Protein AF-A0A936JLP7-F1 (afdb_monomer)

Sequence (702 aa):
MFDMHFRRLLAASLLLCSSCAGSDSRTAAPLSTSHKSLGEEIAKDEPLRFSITSGIIGNHFYREGPVAAHCVTKSGTSPRLVVAFPAGNAAVGVWFSTQEKPIEFQFVPDTRLEPVIQERGMRGVSARLRANVGRFRLDRALLTNVRIVRDFTVGEEAEAIPPALLDTLAHETVRGQPLVLRRKTLDGRHIELHLSPDNDTVLTFEEDDPVFISESGVVEFHATALTDYEPLTPLPTARVLRPGVGGSERLRNVLTFLSYEEKLLAGSWRFLTYFGRDTLISVLLLLPVLEPPAIEAGLGSVLERLAPDGNVAHEEDLGEFAAIKHLREGPPMPADLSQPIFDYKMIDDDLLLAPVAAAYLLDSPEGRARAEAFLSRTTSSGWTYRHALRQNLAFVVARATPYALKPVPEHLLSIWAHTTMGQWRDSLLGLDGARLPFDVNTALVPAALDAASRLFASDLMGPDPAAAKATDTLVPPWLETERHFRMTVPEDIAKERIRAYAMSERLDPAPALASIDGPVRYHALALYAPGAPLPVMHSDTSFSLLYTHPSPEVLELAAQTMIRPFPAGLLTNVGLVIANPALAEDPSITAAFTRFDYHGTVVWSFQQAMLAAGLSRQLARSDLPARTRALLEQSDRAVWQAIRMTEAHQEWELWTWEPRDGQAEFLLLGQKKGHEAESNAAQLWSTLFLGISSASRSSDMR

Solvent-accessible surface area (backbone atoms only — not comparable to full-atom values): 37212 Å² total; per-residue (Å²): 133,82,91,79,90,84,91,85,89,79,90,81,89,84,88,84,89,86,90,79,91,82,90,81,94,74,88,82,78,85,82,80,79,80,79,81,73,82,81,70,86,74,73,82,74,74,69,48,70,55,73,50,77,59,90,61,31,43,38,38,40,42,37,49,75,73,30,51,38,39,38,35,26,28,28,37,36,63,30,35,42,35,42,26,26,57,29,43,27,25,22,38,33,37,36,34,52,75,43,98,55,70,39,57,36,43,66,37,85,97,62,64,80,40,83,42,79,53,77,93,59,30,30,25,41,33,36,51,34,32,30,72,37,32,64,50,41,46,74,44,74,43,62,51,25,24,64,59,50,43,41,67,68,70,72,53,88,46,89,60,76,49,76,85,50,55,71,71,52,61,62,48,76,47,88,58,90,49,28,34,40,37,32,72,45,87,44,70,43,45,33,38,40,35,41,30,63,33,92,76,23,42,77,49,71,56,99,85,32,49,29,38,36,13,88,87,36,46,28,33,30,38,42,35,43,34,29,46,46,68,56,63,54,68,39,54,56,84,42,32,38,42,88,85,69,70,76,57,68,66,42,54,50,44,50,29,72,34,30,24,61,69,30,40,26,46,23,38,72,68,57,33,34,48,29,32,49,59,34,43,56,45,44,57,47,24,49,86,36,43,23,69,63,40,49,48,8,33,55,46,35,44,51,56,44,42,44,95,66,19,48,28,28,37,34,58,35,45,26,42,54,18,22,52,50,47,64,70,74,39,85,86,64,70,96,52,44,45,52,66,43,70,41,66,62,34,63,44,33,43,30,44,51,38,41,42,49,36,50,38,44,68,68,31,72,69,31,44,76,43,34,67,68,59,33,64,40,61,30,94,90,68,43,33,39,41,55,43,50,51,31,21,45,52,38,51,50,61,64,51,43,57,18,40,78,45,84,45,63,78,37,51,66,57,48,49,89,94,49,77,40,21,41,94,50,62,41,82,49,35,55,70,77,31,33,32,46,38,43,46,47,48,10,32,49,37,25,21,33,52,24,35,16,56,44,26,58,29,73,84,61,58,65,31,60,66,60,12,52,56,36,49,70,41,30,66,60,31,76,57,43,56,68,72,28,63,45,77,37,55,41,69,60,42,50,49,35,28,41,54,43,21,57,76,60,47,33,53,38,62,68,21,53,71,70,58,91,50,63,50,61,48,51,21,47,24,19,28,83,67,52,53,65,39,61,25,39,53,48,53,58,25,44,28,37,57,56,45,84,72,54,65,69,57,50,46,46,48,34,52,39,47,64,28,36,47,63,64,22,27,26,47,76,58,26,50,28,44,28,37,34,37,72,42,84,54,66,68,55,43,70,51,36,32,54,86,34,96,54,7,38,19,26,44,38,48,60,53,51,42,30,50,47,5,46,33,56,56,67,72,50,86,86,62,54,71,70,46,47,53,45,47,55,52,35,46,53,52,53,54,49,21,51,57,69,34,52,97,49,40,56,38,72,52,33,22,55,42,60,51,98,35,36,56,38,80,34,66,58,50,60,85,75,83,45,78,57,80,73,56,90,36,35,47,62,42,32,38,68,63,34,52,69,60,56,79,60,58,59,78,75,106

Nearest PDB structures (foldseek):
  7zo0-assembly1_A  TM=3.523E-01  e=1.330E-04  Akkermansia muciniphila ATCC BAA-835
  7znz-assembly1_A  TM=3.482E-01  e=4.413E-04  Akkermansia muciniphila ATCC BAA-835
  8tkf-assembly1_A  TM=1.240E-01  e=7.095E-01  Homo sapiens
  8eaq-assembly1_C  TM=1.133E-01  e=4.684E-01  Rattus norvegicus

Radius of gyration: 28.67 Å; Cα contacts (8 Å, |Δi|>4): 1452; chains: 1; bounding box: 95×92×77 Å

Foldseek 3Di:
DDDDDDDDDDDDDDDDDDDDDDDDDDDDDDDDDDDDDPDDPPDQFDWQWDWDDDPQKIWIWTDHFQETWIWIWGWFQWTKIKIAALFLQWIKIWTKHGHPTIKRKDFDPPWHWDWDADPPQKTYTKTKIKILAQKIWTPDMFTGHLQVNLCVVQPPPPVPCPPVCVVVRAWDWDDDQFTKTWDQFLLGKIKIKTKHWDDQWDWDADPNIIMIGHPVRMTIIMITIIINGGGFAFDALVQFWPPPQDDDPVLSSLQRSQAGLQERWQFPRNTSWDAQCSLLLLLQLQVQTTHPSRNLNSLNNQLLQADPQLATFGTKDFHNRQLSVQVVVDPPGDPRSRDMDTHRQAPLSLLSNLLSLCCQCPVDPVNVVCLQVSQQDAHPVGDGSLRSNVSSLVNLLVLLVQCLVPVALQSADWRDPVDQAHHPLRDNLLVPSFTRFPLCQQFRSLLSLQSSLVCCCDVSNVNDPVSSVSSVSSNPSSNCSQVLFKDKAFLVLLLVLLVVVLVVQLADSVQLNVLGDTIQIAGARHAHPPRHGNRKHFLSCLSCLQRHQHDLVSLLNNLSQFQRPPPNHQDALQAGFGIHCSSPPDVVSVVSADLQDPNHRWHFLLSLLSNLNSLLSNLPDPPHDPVSNVSSLVSNVRSVSNCVSCVVPSQFRIWGFHDDPNGTHTGRHPPPPPDPPDTRRRGSSSSSVSSGDGNVVVVVVD

pLDDT: mean 88.18, std 18.99, range [21.69, 98.81]

Secondary structure (DSSP, 8-state):
--------------------------PPPP--------------PPPEEEEEEETTEEEEEEEETTEEEEEEEE-BSS-EEEEE-SGGGEEEEEEEPPPSS-B-EEEPTT---EEEE-GGG-EEEEEEEEESSSEEEEEEEEEEEHHHHHHHHH-S--S---HHHHGGGPPEEE-SSSEEEEEE-TTS-EEEEEEEE-TTEEEEEETTEEEEEETTS-EEEEEEEEE-SPPP-BPPHHHHB-TT--S-HHHHHHHHHHBBSS-B-SBTTTT-S-BHHHHHHHHHHHTTTB-HHHHHHHHHHHHTTB-TTSPBPSEEE-HHHHHHHHHHH-SSPPS-TT--EEE---SSHHHHHHHHHHIIIII-HHHHHHHHHHHT-B-TTS-BHHHHHHHHHHHHHHHHHHHHHS-SGGGSPPPPTT-S--SS--STTTTTT--EEHHIIIIIHHHHHHHHHHHHHSGGG---HHHHHHHHHHHHHHTTGGGGGEEEE-HHHHHHHHHHHHHHTT--SHHHHHT--S-EEEE-SEEETTTEEE-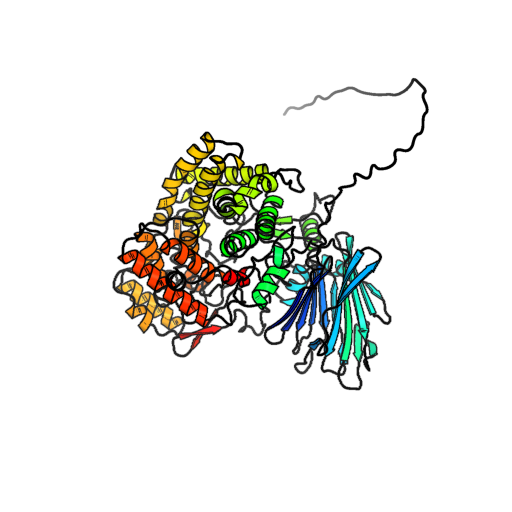-EESTHHHHHHHS---HHHHHHHHHHHHSBTTTSSEETTEE-SEE-TT-SSHHHHHHS-TTSTTSS-EEHHHHHHHHHHHHHHHT-SS--HHHHHHHHHHHHHHHHHHHHTGGGTTSSEEEEEEETTEEEEE-TTTTSSS-----S-BGGGGGGGT---HHHHSTT-

Structure (mmCIF, N/CA/C/O backbone):
data_AF-A0A936JLP7-F1
#
_entry.id   AF-A0A936JLP7-F1
#
loop_
_atom_site.group_PDB
_atom_site.id
_atom_site.type_symbol
_atom_site.label_atom_id
_atom_site.label_alt_id
_atom_site.label_comp_id
_atom_site.label_asym_id
_atom_site.label_entity_id
_atom_site.label_seq_id
_atom_site.pdbx_PDB_ins_code
_atom_site.Cartn_x
_atom_site.Cartn_y
_atom_site.Cartn_z
_atom_site.occupancy
_atom_site.B_iso_or_equiv
_atom_site.auth_seq_id
_atom_site.auth_comp_id
_atom_site.auth_asym_id
_atom_site.auth_atom_id
_atom_site.pdbx_PDB_model_num
ATOM 1 N N . MET A 1 1 ? 63.987 9.663 26.125 1.00 32.19 1 MET A N 1
ATOM 2 C CA . MET A 1 1 ? 64.521 10.205 24.862 1.00 32.19 1 MET A CA 1
ATOM 3 C C . MET A 1 1 ? 63.536 11.287 24.435 1.00 32.19 1 MET A C 1
ATOM 5 O O . MET A 1 1 ? 62.450 10.928 24.017 1.00 32.19 1 MET A O 1
ATOM 9 N N . PHE A 1 2 ? 63.891 12.537 24.774 1.00 29.50 2 PHE A N 1
ATOM 10 C CA . PHE A 1 2 ? 63.318 13.866 24.459 1.00 29.50 2 PHE A CA 1
ATOM 11 C C . PHE A 1 2 ? 61.789 13.986 24.200 1.00 29.50 2 PHE A C 1
ATOM 13 O O . PHE A 1 2 ? 61.308 13.442 23.217 1.00 29.50 2 PHE A O 1
ATOM 20 N N . ASP A 1 3 ? 60.939 14.582 25.059 1.00 27.53 3 ASP A N 1
ATOM 21 C CA . ASP A 1 3 ? 60.948 15.944 25.674 1.00 27.53 3 ASP A CA 1
ATOM 22 C C . ASP A 1 3 ? 60.760 17.045 24.597 1.00 27.53 3 ASP A C 1
ATOM 24 O O . ASP A 1 3 ? 61.378 16.949 23.546 1.00 27.53 3 ASP A O 1
ATOM 28 N N . MET A 1 4 ? 59.981 18.129 24.693 1.00 27.28 4 MET A N 1
ATOM 29 C CA . MET A 1 4 ? 59.079 18.729 25.680 1.00 27.28 4 MET A CA 1
ATOM 30 C C . MET A 1 4 ? 58.376 19.923 24.982 1.00 27.28 4 MET A C 1
ATOM 32 O O . MET A 1 4 ? 58.934 20.516 24.069 1.00 27.28 4 MET A O 1
ATOM 36 N N . HIS A 1 5 ? 57.193 20.292 25.482 1.00 29.28 5 HIS A N 1
ATOM 37 C CA . HIS A 1 5 ? 56.663 21.655 25.721 1.00 29.28 5 HIS A CA 1
ATOM 38 C C . HIS A 1 5 ? 56.893 22.846 24.757 1.00 29.28 5 HIS A C 1
ATOM 40 O O . HIS A 1 5 ? 58.018 23.217 24.465 1.00 29.28 5 HIS A O 1
ATOM 46 N N . PHE A 1 6 ? 55.809 23.606 24.514 1.00 24.69 6 PHE A N 1
ATOM 47 C CA . PHE A 1 6 ? 55.527 25.003 24.966 1.00 24.69 6 PHE A CA 1
ATOM 48 C C . PHE A 1 6 ? 54.324 25.510 24.128 1.00 24.69 6 PHE A C 1
ATOM 50 O O . PHE A 1 6 ? 54.395 25.480 22.911 1.00 24.69 6 PHE A O 1
ATOM 57 N N . ARG A 1 7 ? 53.109 25.826 24.607 1.00 26.45 7 ARG A N 1
ATOM 58 C CA . ARG A 1 7 ? 52.581 26.647 25.717 1.00 26.45 7 ARG A CA 1
ATOM 59 C C . ARG A 1 7 ? 52.853 28.151 25.550 1.00 26.45 7 ARG A C 1
ATOM 61 O O . ARG A 1 7 ? 54.008 28.540 25.643 1.00 26.45 7 ARG A O 1
ATOM 68 N N . ARG A 1 8 ? 51.763 28.948 25.505 1.00 26.73 8 ARG A N 1
ATOM 69 C CA . ARG A 1 8 ? 51.464 30.189 26.284 1.00 26.73 8 ARG A CA 1
ATOM 70 C C . ARG A 1 8 ? 50.902 31.352 25.442 1.00 26.73 8 ARG A C 1
ATOM 72 O O . ARG A 1 8 ? 51.519 31.743 24.467 1.00 26.73 8 ARG A O 1
ATOM 79 N N . LEU A 1 9 ? 49.681 31.816 25.758 1.00 24.08 9 LEU A N 1
ATOM 80 C CA . LEU A 1 9 ? 49.295 32.980 26.614 1.00 24.08 9 LEU A CA 1
ATOM 81 C C . LEU A 1 9 ? 48.791 34.113 25.682 1.00 24.08 9 LEU A C 1
ATOM 83 O O . LEU A 1 9 ? 49.222 34.149 24.542 1.00 24.08 9 LEU A O 1
ATOM 87 N N . LEU A 1 10 ? 47.878 35.038 25.995 1.00 23.19 10 LEU A N 1
ATOM 88 C CA . LEU A 1 10 ? 47.411 35.737 27.207 1.00 23.19 10 LEU A CA 1
ATOM 89 C C . LEU A 1 10 ? 45.952 36.206 26.903 1.00 23.19 10 LEU A C 1
ATOM 91 O O . LEU A 1 10 ? 45.660 36.489 25.749 1.00 23.19 10 LEU A O 1
ATOM 95 N N . ALA A 1 11 ? 44.983 36.105 27.827 1.00 22.89 11 ALA A N 1
ATOM 96 C CA . ALA A 1 11 ? 44.509 37.166 28.751 1.00 22.89 11 ALA A CA 1
ATOM 97 C C . ALA A 1 11 ? 43.772 38.342 28.064 1.00 22.89 11 ALA A C 1
ATOM 99 O O . ALA A 1 11 ? 44.163 38.754 26.987 1.00 22.89 11 ALA A O 1
ATOM 100 N N . ALA A 1 12 ? 42.793 39.047 28.627 1.00 22.69 12 ALA A N 1
ATOM 101 C CA . ALA A 1 12 ? 41.849 38.907 29.732 1.00 22.69 12 ALA A CA 1
ATOM 102 C C . ALA A 1 12 ? 41.003 40.210 29.711 1.00 22.69 12 ALA A C 1
ATOM 104 O O . ALA A 1 12 ? 41.520 41.255 29.326 1.00 22.69 12 ALA A O 1
ATOM 105 N N . SER A 1 13 ? 39.777 40.151 30.244 1.00 22.62 13 SER A N 1
ATOM 106 C CA . SER A 1 13 ? 39.182 41.198 31.100 1.00 22.62 13 SER A CA 1
ATOM 107 C C . SER A 1 13 ? 38.489 42.467 30.540 1.00 22.62 13 SER A C 1
ATOM 109 O O . SER A 1 13 ? 39.118 43.366 30.003 1.00 22.62 13 SER A O 1
ATOM 111 N N . LEU A 1 14 ? 37.212 42.575 30.963 1.00 21.69 14 LEU A N 1
ATOM 112 C CA . LEU A 1 14 ? 36.538 43.702 31.653 1.00 21.69 14 LEU A CA 1
ATOM 113 C C . LEU A 1 14 ? 35.893 44.895 30.884 1.00 21.69 14 LEU A C 1
ATOM 115 O O . LEU A 1 14 ? 36.566 45.814 30.445 1.00 21.69 14 LEU A O 1
ATOM 119 N N . LEU A 1 15 ? 34.544 44.898 30.933 1.00 21.97 15 LEU A N 1
ATOM 120 C CA . LEU A 1 15 ? 33.622 45.848 31.614 1.00 21.97 15 LEU A CA 1
ATOM 121 C C . LEU A 1 15 ? 33.456 47.338 31.179 1.00 21.97 15 LEU A C 1
ATOM 123 O O . LEU A 1 15 ? 34.394 48.123 31.191 1.00 21.97 15 LEU A O 1
ATOM 127 N N . LEU A 1 16 ? 32.155 47.696 31.084 1.00 22.59 16 LEU A N 1
ATOM 128 C CA . LEU A 1 16 ? 31.432 48.935 31.485 1.00 22.59 16 LEU A CA 1
ATOM 129 C C . LEU A 1 16 ? 31.277 50.147 30.531 1.00 22.59 16 LEU A C 1
ATOM 131 O O . LEU A 1 16 ? 32.234 50.860 30.266 1.00 22.59 16 LEU A O 1
ATOM 135 N N . CYS A 1 17 ? 29.982 50.445 30.268 1.00 22.06 17 CYS A N 1
ATOM 136 C CA . CYS A 1 17 ? 29.283 51.758 30.280 1.00 22.06 17 CYS A CA 1
ATOM 137 C C . CYS A 1 17 ? 29.689 52.838 29.252 1.00 22.06 17 CYS A C 1
ATOM 139 O O . CYS A 1 17 ? 30.855 53.009 28.952 1.00 22.06 17 CYS A O 1
ATOM 141 N N . SER A 1 18 ? 28.838 53.719 28.713 1.00 22.81 18 SER A N 1
ATOM 142 C CA . SER A 1 18 ? 27.411 54.062 28.840 1.00 22.81 18 SER A CA 1
ATOM 143 C C . SER A 1 18 ? 27.104 55.136 27.782 1.00 22.81 18 SER A C 1
ATOM 145 O O . SER A 1 18 ? 27.987 55.934 27.474 1.00 22.81 18 SER A O 1
ATOM 147 N N . SER A 1 19 ? 25.858 55.214 27.301 1.00 23.25 19 SER A N 1
ATOM 148 C CA . SER A 1 19 ? 25.063 56.447 27.049 1.00 23.25 19 SER A CA 1
ATOM 149 C C . SER A 1 19 ? 23.963 56.170 26.011 1.00 23.25 19 SER A C 1
ATOM 151 O O . SER A 1 19 ? 24.187 55.396 25.092 1.00 23.25 19 SER A O 1
ATOM 153 N N . CYS A 1 20 ? 22.767 56.759 26.014 1.00 23.44 20 CYS A N 1
ATOM 154 C CA . CYS A 1 20 ? 21.891 57.344 27.031 1.00 23.44 20 CYS A CA 1
ATOM 155 C C . CYS A 1 20 ? 20.513 57.529 26.352 1.00 23.44 20 CYS A C 1
ATOM 157 O O . CYS A 1 20 ? 20.470 57.966 25.209 1.00 23.44 20 CYS A O 1
ATOM 159 N N . ALA A 1 21 ? 19.442 57.278 27.115 1.00 24.25 21 ALA A N 1
ATOM 160 C CA . ALA A 1 21 ? 18.091 57.865 27.063 1.00 24.25 21 ALA A CA 1
ATOM 161 C C . ALA A 1 21 ? 17.198 57.758 25.801 1.00 24.25 21 ALA A C 1
ATOM 163 O O . ALA A 1 21 ? 17.551 58.190 24.711 1.00 24.25 21 ALA A O 1
ATOM 164 N N . GLY A 1 22 ? 15.944 57.340 26.029 1.00 23.25 22 GLY A N 1
ATOM 165 C CA . GLY A 1 22 ? 14.818 57.620 25.133 1.00 23.25 22 GLY A CA 1
ATOM 166 C C . GLY A 1 22 ? 13.679 56.609 25.229 1.00 23.25 22 GLY A C 1
ATOM 167 O O . GLY A 1 22 ? 13.599 55.694 24.424 1.00 23.25 22 GLY A O 1
ATOM 168 N N . SER A 1 23 ? 12.815 56.774 26.226 1.00 24.17 23 SER A N 1
ATOM 169 C CA . SER A 1 23 ? 11.523 56.099 26.383 1.00 24.17 23 SER A CA 1
ATOM 170 C C . SER A 1 23 ? 10.611 56.244 25.159 1.00 24.17 23 SER A C 1
ATOM 172 O O . SER A 1 23 ? 10.447 57.360 24.680 1.00 24.17 23 SER A O 1
ATOM 174 N N . ASP A 1 24 ? 9.939 55.166 24.746 1.00 25.78 24 ASP A N 1
ATOM 175 C CA . ASP A 1 24 ? 8.483 55.192 24.550 1.00 25.78 24 ASP A CA 1
ATOM 176 C C . ASP A 1 24 ? 7.908 53.780 24.377 1.00 25.78 24 ASP A C 1
ATOM 178 O O . ASP A 1 24 ? 8.207 53.035 23.446 1.00 25.78 24 ASP A O 1
ATOM 182 N N . SER A 1 25 ? 7.049 53.418 25.324 1.00 25.33 25 SER A N 1
ATOM 183 C CA . SER A 1 25 ? 6.212 52.228 25.319 1.00 25.33 25 SER A CA 1
ATOM 184 C C . SER A 1 25 ? 5.025 52.426 24.377 1.00 25.33 25 SER A C 1
ATOM 186 O O . SER A 1 25 ? 4.144 53.237 24.672 1.00 25.33 25 SER A O 1
ATOM 188 N N . ARG A 1 26 ? 4.933 51.639 23.299 1.00 26.66 26 ARG A N 1
ATOM 189 C CA . ARG A 1 26 ? 3.650 51.320 22.655 1.00 26.66 26 ARG A CA 1
ATOM 190 C C . ARG A 1 26 ? 3.603 49.850 22.259 1.00 26.66 26 ARG A C 1
ATOM 192 O O . ARG A 1 26 ? 4.392 49.360 21.462 1.00 26.66 26 ARG A O 1
ATOM 199 N N . THR A 1 27 ? 2.649 49.177 22.880 1.00 26.66 27 THR A N 1
ATOM 200 C CA . THR A 1 27 ? 2.146 47.834 22.619 1.00 26.66 27 THR A CA 1
ATOM 201 C C . THR A 1 27 ? 1.782 47.647 21.143 1.00 26.66 27 THR A C 1
ATOM 203 O O . THR A 1 27 ? 0.945 48.371 20.607 1.00 26.66 27 THR A O 1
ATOM 206 N N . ALA A 1 28 ? 2.392 46.655 20.493 1.00 25.55 28 ALA A N 1
ATOM 207 C CA . ALA A 1 28 ? 1.996 46.189 19.169 1.00 25.55 28 ALA A CA 1
ATOM 208 C C . ALA A 1 28 ? 0.945 45.079 19.317 1.00 25.55 28 ALA A C 1
ATOM 210 O O . ALA A 1 28 ? 1.206 44.033 19.909 1.00 25.55 28 ALA A O 1
ATOM 211 N N . ALA A 1 29 ? -0.255 45.342 18.804 1.00 24.45 29 ALA A N 1
ATOM 212 C CA . ALA A 1 29 ? -1.311 44.355 18.622 1.00 24.45 29 ALA A CA 1
ATOM 213 C C . ALA A 1 29 ? -0.939 43.373 17.489 1.00 24.45 29 ALA A C 1
ATOM 215 O O . ALA A 1 29 ? -0.300 43.794 16.519 1.00 24.45 29 ALA A O 1
ATOM 216 N N . PRO A 1 30 ? -1.346 42.094 17.560 1.00 25.84 30 PRO A N 1
ATOM 217 C CA . PRO A 1 30 ? -1.125 41.154 16.472 1.00 25.84 30 PRO A CA 1
ATOM 218 C C . PRO A 1 30 ? -2.047 41.474 15.288 1.00 25.84 30 PRO A C 1
ATOM 220 O O . PRO A 1 30 ? -3.266 41.591 15.424 1.00 25.84 30 PRO A O 1
ATOM 223 N N . LEU A 1 31 ? -1.434 41.630 14.115 1.00 26.52 31 LEU A N 1
ATOM 224 C CA . LEU A 1 31 ? -2.093 41.819 12.828 1.00 26.52 31 LEU A CA 1
ATOM 225 C C . LEU A 1 31 ? -2.790 40.519 12.406 1.00 26.52 31 LEU A C 1
ATOM 227 O O . LEU A 1 31 ? -2.157 39.564 11.971 1.00 26.52 31 LEU A O 1
ATOM 231 N N . SER A 1 32 ? -4.116 40.521 12.521 1.00 25.17 32 SER A N 1
ATOM 232 C CA . SER A 1 32 ? -5.022 39.596 11.842 1.00 25.17 32 SER A CA 1
ATOM 233 C C . SER A 1 32 ? -5.048 39.937 10.348 1.00 25.17 32 SER A C 1
ATOM 235 O O . SER A 1 32 ? -5.657 40.935 9.952 1.00 25.17 32 SER A O 1
ATOM 237 N N . THR A 1 33 ? -4.433 39.113 9.501 1.00 26.53 33 THR A N 1
ATOM 238 C CA . THR A 1 33 ? -4.659 39.153 8.050 1.00 26.53 33 THR A CA 1
ATOM 239 C C . THR A 1 33 ? -5.848 38.272 7.696 1.00 26.53 33 THR A C 1
ATOM 241 O O . THR A 1 33 ? -5.761 37.049 7.636 1.00 26.53 33 THR A O 1
ATOM 244 N N . SER A 1 34 ? -6.981 38.930 7.472 1.00 25.83 34 SER A N 1
ATOM 245 C CA . SER A 1 34 ? -8.219 38.351 6.968 1.00 25.83 34 SER A CA 1
ATOM 246 C C . SER A 1 34 ? -8.041 37.840 5.533 1.00 25.83 34 SER A C 1
ATOM 248 O O . SER A 1 34 ? -7.987 38.637 4.592 1.00 25.83 34 SER A O 1
ATOM 250 N N . HIS A 1 35 ? -8.018 36.522 5.347 1.00 29.52 35 HIS A N 1
ATOM 251 C CA . HIS A 1 35 ? -8.361 35.917 4.064 1.00 29.52 35 HIS A CA 1
ATOM 252 C C . HIS A 1 35 ? -9.871 36.080 3.854 1.00 29.52 35 HIS A C 1
ATOM 254 O O . HIS A 1 35 ? -10.677 35.436 4.520 1.00 29.52 35 HIS A O 1
ATOM 260 N N . LYS A 1 36 ? -10.273 36.975 2.946 1.00 27.39 36 LYS A N 1
ATOM 261 C CA . LYS A 1 36 ? -11.640 36.980 2.414 1.00 27.39 36 LYS A CA 1
ATOM 262 C C . LYS A 1 36 ? -11.778 35.768 1.494 1.00 27.39 36 LYS A C 1
ATOM 264 O O . LYS A 1 36 ? -11.289 35.813 0.368 1.00 27.39 36 LYS A O 1
ATOM 269 N N . SER A 1 37 ? -12.413 34.701 1.975 1.00 28.73 37 SER A N 1
ATOM 270 C CA . SER A 1 37 ? -12.918 33.653 1.094 1.00 28.73 37 SER A CA 1
ATOM 271 C C . SER A 1 37 ? -14.100 34.210 0.298 1.00 28.73 37 SER A C 1
ATOM 273 O O . SER A 1 37 ? -14.982 34.888 0.831 1.00 28.73 37 SER A O 1
ATOM 275 N N . LEU A 1 38 ? -14.089 33.969 -1.010 1.00 31.95 38 LEU A N 1
ATOM 276 C CA . LEU A 1 38 ? -15.309 33.988 -1.805 1.00 31.95 38 LEU A CA 1
ATOM 277 C C . LEU A 1 38 ? -16.133 32.794 -1.321 1.00 31.95 38 LEU A C 1
ATOM 279 O O . LEU A 1 38 ? -15.690 31.654 -1.427 1.00 31.95 38 LEU A O 1
ATOM 283 N N . GLY A 1 39 ? -17.270 33.084 -0.693 1.00 31.98 39 GLY A N 1
ATOM 284 C CA . GLY A 1 39 ? -18.187 32.076 -0.186 1.00 31.98 39 GLY A CA 1
ATOM 285 C C . GLY A 1 39 ? -18.854 31.334 -1.336 1.00 31.98 39 GLY A C 1
ATOM 286 O O . GLY A 1 39 ? -19.800 31.842 -1.930 1.00 31.98 39 GLY A O 1
ATOM 287 N N . GLU A 1 40 ? -18.375 30.129 -1.616 1.00 33.56 40 GLU A N 1
ATOM 288 C CA . GLU A 1 40 ? -19.265 29.039 -1.992 1.00 33.56 40 GLU A CA 1
ATOM 289 C C . GLU A 1 40 ? -19.902 28.530 -0.694 1.00 33.56 40 GLU A C 1
ATOM 291 O O . GLU A 1 40 ? -19.201 28.226 0.274 1.00 33.56 40 GLU A O 1
ATOM 296 N N . GLU A 1 41 ? -21.234 28.494 -0.640 1.00 31.11 41 GLU A N 1
ATOM 297 C CA . GLU A 1 41 ? -21.947 27.702 0.361 1.00 31.11 41 GLU A CA 1
ATOM 298 C C . GLU A 1 41 ? -21.495 26.248 0.192 1.00 31.11 41 GLU A C 1
ATOM 300 O O . GLU A 1 41 ? -21.971 25.533 -0.688 1.00 31.11 41 GLU A O 1
ATOM 305 N N . ILE A 1 42 ? -20.536 25.820 1.015 1.00 38.72 42 ILE A N 1
ATOM 306 C CA . ILE A 1 42 ? -20.190 24.411 1.161 1.00 38.72 42 ILE A CA 1
ATOM 307 C C . ILE A 1 42 ? -21.450 23.758 1.725 1.00 38.72 42 ILE A C 1
ATOM 309 O O . ILE A 1 42 ? -21.771 23.926 2.906 1.00 38.72 42 ILE A O 1
ATOM 313 N N . ALA A 1 43 ? -22.205 23.072 0.865 1.00 39.47 43 ALA A N 1
ATOM 314 C CA . ALA A 1 43 ? -23.231 22.144 1.305 1.00 39.47 43 ALA A CA 1
ATOM 315 C C . ALA A 1 43 ? -22.602 21.276 2.401 1.00 39.47 43 ALA A C 1
ATOM 317 O O . ALA A 1 43 ? -21.527 20.722 2.190 1.00 39.47 43 ALA A O 1
ATOM 318 N N . LYS A 1 44 ? -23.208 21.231 3.596 1.00 48.88 44 LYS A N 1
ATOM 319 C CA . LYS A 1 44 ? -22.727 20.353 4.668 1.00 48.88 44 LYS A CA 1
ATOM 320 C C . LYS A 1 44 ? -22.694 18.934 4.111 1.00 48.88 44 LYS A C 1
ATOM 322 O O . LYS A 1 44 ? -23.757 18.351 3.909 1.00 48.88 44 LYS A O 1
ATOM 327 N N . ASP A 1 45 ? -21.498 18.422 3.840 1.00 62.72 45 ASP A N 1
ATOM 328 C CA . ASP A 1 45 ? -21.325 17.044 3.408 1.00 62.72 45 ASP A CA 1
ATOM 329 C C . ASP A 1 45 ? -21.936 16.121 4.463 1.00 62.72 45 ASP A C 1
ATOM 331 O O . ASP A 1 45 ? -21.730 16.307 5.667 1.00 62.72 45 ASP A O 1
ATOM 335 N N . GLU A 1 46 ? -22.726 15.146 4.016 1.00 77.12 46 GLU A N 1
ATOM 336 C CA . GLU A 1 46 ? -23.285 14.150 4.920 1.00 77.12 46 GLU A CA 1
ATOM 337 C C . GLU A 1 46 ? -22.153 13.362 5.611 1.00 77.12 46 GLU A C 1
ATOM 339 O O . GLU A 1 46 ? -21.130 13.061 4.984 1.00 77.12 46 GLU A O 1
ATOM 344 N N . PRO A 1 47 ? -22.319 12.984 6.893 1.00 90.94 47 PRO A N 1
ATOM 345 C CA . PRO A 1 47 ? -21.327 12.188 7.607 1.00 90.94 47 PRO A CA 1
ATOM 346 C C . PRO A 1 47 ? -21.060 10.859 6.888 1.00 90.94 47 PRO A C 1
ATOM 348 O O . PRO A 1 47 ? -21.987 10.076 6.659 1.00 90.94 47 PRO A O 1
ATOM 351 N N . LEU A 1 48 ? -19.792 10.540 6.612 1.00 95.50 48 LEU A N 1
ATOM 352 C CA . LEU A 1 48 ? -19.425 9.236 6.062 1.00 95.50 48 LEU A CA 1
ATOM 353 C C . LEU A 1 48 ? -19.510 8.182 7.169 1.00 95.50 48 LEU A C 1
ATOM 355 O O . LEU A 1 48 ? -18.734 8.208 8.128 1.00 95.50 48 LEU A O 1
ATOM 359 N N . ARG A 1 49 ? -20.444 7.236 7.023 1.00 95.00 49 ARG A N 1
ATOM 360 C CA . ARG A 1 49 ? -20.655 6.128 7.963 1.00 95.00 49 ARG A CA 1
ATOM 361 C C . ARG A 1 49 ? -20.910 4.834 7.212 1.00 95.00 49 ARG A C 1
ATOM 363 O O . ARG A 1 49 ? -21.828 4.759 6.404 1.00 95.00 49 ARG A O 1
ATOM 370 N N . PHE A 1 50 ? -20.132 3.805 7.514 1.00 95.00 50 PHE A N 1
ATOM 371 C CA . PHE A 1 50 ? -20.337 2.467 6.964 1.00 95.00 50 PHE A CA 1
ATOM 372 C C . PHE A 1 50 ? -19.737 1.413 7.892 1.00 95.00 50 PHE A C 1
ATOM 374 O O . PHE A 1 50 ? -19.048 1.728 8.867 1.00 95.00 50 PHE A O 1
ATOM 381 N N . SER A 1 51 ? -20.039 0.144 7.634 1.00 94.00 51 SER A N 1
ATOM 382 C CA . SER A 1 51 ? -19.517 -0.965 8.428 1.00 94.00 51 SER A CA 1
ATOM 383 C C . SER A 1 51 ? -19.177 -2.163 7.552 1.00 94.00 51 SER A C 1
ATOM 385 O O . SER A 1 51 ? -19.726 -2.329 6.464 1.00 94.00 51 SER A O 1
ATOM 387 N N . ILE A 1 52 ? -18.229 -2.965 8.022 1.00 90.19 52 ILE A N 1
ATOM 388 C CA . ILE A 1 52 ? -17.708 -4.153 7.354 1.00 90.19 52 ILE A CA 1
ATOM 389 C C . ILE A 1 52 ? -17.627 -5.272 8.393 1.00 90.19 52 ILE A C 1
ATOM 391 O O . ILE A 1 52 ? -16.990 -5.112 9.431 1.00 90.19 52 ILE A O 1
ATOM 395 N N . THR A 1 53 ? -18.218 -6.424 8.097 1.00 87.31 53 THR A N 1
ATOM 396 C CA . THR A 1 53 ? -18.096 -7.615 8.946 1.00 87.31 53 THR A CA 1
ATOM 397 C C . THR A 1 53 ? -17.155 -8.614 8.288 1.00 87.31 53 THR A C 1
ATOM 399 O O . THR A 1 53 ? -17.376 -9.004 7.142 1.00 87.31 53 THR A O 1
ATOM 402 N N . SER A 1 54 ? -16.125 -9.036 9.021 1.00 80.56 54 SER A N 1
ATOM 403 C CA . SER A 1 54 ? -15.133 -10.021 8.579 1.00 80.56 54 SER A CA 1
ATOM 404 C C . SER A 1 54 ? -15.056 -11.149 9.604 1.00 80.56 54 SER A C 1
ATOM 406 O O . SER A 1 54 ? -14.379 -11.028 10.624 1.00 80.56 54 SER A O 1
ATOM 408 N N . GLY A 1 55 ? -15.781 -12.244 9.362 1.00 84.00 55 GLY A N 1
ATOM 409 C CA . GLY A 1 55 ? -15.897 -13.336 10.332 1.00 84.00 55 GLY A CA 1
ATOM 410 C C . GLY A 1 55 ? -16.502 -12.845 11.651 1.00 84.00 55 GLY A C 1
ATOM 411 O O . GLY A 1 55 ? -17.610 -12.318 11.664 1.00 84.00 55 GLY A O 1
ATOM 412 N N . ILE A 1 56 ? -15.759 -12.991 12.750 1.00 87.12 56 ILE A N 1
ATOM 413 C CA . ILE A 1 56 ? -16.167 -12.572 14.104 1.00 87.12 56 ILE A CA 1
ATOM 414 C C . ILE A 1 56 ? -15.832 -11.104 14.429 1.00 87.12 56 ILE A C 1
ATOM 416 O O . ILE A 1 56 ? -15.955 -10.687 15.584 1.00 87.12 56 ILE A O 1
ATOM 420 N N . ILE A 1 57 ? -15.362 -10.334 13.442 1.00 89.38 57 ILE A N 1
ATOM 421 C CA . ILE A 1 57 ? -14.891 -8.956 13.612 1.00 89.38 57 ILE A CA 1
ATOM 422 C C . ILE A 1 57 ? -15.872 -7.977 12.957 1.00 89.38 57 ILE A C 1
ATOM 424 O O . ILE A 1 57 ? -16.131 -8.054 11.752 1.00 89.38 57 ILE A O 1
ATOM 428 N N . GLY A 1 58 ? -16.381 -7.029 13.742 1.00 92.38 58 GLY A N 1
ATOM 429 C CA . GLY A 1 58 ? -17.157 -5.879 13.278 1.00 92.38 58 GLY A CA 1
ATOM 430 C C . GLY A 1 58 ? -16.264 -4.651 13.121 1.00 92.38 58 GLY A C 1
ATOM 431 O O . GLY A 1 58 ? -15.576 -4.268 14.060 1.00 92.38 58 GLY A O 1
ATOM 432 N N . ASN A 1 59 ? -16.264 -4.036 11.940 1.00 94.50 59 ASN A N 1
ATOM 433 C CA . ASN A 1 59 ? -15.481 -2.845 11.605 1.00 94.50 59 ASN A CA 1
ATOM 434 C C . ASN A 1 59 ? -16.443 -1.693 11.306 1.00 94.50 59 ASN A C 1
ATOM 436 O O . ASN A 1 59 ? -17.232 -1.781 10.366 1.00 94.50 59 ASN A O 1
ATOM 440 N N . HIS A 1 60 ? -16.384 -0.613 12.076 1.00 97.06 60 HIS A N 1
ATOM 441 C CA . HIS A 1 60 ? -17.308 0.516 11.999 1.00 97.06 60 HIS A CA 1
ATOM 442 C C . HIS A 1 60 ? -16.541 1.814 11.757 1.00 97.06 60 HIS A C 1
ATOM 444 O O . HIS A 1 60 ? -15.649 2.175 12.523 1.00 97.06 60 HIS A O 1
ATOM 450 N N . PHE A 1 61 ? -16.903 2.533 10.698 1.00 97.56 61 PHE A N 1
ATOM 451 C CA . PHE A 1 61 ? -16.184 3.714 10.233 1.00 97.56 61 PHE A CA 1
ATOM 452 C C . PHE A 1 61 ? -17.034 4.965 10.403 1.00 97.56 61 PHE A C 1
ATOM 454 O O . PHE A 1 61 ? -18.231 4.962 10.100 1.00 97.56 61 PHE A O 1
ATOM 461 N N . TYR A 1 62 ? -16.393 6.040 10.847 1.00 97.88 62 TYR A N 1
ATOM 462 C CA . TYR A 1 62 ? -16.991 7.361 10.970 1.00 97.88 62 TYR A CA 1
ATOM 463 C C . TYR A 1 62 ? -16.044 8.420 10.432 1.00 97.88 62 TYR A C 1
ATOM 465 O O . TYR A 1 62 ? -14.866 8.424 10.796 1.00 97.88 62 TYR A O 1
ATOM 473 N N . ARG A 1 63 ? -16.560 9.368 9.646 1.00 96.62 63 ARG A N 1
ATOM 474 C CA . ARG A 1 63 ? -15.827 10.587 9.310 1.00 96.62 63 ARG A CA 1
ATOM 475 C C . ARG A 1 63 ? -16.747 11.768 9.006 1.00 96.62 63 ARG A C 1
ATOM 477 O O . ARG A 1 63 ? -17.572 11.688 8.102 1.00 96.62 63 ARG A O 1
ATOM 484 N N . GLU A 1 64 ? -16.553 12.872 9.717 1.00 93.50 64 GLU A N 1
ATOM 485 C CA . GLU A 1 64 ? -17.225 14.153 9.484 1.00 93.50 64 GLU A CA 1
ATOM 486 C C . GLU A 1 64 ? -16.418 15.288 10.124 1.00 93.50 64 GLU A C 1
ATOM 488 O O . GLU A 1 64 ? -16.122 15.247 11.322 1.00 93.50 64 GLU A O 1
ATOM 493 N N . GLY A 1 65 ? -16.078 16.315 9.339 1.00 91.31 65 GLY A N 1
ATOM 494 C CA . GLY A 1 65 ? -15.306 17.460 9.824 1.00 91.31 65 GLY A CA 1
ATOM 495 C C . GLY A 1 65 ? -14.042 17.021 10.586 1.00 91.31 65 GLY A C 1
ATOM 496 O O . GLY A 1 65 ? -13.258 16.244 10.044 1.00 91.31 65 GLY A O 1
ATOM 497 N N . PRO A 1 66 ? -13.835 17.468 11.841 1.00 94.00 66 PRO A N 1
ATOM 498 C CA . PRO A 1 66 ? -12.636 17.150 12.615 1.00 94.00 66 PRO A CA 1
ATOM 499 C C . PRO A 1 66 ? -12.680 15.774 13.311 1.00 94.00 66 PRO A C 1
ATOM 501 O O . PRO A 1 66 ? -11.798 15.477 14.115 1.00 94.00 66 PRO A O 1
ATOM 504 N N . VAL A 1 67 ? -13.710 14.952 13.075 1.00 97.25 67 VAL A N 1
ATOM 505 C CA . VAL A 1 67 ? -13.871 13.635 13.709 1.00 97.25 67 VAL A CA 1
ATOM 506 C C . VAL A 1 67 ? -13.736 12.539 12.661 1.00 97.25 67 VAL A C 1
ATOM 508 O O . VAL A 1 67 ? -14.534 12.454 11.729 1.00 97.25 67 VAL A O 1
ATOM 511 N N . ALA A 1 68 ? -12.757 11.655 12.844 1.00 97.88 68 ALA A N 1
ATOM 512 C CA . ALA A 1 68 ? -12.582 10.452 12.041 1.00 97.88 68 ALA A CA 1
ATOM 513 C C . ALA A 1 68 ? -12.147 9.289 12.934 1.00 97.88 68 ALA A C 1
ATOM 515 O O . ALA A 1 68 ? -11.194 9.436 13.696 1.00 97.88 68 ALA A O 1
ATOM 516 N N . ALA A 1 69 ? -12.817 8.143 12.838 1.00 98.31 69 ALA A N 1
ATOM 517 C CA . ALA A 1 69 ? -12.467 6.967 13.626 1.00 98.31 69 ALA A CA 1
ATOM 518 C C . ALA A 1 69 ? -12.833 5.664 12.913 1.00 98.31 69 ALA A C 1
ATOM 520 O O . ALA A 1 69 ? -13.809 5.590 12.163 1.00 98.31 69 ALA A O 1
ATOM 521 N N . HIS A 1 70 ? -12.062 4.624 13.213 1.00 97.94 70 HIS A N 1
ATOM 522 C CA . HIS A 1 70 ? -12.407 3.238 12.951 1.00 97.94 70 HIS A CA 1
ATOM 523 C C . HIS A 1 70 ? -12.535 2.500 14.291 1.00 97.94 70 HIS A C 1
ATOM 525 O O . HIS A 1 70 ? -11.558 2.358 15.021 1.00 97.94 70 HIS A O 1
ATOM 531 N N . CYS A 1 71 ? -13.743 2.038 14.611 1.00 97.88 71 CYS A N 1
ATOM 532 C CA . CYS A 1 71 ? -14.036 1.186 15.756 1.00 97.88 71 CYS A CA 1
ATOM 533 C C . CYS A 1 71 ? -14.127 -0.293 15.341 1.00 97.88 71 CYS A C 1
ATOM 535 O O . CYS A 1 71 ? -14.833 -0.623 14.391 1.00 97.88 71 CYS A O 1
ATOM 537 N N . VAL A 1 72 ? -13.438 -1.172 16.063 1.00 96.19 72 VAL A N 1
ATOM 538 C CA . VAL A 1 72 ? -13.355 -2.611 15.803 1.00 96.19 72 VAL A CA 1
ATOM 539 C C . VAL A 1 72 ? -13.842 -3.374 17.024 1.00 96.19 72 VAL A C 1
ATOM 541 O O . VAL A 1 72 ? -13.289 -3.210 18.112 1.00 96.19 72 VAL A O 1
ATOM 544 N N . THR A 1 73 ? -14.831 -4.243 16.848 1.00 95.88 73 THR A N 1
ATOM 545 C CA . THR A 1 73 ? -15.260 -5.208 17.866 1.00 95.88 73 THR A CA 1
ATOM 546 C C . THR A 1 73 ? -14.881 -6.612 17.427 1.00 95.88 73 THR A C 1
ATOM 548 O O . THR A 1 73 ? -15.102 -6.993 16.280 1.00 95.88 73 THR A O 1
ATOM 551 N N . LYS A 1 74 ? -14.331 -7.409 18.340 1.00 94.00 74 LYS A N 1
ATOM 552 C CA . LYS A 1 74 ? -14.055 -8.828 18.102 1.00 94.00 74 LYS A CA 1
ATOM 553 C C . LYS A 1 74 ? -14.905 -9.672 19.043 1.00 94.00 74 LYS A C 1
ATOM 555 O O . LYS A 1 74 ? -14.796 -9.525 20.258 1.00 94.00 74 LYS A O 1
ATOM 560 N N . SER A 1 75 ? -15.720 -10.550 18.470 1.00 94.88 75 SER A N 1
ATOM 561 C CA . SER A 1 75 ? -16.457 -11.599 19.186 1.00 94.88 75 SER A CA 1
ATOM 562 C C . SER A 1 75 ? -15.556 -12.815 19.472 1.00 94.88 75 SER A C 1
ATOM 564 O O . SER A 1 75 ? -14.383 -12.834 19.104 1.00 94.88 75 SER A O 1
ATOM 566 N N . GLY A 1 76 ? -16.081 -13.850 20.129 1.00 93.25 76 GLY A N 1
ATOM 567 C CA . GLY A 1 76 ? -15.362 -15.097 20.409 1.00 93.25 76 GLY A CA 1
ATOM 568 C C . GLY A 1 76 ? -14.973 -15.263 21.878 1.00 93.25 76 GLY A C 1
ATOM 569 O O . GLY A 1 76 ? -15.605 -14.700 22.766 1.00 93.25 76 GLY A O 1
ATOM 570 N N . THR A 1 77 ? -13.960 -16.088 22.154 1.00 93.19 77 THR A N 1
ATOM 571 C CA . THR A 1 77 ? -13.493 -16.368 23.528 1.00 93.19 77 THR A CA 1
ATOM 572 C C . THR A 1 77 ? -12.560 -15.296 24.079 1.00 93.19 77 THR A C 1
ATOM 574 O O . THR A 1 77 ? -12.329 -15.254 25.280 1.00 93.19 77 THR A O 1
ATOM 577 N N . SER A 1 78 ? -12.021 -14.430 23.222 1.00 91.25 78 SER A N 1
ATOM 578 C CA . SER A 1 78 ? -11.114 -13.339 23.603 1.00 91.25 78 SER A CA 1
ATOM 579 C C . SER A 1 78 ? -11.623 -12.017 23.023 1.00 91.25 78 SER A C 1
ATOM 581 O O . SER A 1 78 ? -11.047 -11.501 22.057 1.00 91.25 78 SER A O 1
ATOM 583 N N . PRO A 1 79 ? -12.753 -11.510 23.546 1.00 95.38 79 PRO A N 1
ATOM 584 C CA . PRO A 1 79 ? -13.389 -10.316 23.021 1.00 95.38 79 PRO A CA 1
ATOM 585 C C . PRO A 1 79 ? -12.546 -9.064 23.282 1.00 95.38 79 PRO A C 1
ATOM 587 O O . PRO A 1 79 ? -11.897 -8.922 24.321 1.00 95.38 79 PRO A O 1
ATOM 590 N N . ARG A 1 80 ? -12.557 -8.141 22.317 1.00 95.12 80 ARG A N 1
ATOM 591 C CA . ARG A 1 80 ? -11.808 -6.878 22.390 1.00 95.12 80 ARG A CA 1
ATOM 592 C C . ARG A 1 80 ? -12.501 -5.755 21.631 1.00 95.12 80 ARG A C 1
ATOM 594 O O . ARG A 1 80 ? -13.239 -6.007 20.676 1.00 95.12 80 ARG A O 1
ATOM 601 N N . LEU A 1 81 ? -12.196 -4.530 22.041 1.00 97.38 81 LEU A N 1
ATOM 602 C CA . LEU A 1 81 ? -12.575 -3.286 21.380 1.00 97.38 81 LEU A CA 1
ATOM 603 C C . LEU A 1 81 ? -11.306 -2.530 20.975 1.00 97.38 81 LEU A C 1
ATOM 605 O O . LEU A 1 81 ? -10.406 -2.363 21.795 1.00 97.38 81 LEU A O 1
ATOM 609 N N . VAL A 1 82 ? -11.248 -2.028 19.745 1.00 97.44 82 VAL A N 1
ATOM 610 C CA . VAL A 1 82 ? -10.256 -1.028 19.329 1.00 97.44 82 VAL A CA 1
ATOM 611 C C . VAL A 1 82 ? -10.974 0.191 18.778 1.00 97.44 82 VAL A C 1
ATOM 613 O O . VAL A 1 82 ? -11.889 0.047 17.980 1.00 97.44 82 VAL A O 1
ATOM 616 N N . VAL A 1 83 ? -10.546 1.390 19.160 1.00 98.44 83 VAL A N 1
ATOM 617 C CA . VAL A 1 83 ? -10.949 2.638 18.503 1.00 98.44 83 VAL A CA 1
ATOM 618 C C . VAL A 1 83 ? -9.694 3.338 18.013 1.00 98.44 83 VAL A C 1
ATOM 620 O O . VAL A 1 83 ? -8.857 3.739 18.814 1.00 98.44 83 VAL A O 1
ATOM 623 N N . ALA A 1 84 ? -9.548 3.449 16.699 1.00 98.06 84 ALA A N 1
ATOM 624 C CA . ALA A 1 84 ? -8.369 3.986 16.038 1.00 98.06 84 ALA A CA 1
ATOM 625 C C . ALA A 1 84 ? -8.696 5.298 15.313 1.00 98.06 84 ALA A C 1
ATOM 627 O O . ALA A 1 84 ? -9.723 5.404 14.637 1.00 98.06 84 ALA A O 1
ATOM 628 N N . PHE A 1 85 ? -7.805 6.279 15.423 1.00 98.31 85 PHE A N 1
ATOM 629 C CA . PHE A 1 85 ? -7.955 7.625 14.880 1.00 98.31 85 PHE A CA 1
ATOM 630 C C . PHE A 1 85 ? -6.847 7.907 13.854 1.00 98.31 85 PHE A C 1
ATOM 632 O O . PHE A 1 85 ? -5.671 7.679 14.139 1.00 98.31 85 PHE A O 1
ATOM 639 N N . PRO A 1 86 ? -7.178 8.446 12.665 1.00 97.56 86 PRO A N 1
ATOM 640 C CA . PRO A 1 86 ? -6.170 8.986 11.753 1.00 97.56 86 PRO A CA 1
ATOM 641 C C . PRO A 1 86 ? -5.336 10.107 12.389 1.00 97.56 86 PRO A C 1
ATOM 643 O O . PRO A 1 86 ? -4.137 10.214 12.136 1.00 97.56 86 PRO A O 1
ATOM 646 N N . ALA A 1 87 ? -5.972 10.927 13.235 1.00 97.06 87 ALA A N 1
ATOM 647 C CA . ALA A 1 87 ? -5.328 11.999 13.984 1.00 97.06 87 ALA A CA 1
ATOM 648 C C . ALA A 1 87 ? -4.237 11.426 14.901 1.00 97.06 87 ALA A C 1
ATOM 650 O O . ALA A 1 87 ? -4.513 10.579 15.751 1.00 97.06 87 ALA A O 1
ATOM 651 N N . GLY A 1 88 ? -2.988 11.849 14.684 1.00 95.25 88 GLY A N 1
ATOM 652 C CA . GLY A 1 88 ? -1.829 11.379 15.454 1.00 95.25 88 GLY A CA 1
ATOM 653 C C . GLY A 1 88 ? -1.515 9.891 15.338 1.00 95.25 88 GLY A C 1
ATOM 654 O O . GLY A 1 88 ? -0.663 9.398 16.076 1.00 95.25 88 GLY A O 1
ATOM 655 N N . ASN A 1 89 ? -2.212 9.169 14.453 1.00 96.56 89 ASN A N 1
ATOM 656 C CA . ASN A 1 89 ? -2.195 7.712 14.427 1.00 96.56 89 ASN A CA 1
ATOM 657 C C . ASN A 1 89 ? -2.547 7.099 15.807 1.00 96.56 89 ASN A C 1
ATOM 659 O O . ASN A 1 89 ? -2.008 6.069 16.207 1.00 96.56 89 ASN A O 1
ATOM 663 N N . ALA A 1 90 ? -3.431 7.761 16.561 1.00 97.56 90 ALA A N 1
ATOM 664 C CA . ALA A 1 90 ? -3.797 7.386 17.923 1.00 97.56 90 ALA A CA 1
ATOM 665 C C . ALA A 1 90 ? -4.769 6.199 17.967 1.00 97.56 90 ALA A C 1
ATOM 667 O O . ALA A 1 90 ? -5.547 5.967 17.040 1.00 97.56 90 ALA A O 1
ATOM 668 N N . ALA A 1 91 ? -4.764 5.455 19.069 1.00 97.12 91 ALA A N 1
ATOM 669 C CA . ALA A 1 91 ? -5.675 4.346 19.291 1.00 97.12 91 ALA A CA 1
ATOM 670 C C . ALA A 1 91 ? -5.944 4.071 20.773 1.00 97.12 91 ALA A C 1
ATOM 672 O O . ALA A 1 91 ? -5.099 4.267 21.647 1.00 97.12 91 ALA A O 1
ATOM 673 N N . VAL A 1 92 ? -7.126 3.521 21.021 1.00 97.81 92 VAL A N 1
ATOM 674 C CA . VAL A 1 92 ? -7.511 2.864 22.266 1.00 97.81 92 VAL A CA 1
ATOM 675 C C . VAL A 1 92 ? -7.718 1.384 21.971 1.00 97.81 92 VAL A C 1
ATOM 677 O O . VAL A 1 92 ? -8.460 1.049 21.052 1.00 97.81 92 VAL A O 1
ATOM 680 N N . GLY A 1 93 ? -7.090 0.500 22.740 1.00 95.88 93 GLY A N 1
ATOM 681 C CA . GLY A 1 93 ? -7.358 -0.937 22.738 1.00 95.88 93 GLY A CA 1
ATOM 682 C C . GLY A 1 93 ? -7.856 -1.392 24.106 1.00 95.88 93 GLY A C 1
ATOM 683 O O . GLY A 1 93 ? -7.295 -0.991 25.122 1.00 95.88 93 GLY A O 1
ATOM 684 N N . VAL A 1 94 ? -8.898 -2.219 24.136 1.00 95.81 94 VAL A N 1
ATOM 685 C CA . VAL A 1 94 ? -9.493 -2.787 25.351 1.00 95.81 94 VAL A CA 1
ATOM 686 C C . VAL A 1 94 ? -9.642 -4.291 25.171 1.00 95.81 94 VAL A C 1
ATOM 688 O O . VAL A 1 94 ? -10.279 -4.742 24.217 1.00 95.81 94 VAL A O 1
ATOM 691 N N . TRP A 1 95 ? -9.079 -5.058 26.098 1.00 94.50 95 TRP A N 1
ATOM 692 C CA . TRP A 1 95 ? -9.165 -6.514 26.133 1.00 94.50 95 TRP A CA 1
ATOM 693 C C . TRP A 1 95 ? -9.962 -6.937 27.355 1.00 94.50 95 TRP A C 1
ATOM 695 O O . TRP A 1 95 ? -9.683 -6.514 28.479 1.00 94.50 95 TRP A O 1
ATOM 705 N N . PHE A 1 96 ? -10.956 -7.779 27.116 1.00 95.44 96 PHE A N 1
ATOM 706 C CA . PHE A 1 96 ? -11.797 -8.332 28.162 1.00 95.44 96 PHE A CA 1
ATOM 707 C C . PHE A 1 96 ? -11.329 -9.742 28.516 1.00 95.44 96 PHE A C 1
ATOM 709 O O . PHE A 1 96 ? -10.665 -10.410 27.720 1.00 95.44 96 PHE A O 1
ATOM 716 N N . SER A 1 97 ? -11.696 -10.187 29.715 1.00 93.31 97 SER A N 1
ATOM 717 C CA . SER A 1 97 ? -11.420 -11.539 30.204 1.00 93.31 97 SER A CA 1
ATOM 718 C C . SER A 1 97 ? -11.749 -12.628 29.183 1.00 93.31 97 SER A C 1
ATOM 720 O O . SER A 1 97 ? -12.751 -12.558 28.462 1.00 93.31 97 SER A O 1
ATOM 722 N N . THR A 1 98 ? -10.915 -13.670 29.152 1.00 93.38 98 THR A N 1
ATOM 723 C CA . THR A 1 98 ? -11.187 -14.869 28.355 1.00 93.38 98 THR A CA 1
ATOM 724 C C . THR A 1 98 ? -12.492 -15.513 28.809 1.00 93.38 98 THR A C 1
ATOM 726 O O . THR A 1 98 ? -12.711 -15.736 29.998 1.00 93.38 98 THR A O 1
ATOM 729 N N . GLN A 1 99 ? -13.347 -15.831 27.845 1.00 93.31 99 GLN A N 1
ATOM 730 C CA . GLN A 1 99 ? -14.646 -16.451 28.063 1.00 93.31 99 GLN A CA 1
ATOM 731 C C . GLN A 1 99 ? -14.543 -17.970 27.902 1.00 93.31 99 GLN A C 1
ATOM 733 O O . GLN A 1 99 ? -13.872 -18.461 26.993 1.00 93.31 99 GLN A O 1
ATOM 738 N N . GLU A 1 100 ? -15.250 -18.724 28.749 1.00 92.25 100 GLU A N 1
ATOM 739 C CA . GLU A 1 100 ? -15.291 -20.195 28.666 1.00 92.25 100 GLU A CA 1
ATOM 740 C C . GLU A 1 100 ? -15.903 -20.696 27.350 1.00 92.25 100 GLU A C 1
ATOM 742 O O . GLU A 1 100 ? -15.575 -21.780 26.866 1.00 92.25 100 GLU A O 1
ATOM 747 N N . LYS A 1 101 ? -16.815 -19.908 26.774 1.00 93.44 101 LYS A N 1
ATOM 748 C CA . LYS A 1 101 ? -17.475 -20.167 25.493 1.00 93.44 101 LYS A CA 1
ATOM 749 C C . LYS A 1 101 ? -17.403 -18.911 24.625 1.00 93.44 101 LYS A C 1
ATOM 751 O O . LYS A 1 101 ? -17.372 -17.814 25.177 1.00 93.44 101 LYS A O 1
ATOM 756 N N . PRO A 1 102 ? -17.400 -19.046 23.287 1.00 94.56 102 PRO A N 1
ATOM 757 C CA . PRO A 1 102 ? -17.487 -17.896 22.396 1.00 94.56 102 PRO A CA 1
ATOM 758 C C . PRO A 1 102 ? -18.708 -17.025 22.715 1.00 94.56 102 PRO A C 1
ATOM 760 O O . PRO A 1 102 ? -19.820 -17.549 22.799 1.00 94.56 102 PRO A O 1
ATOM 763 N N . ILE A 1 103 ? -18.495 -15.716 22.863 1.00 97.00 103 ILE A N 1
ATOM 764 C CA . ILE A 1 103 ? -19.564 -14.726 23.043 1.00 97.00 103 ILE A CA 1
ATOM 765 C C . ILE A 1 103 ? -19.714 -13.853 21.795 1.00 97.00 103 ILE A C 1
ATOM 767 O O . ILE A 1 103 ? -18.786 -13.720 20.996 1.00 97.00 103 ILE A O 1
ATOM 771 N N . GLU A 1 104 ? -20.873 -13.229 21.650 1.00 97.06 104 GLU A N 1
ATOM 772 C CA . GLU A 1 104 ? -21.126 -12.161 20.690 1.00 97.06 104 GLU A CA 1
ATOM 773 C C . GLU A 1 104 ? -20.842 -10.818 21.370 1.00 97.06 104 GLU A C 1
ATOM 775 O O . GLU A 1 104 ? -21.439 -10.497 22.400 1.00 97.06 104 GLU A O 1
ATOM 780 N N . PHE A 1 105 ? -19.917 -10.050 20.794 1.00 97.44 105 PHE A N 1
ATOM 781 C CA . PHE A 1 105 ? -19.548 -8.707 21.225 1.00 97.44 105 PHE A CA 1
ATOM 782 C C . PHE A 1 105 ? -19.550 -7.760 20.023 1.00 97.44 105 PHE A C 1
ATOM 784 O O . PHE A 1 105 ? -18.737 -7.894 19.101 1.00 97.44 105 PHE A O 1
ATOM 791 N N . GLN A 1 106 ? -20.493 -6.821 20.026 1.00 96.69 106 GLN A N 1
ATOM 792 C CA . GLN A 1 106 ? -20.794 -5.963 18.883 1.00 96.69 106 GLN A CA 1
ATOM 793 C C . GLN A 1 106 ? -21.501 -4.675 19.312 1.00 96.69 106 GLN A C 1
ATOM 795 O O . GLN A 1 106 ? -21.721 -4.425 20.497 1.00 96.69 106 GLN A O 1
ATOM 800 N N . PHE A 1 107 ? -21.877 -3.856 18.337 1.00 96.50 107 PHE A N 1
ATOM 801 C CA . PHE A 1 107 ? -22.715 -2.687 18.565 1.00 96.50 107 PHE A CA 1
ATOM 802 C C . PHE A 1 107 ? -24.140 -3.124 18.917 1.00 96.50 107 PHE A C 1
ATOM 804 O O . PHE A 1 107 ? -24.641 -4.121 18.394 1.00 96.50 107 PHE A O 1
ATOM 811 N N . VAL A 1 108 ? -24.816 -2.364 19.778 1.00 95.75 108 VAL A N 1
ATOM 812 C CA . VAL A 1 108 ? -26.256 -2.550 19.998 1.00 95.75 108 VAL A CA 1
ATOM 813 C C . VAL A 1 108 ? -26.967 -2.412 18.639 1.00 95.75 108 VAL A C 1
ATOM 815 O O . VAL A 1 108 ? -26.653 -1.472 17.897 1.00 95.75 108 VAL A O 1
ATOM 818 N N . PRO A 1 109 ? -27.900 -3.316 18.278 1.00 91.94 109 PRO A N 1
ATOM 819 C CA . PRO A 1 109 ? -28.623 -3.234 17.012 1.00 91.94 109 PRO A CA 1
ATOM 820 C C . PRO A 1 109 ? -29.233 -1.850 16.776 1.00 91.94 109 PRO A C 1
ATOM 822 O O . PRO A 1 109 ? -29.663 -1.182 17.715 1.00 91.94 109 PRO A O 1
ATOM 825 N N . ASP A 1 110 ? -29.235 -1.414 15.517 1.00 88.31 110 ASP A N 1
ATOM 826 C CA . ASP A 1 110 ? -29.748 -0.111 15.068 1.00 88.31 110 ASP A CA 1
ATOM 827 C C . ASP A 1 110 ? -29.024 1.129 15.629 1.00 88.31 110 ASP A C 1
ATOM 829 O O . ASP A 1 110 ? -29.398 2.261 15.314 1.00 88.31 110 ASP A O 1
ATOM 833 N N . THR A 1 111 ? -27.942 0.948 16.393 1.00 91.75 111 THR A N 1
ATOM 834 C CA . THR A 1 111 ? -27.067 2.045 16.828 1.00 91.75 111 THR A CA 1
ATOM 835 C C . THR A 1 111 ? -25.908 2.259 15.856 1.00 91.75 111 THR A C 1
ATOM 837 O O . THR A 1 111 ? -25.605 1.422 15.002 1.00 91.75 111 THR A O 1
ATOM 840 N N . ARG A 1 112 ? -25.277 3.434 15.931 1.00 91.00 112 ARG A N 1
ATOM 841 C CA . ARG A 1 112 ? -24.191 3.849 15.034 1.00 91.00 112 ARG A CA 1
ATOM 842 C C . ARG A 1 112 ? -23.104 4.560 15.833 1.00 91.00 112 ARG A C 1
ATOM 844 O O . ARG A 1 112 ? -23.323 4.937 16.978 1.00 91.00 112 ARG A O 1
ATOM 851 N N . LEU A 1 113 ? -21.945 4.761 15.207 1.00 95.25 113 LEU A N 1
ATOM 852 C CA . LEU A 1 113 ? -20.932 5.668 15.740 1.00 95.25 113 LEU A CA 1
ATOM 853 C C . LEU A 1 113 ? -21.452 7.109 15.724 1.00 95.25 113 LEU A C 1
ATOM 855 O O . LEU A 1 113 ? -21.901 7.598 14.682 1.00 95.25 113 LEU A O 1
ATOM 859 N N . GLU A 1 114 ? -21.336 7.781 16.862 1.00 96.00 114 GLU A N 1
ATOM 860 C CA . GLU A 1 114 ? -21.716 9.181 17.045 1.00 96.00 114 GLU A CA 1
ATOM 861 C C . GLU A 1 114 ? -20.471 10.043 17.278 1.00 96.00 114 GLU A C 1
ATOM 863 O O . GLU A 1 114 ? -19.571 9.614 18.004 1.00 96.00 114 GLU A O 1
ATOM 868 N N . PRO A 1 115 ? -20.380 11.244 16.681 1.00 96.94 115 PRO A N 1
ATOM 869 C CA . PRO A 1 115 ? -19.246 12.126 16.905 1.00 96.94 115 PRO A CA 1
ATOM 870 C C . PRO A 1 115 ? -19.319 12.732 18.305 1.00 96.94 115 PRO A C 1
ATOM 872 O O . PRO A 1 115 ? -20.388 13.108 18.785 1.00 96.94 115 PRO A O 1
ATOM 875 N N . VAL A 1 116 ? -18.163 12.914 18.930 1.00 97.19 116 VAL A N 1
ATOM 876 C CA . VAL A 1 116 ? -18.043 13.623 20.202 1.00 97.19 116 VAL A CA 1
ATOM 877 C C . VAL A 1 116 ? -16.964 14.686 20.071 1.00 97.19 116 VAL A C 1
ATOM 879 O O . VAL A 1 116 ? -15.839 14.401 19.666 1.00 97.19 116 VAL A O 1
ATOM 882 N N . ILE A 1 117 ? -17.318 15.924 20.411 1.00 96.19 117 ILE A N 1
ATOM 883 C CA . ILE A 1 117 ? -16.401 17.062 20.484 1.00 96.19 117 ILE A CA 1
ATOM 884 C C . ILE A 1 117 ? -16.592 17.693 21.858 1.00 96.19 117 ILE A C 1
ATOM 886 O O . ILE A 1 117 ? -17.707 18.058 22.228 1.00 96.19 117 ILE A O 1
ATOM 890 N N . GLN A 1 118 ? -15.507 17.799 22.614 1.00 93.94 118 GLN A N 1
ATOM 891 C CA . GLN A 1 118 ? -15.487 18.359 23.960 1.00 93.94 118 GLN A CA 1
ATOM 892 C C . GLN A 1 118 ? -14.552 19.574 24.034 1.00 93.94 118 GLN A C 1
ATOM 894 O O . GLN A 1 118 ? -13.929 19.988 23.051 1.00 93.94 118 GLN A O 1
ATOM 899 N N . GLU A 1 119 ? -14.473 20.175 25.220 1.00 84.06 119 GLU A N 1
ATOM 900 C CA . GLU A 1 119 ? -13.536 21.258 25.508 1.00 84.06 119 GLU A CA 1
ATOM 901 C C . GLU A 1 119 ? -12.076 20.837 25.265 1.00 84.06 119 GLU A C 1
ATOM 903 O O . GLU A 1 119 ? -11.741 19.656 25.173 1.00 84.06 119 GLU A O 1
ATOM 908 N N . ARG A 1 120 ? -11.177 21.827 25.175 1.00 83.94 120 ARG A N 1
ATOM 909 C CA . ARG A 1 120 ? -9.722 21.622 25.016 1.00 83.94 120 ARG A CA 1
ATOM 910 C C . ARG A 1 120 ? -9.311 20.823 23.770 1.00 83.94 120 ARG A C 1
ATOM 912 O O . ARG A 1 120 ? -8.181 20.364 23.696 1.00 83.94 120 ARG A O 1
ATOM 919 N N . GLY A 1 121 ? -10.194 20.707 22.778 1.00 91.31 121 GLY A N 1
ATOM 920 C CA . GLY A 1 121 ? -9.889 20.058 21.501 1.00 91.31 121 GLY A CA 1
ATOM 921 C C . GLY A 1 121 ? -10.030 18.537 21.509 1.00 91.31 121 GLY A C 1
ATOM 922 O O . GLY A 1 121 ? -9.667 17.916 20.513 1.00 91.31 121 GLY A O 1
ATOM 923 N N . MET A 1 122 ? -10.583 17.949 22.576 1.00 97.25 122 MET A N 1
ATOM 924 C CA . MET A 1 122 ? -10.862 16.514 22.650 1.00 97.25 122 MET A CA 1
ATOM 925 C C . MET A 1 122 ? -11.961 16.134 21.654 1.00 97.25 122 MET A C 1
ATOM 927 O O . MET A 1 122 ? -13.075 16.661 21.698 1.00 97.25 122 MET A O 1
ATOM 931 N N . ARG A 1 123 ? -11.640 15.224 20.737 1.00 97.56 123 ARG A N 1
ATOM 932 C CA . ARG A 1 123 ? -12.504 14.791 19.634 1.00 97.56 123 ARG A CA 1
ATOM 933 C C . ARG A 1 123 ? -12.482 13.276 19.531 1.00 97.56 123 ARG A C 1
ATOM 935 O O . ARG A 1 123 ? -11.451 12.651 19.766 1.00 97.56 123 ARG A O 1
ATOM 942 N N . GLY A 1 124 ? -13.594 12.679 19.134 1.00 97.88 124 GLY A N 1
ATOM 943 C CA . GLY A 1 124 ? -13.639 11.252 18.869 1.00 97.88 124 GLY A CA 1
ATOM 944 C C . GLY A 1 124 ? -15.050 10.744 18.659 1.00 97.88 124 GLY A C 1
ATOM 945 O O . GLY A 1 124 ? -15.880 11.449 18.087 1.00 97.88 124 GLY A O 1
ATOM 946 N N . VAL A 1 125 ? -15.313 9.511 19.082 1.00 98.50 125 VAL A N 1
ATOM 947 C CA . VAL A 1 125 ? -16.584 8.835 18.808 1.00 98.50 125 VAL A CA 1
ATOM 948 C C . VAL A 1 125 ? -17.139 8.124 20.032 1.00 98.50 125 VAL A C 1
ATOM 950 O O . VAL A 1 125 ? -16.383 7.658 20.886 1.00 98.50 125 VAL A O 1
ATOM 953 N N . SER A 1 126 ? -18.465 8.018 20.082 1.00 98.00 126 SER A N 1
ATOM 954 C CA . SER A 1 126 ? -19.204 7.190 21.030 1.00 98.00 126 SER A CA 1
ATOM 955 C C . SER A 1 126 ? -19.898 6.033 20.314 1.00 98.00 126 SER A C 1
ATOM 957 O O . SER A 1 126 ? -20.371 6.184 19.184 1.00 98.00 126 SER A O 1
ATOM 959 N N . ALA A 1 127 ? -19.952 4.877 20.971 1.00 97.50 127 ALA A N 1
ATOM 960 C CA . ALA A 1 127 ? -20.658 3.686 20.515 1.00 97.50 127 ALA A CA 1
ATOM 961 C C . ALA A 1 127 ? -21.443 3.055 21.666 1.00 97.50 127 ALA A C 1
ATOM 963 O O . ALA A 1 127 ? -20.945 2.984 22.791 1.00 97.50 127 ALA A O 1
ATOM 964 N N . ARG A 1 128 ? -22.634 2.529 21.363 1.00 97.94 128 ARG A N 1
ATOM 965 C CA . ARG A 1 128 ? -23.367 1.623 22.256 1.00 97.94 128 ARG A CA 1
ATOM 966 C C . ARG A 1 128 ? -22.965 0.193 21.939 1.00 97.94 128 ARG A C 1
ATOM 968 O O . ARG A 1 128 ? -23.138 -0.260 20.810 1.00 97.94 128 ARG A O 1
ATOM 975 N N . LEU A 1 129 ? -22.413 -0.503 22.922 1.00 98.19 129 LEU A N 1
ATOM 976 C CA . LEU A 1 129 ? -21.855 -1.844 22.785 1.00 98.19 129 LEU A CA 1
ATOM 977 C C . LEU A 1 129 ? -22.660 -2.843 23.608 1.00 98.19 129 LEU A C 1
ATOM 979 O O . LEU A 1 129 ? -23.187 -2.503 24.665 1.00 98.19 129 LEU A O 1
ATOM 983 N N . ARG A 1 130 ? -22.725 -4.079 23.116 1.00 97.94 130 ARG A N 1
ATOM 984 C CA . ARG A 1 130 ? -23.451 -5.193 23.719 1.00 97.94 130 ARG A CA 1
ATOM 985 C C . ARG A 1 130 ? -22.593 -6.451 23.726 1.00 97.94 130 ARG A C 1
ATOM 987 O O . ARG A 1 130 ? -22.018 -6.812 22.698 1.00 97.94 130 ARG A O 1
ATOM 994 N N . ALA A 1 131 ? -22.579 -7.144 24.859 1.00 98.06 131 ALA A N 1
ATOM 995 C CA . ALA A 1 131 ? -22.025 -8.483 25.012 1.00 98.06 131 ALA A CA 1
ATOM 996 C C . ALA A 1 131 ? -23.112 -9.437 25.527 1.00 98.06 131 ALA A C 1
ATOM 998 O O . ALA A 1 131 ? -23.788 -9.133 26.511 1.00 98.06 131 ALA A O 1
ATOM 999 N N . ASN A 1 132 ? -23.292 -10.603 24.900 1.00 97.31 132 ASN A N 1
ATOM 1000 C CA . ASN A 1 132 ? -24.295 -11.598 25.320 1.00 97.31 132 ASN A CA 1
ATOM 1001 C C . ASN A 1 132 ? -23.832 -12.460 26.518 1.00 97.31 132 ASN A C 1
ATOM 1003 O O . ASN A 1 132 ? -23.957 -13.686 26.520 1.00 97.31 132 ASN A O 1
ATOM 1007 N N . VAL A 1 133 ? -23.290 -11.797 27.539 1.00 97.44 133 VAL A N 1
ATOM 1008 C CA . VAL A 1 133 ? -22.833 -12.383 28.799 1.00 97.44 133 VAL A CA 1
ATOM 1009 C C . VAL A 1 133 ? -23.277 -11.494 29.961 1.00 97.44 133 VAL A C 1
ATOM 1011 O O . VAL A 1 133 ? -23.263 -10.271 29.848 1.00 97.44 133 VAL A O 1
ATOM 1014 N N . GLY A 1 134 ? -23.655 -12.092 31.094 1.00 96.62 134 GLY A N 1
ATOM 1015 C CA . GLY A 1 134 ? -24.081 -11.345 32.291 1.00 96.62 134 GLY A CA 1
ATOM 1016 C C . GLY A 1 134 ? -22.931 -10.763 33.113 1.00 96.62 134 GLY A C 1
ATOM 1017 O O . GLY A 1 134 ? -23.159 -10.062 34.093 1.00 96.62 134 GLY A O 1
ATOM 1018 N N . ARG A 1 135 ? -21.687 -11.076 32.751 1.00 96.56 135 ARG A N 1
ATOM 1019 C CA . ARG A 1 135 ? -20.489 -10.653 33.468 1.00 96.56 135 ARG A CA 1
ATOM 1020 C C . ARG A 1 135 ? -19.345 -10.445 32.490 1.00 96.56 135 ARG A C 1
ATOM 1022 O O . ARG A 1 135 ? -18.926 -11.386 31.824 1.00 96.56 135 ARG A O 1
ATOM 1029 N N . PHE A 1 136 ? -18.824 -9.227 32.434 1.00 97.06 136 PHE A N 1
ATOM 1030 C CA . PHE A 1 136 ? -17.839 -8.823 31.441 1.00 97.06 136 PHE A CA 1
ATOM 1031 C C . PHE A 1 136 ? -16.743 -7.979 32.097 1.00 97.06 136 PHE A C 1
ATOM 1033 O O . PHE A 1 136 ? -16.925 -6.791 32.361 1.00 97.06 136 PHE A O 1
ATOM 1040 N N . ARG A 1 137 ? -15.616 -8.622 32.431 1.00 97.31 137 ARG A N 1
ATOM 1041 C CA . ARG A 1 137 ? -14.459 -7.980 33.077 1.00 97.31 137 ARG A CA 1
ATOM 1042 C C . ARG A 1 137 ? -13.497 -7.420 32.034 1.00 97.31 137 ARG A C 1
ATOM 1044 O O . ARG A 1 137 ? -13.175 -8.120 31.072 1.00 97.31 137 ARG A O 1
ATOM 1051 N N . LEU A 1 138 ? -13.063 -6.179 32.238 1.00 95.88 138 LEU A N 1
ATOM 1052 C CA . LEU A 1 138 ? -12.000 -5.521 31.483 1.00 95.88 138 LEU A CA 1
ATOM 1053 C C . LEU A 1 138 ? -10.658 -5.883 32.129 1.00 95.88 138 LEU A C 1
ATOM 1055 O O . LEU A 1 138 ? -10.400 -5.473 33.253 1.00 95.88 138 LEU A O 1
ATOM 1059 N N . ASP A 1 139 ? -9.811 -6.618 31.408 1.00 91.31 139 ASP A N 1
ATOM 1060 C CA . ASP A 1 139 ? -8.519 -7.107 31.917 1.00 91.31 139 ASP A CA 1
ATOM 1061 C C . ASP A 1 139 ? -7.373 -6.148 31.575 1.00 91.31 139 ASP A C 1
ATOM 1063 O O . ASP A 1 139 ? -6.339 -6.114 32.244 1.00 91.31 139 ASP A O 1
ATOM 1067 N N . ARG A 1 140 ? -7.505 -5.404 30.470 1.00 90.62 140 ARG A N 1
ATOM 1068 C CA . ARG A 1 140 ? -6.471 -4.471 30.019 1.00 90.62 140 ARG A CA 1
ATOM 1069 C C . ARG A 1 140 ? -7.031 -3.370 29.133 1.00 90.62 140 ARG A C 1
ATOM 1071 O O . ARG A 1 140 ? -7.884 -3.624 28.286 1.00 90.62 140 ARG A O 1
ATOM 1078 N N . ALA A 1 141 ? -6.454 -2.178 29.254 1.00 93.62 141 ALA A N 1
ATOM 1079 C CA . ALA A 1 141 ? -6.642 -1.084 28.310 1.00 93.62 141 ALA A CA 1
ATOM 1080 C C . ALA A 1 141 ? -5.305 -0.411 27.965 1.00 93.62 141 ALA A C 1
ATOM 1082 O O . ALA A 1 141 ? -4.471 -0.187 28.844 1.00 93.62 141 ALA A O 1
ATOM 1083 N N . LEU A 1 142 ? -5.118 -0.076 26.687 1.00 93.69 142 LEU A N 1
ATOM 1084 C CA . LEU A 1 142 ? -3.986 0.693 26.165 1.00 93.69 142 LEU A CA 1
ATOM 1085 C C . LEU A 1 142 ? -4.511 1.932 25.437 1.00 93.69 142 LEU A C 1
ATOM 1087 O O . LEU A 1 142 ? -5.331 1.812 24.532 1.00 93.69 142 LEU A O 1
ATOM 1091 N N . LEU A 1 143 ? -4.042 3.113 25.840 1.00 96.81 143 LEU A N 1
ATOM 1092 C CA . LEU A 1 143 ? -4.406 4.415 25.268 1.00 96.81 143 LEU A CA 1
ATOM 1093 C C . LEU A 1 143 ? -3.128 5.044 24.693 1.00 96.81 143 LEU A C 1
ATOM 1095 O O . LEU A 1 143 ? -2.311 5.592 25.439 1.00 96.81 143 LEU A O 1
ATOM 1099 N N . THR A 1 144 ? -2.899 4.859 23.392 1.00 94.81 144 THR A N 1
ATOM 1100 C CA . THR A 1 144 ? -1.584 5.061 22.757 1.00 94.81 144 THR A CA 1
ATOM 1101 C C . THR A 1 144 ? -1.706 5.222 21.228 1.00 94.81 144 THR A C 1
ATOM 1103 O O . THR A 1 144 ? -2.621 5.886 20.752 1.00 94.81 144 THR A O 1
ATOM 1106 N N . ASN A 1 145 ? -0.789 4.651 20.447 1.00 94.31 145 ASN A N 1
ATOM 1107 C CA . ASN A 1 145 ? -0.732 4.657 18.989 1.00 94.31 145 ASN A CA 1
ATOM 1108 C C . ASN A 1 145 ? -1.224 3.326 18.369 1.00 94.31 145 ASN A C 1
ATOM 1110 O O . ASN A 1 145 ? -1.114 2.255 18.972 1.00 94.31 145 ASN A O 1
ATOM 1114 N N . VAL A 1 146 ? -1.731 3.387 17.134 1.00 93.81 146 VAL A N 1
ATOM 1115 C CA . VAL A 1 146 ? -2.219 2.241 16.348 1.00 93.81 146 VAL A CA 1
ATOM 1116 C C . VAL A 1 146 ? -1.198 1.105 16.238 1.00 93.81 146 VAL A C 1
ATOM 1118 O O . VAL A 1 146 ? -1.572 -0.046 16.463 1.00 93.81 146 VAL A O 1
ATOM 1121 N N . ARG A 1 147 ? 0.075 1.393 15.923 1.00 89.19 147 ARG A N 1
ATOM 1122 C CA . ARG A 1 147 ? 1.129 0.368 15.779 1.00 89.19 147 ARG A CA 1
ATOM 1123 C C . ARG A 1 147 ? 1.323 -0.404 17.087 1.00 89.19 147 ARG A C 1
ATOM 1125 O O . ARG A 1 147 ? 1.351 -1.626 17.078 1.00 89.19 147 ARG A O 1
ATOM 1132 N N . ILE A 1 148 ? 1.310 0.296 18.219 1.00 88.75 148 ILE A N 1
ATOM 1133 C CA . ILE A 1 148 ? 1.473 -0.295 19.557 1.00 88.75 148 ILE A CA 1
ATOM 1134 C C . ILE A 1 148 ? 0.284 -1.198 19.912 1.00 88.75 148 ILE A C 1
ATOM 1136 O O . ILE A 1 148 ? 0.473 -2.329 20.357 1.00 88.75 148 ILE A O 1
ATOM 1140 N N . VAL A 1 149 ? -0.951 -0.735 19.679 1.00 90.25 149 VAL A N 1
ATOM 1141 C CA . VAL A 1 149 ? -2.166 -1.543 19.910 1.00 90.25 149 VAL A CA 1
ATOM 1142 C C . VAL A 1 149 ? -2.207 -2.773 18.996 1.00 90.25 149 VAL A C 1
ATOM 1144 O O . VAL A 1 149 ? -2.605 -3.861 19.428 1.00 90.25 149 VAL A O 1
ATOM 1147 N N . ARG A 1 150 ? -1.793 -2.619 17.734 1.00 86.56 150 ARG A N 1
ATOM 1148 C CA . ARG A 1 150 ? -1.700 -3.710 16.759 1.00 86.56 150 ARG A CA 1
ATOM 1149 C C . ARG A 1 150 ? -0.689 -4.760 17.207 1.00 86.56 150 ARG A C 1
ATOM 1151 O O . ARG A 1 150 ? -1.059 -5.927 17.299 1.00 86.56 150 ARG A O 1
ATOM 1158 N N . ASP A 1 151 ? 0.536 -4.355 17.517 1.00 79.69 151 ASP A N 1
ATOM 1159 C CA . ASP A 1 151 ? 1.619 -5.274 17.880 1.00 79.69 151 ASP A CA 1
ATOM 1160 C C . ASP A 1 151 ? 1.277 -6.026 19.178 1.00 79.69 151 ASP A C 1
ATOM 1162 O O . ASP A 1 151 ? 1.462 -7.239 19.270 1.00 79.69 151 ASP A O 1
ATOM 1166 N N . PHE A 1 152 ? 0.629 -5.351 20.135 1.00 79.94 152 PHE A N 1
ATOM 1167 C CA . PHE A 1 152 ? 0.091 -5.994 21.335 1.00 79.94 152 PHE A CA 1
ATOM 1168 C C . PHE A 1 152 ? -1.001 -7.043 21.030 1.00 79.94 152 PHE A C 1
ATOM 1170 O O . PHE A 1 152 ? -1.125 -8.038 21.741 1.00 79.94 152 PHE A O 1
ATOM 1177 N N . THR A 1 153 ? -1.803 -6.849 19.976 1.00 75.88 153 THR A N 1
ATOM 1178 C CA . THR A 1 153 ? -2.907 -7.758 19.608 1.00 75.88 153 THR A CA 1
ATOM 1179 C C . THR A 1 153 ? -2.416 -9.064 18.978 1.00 75.88 153 THR A C 1
ATOM 1181 O O . THR A 1 153 ? -3.017 -10.111 19.213 1.00 75.88 153 THR A O 1
ATOM 1184 N N . VAL A 1 154 ? -1.372 -9.018 18.146 1.00 62.44 154 VAL A N 1
ATOM 1185 C CA . VAL A 1 154 ? -0.949 -10.178 17.337 1.00 62.44 154 VAL A CA 1
ATOM 1186 C C . VAL A 1 154 ? -0.171 -11.207 18.172 1.00 62.44 154 VAL A C 1
ATOM 1188 O O . VAL A 1 154 ? -0.107 -12.376 17.799 1.00 62.44 154 VAL A O 1
ATOM 1191 N N . GLY A 1 155 ? 0.377 -10.814 19.327 1.00 53.38 155 GLY A N 1
ATOM 1192 C CA . GLY A 1 155 ? 1.225 -11.689 20.147 1.00 53.38 155 GLY A CA 1
ATOM 1193 C C . GLY A 1 155 ? 2.547 -12.066 19.467 1.00 53.38 155 GLY A C 1
ATOM 1194 O O . GLY A 1 155 ? 3.299 -12.874 20.008 1.00 53.38 155 GLY A O 1
ATOM 1195 N N . GLU A 1 156 ? 2.825 -11.494 18.293 1.00 40.09 156 GLU A N 1
ATOM 1196 C CA . GLU A 1 156 ? 4.121 -11.564 17.637 1.00 40.09 156 GLU A CA 1
ATOM 1197 C C . GLU A 1 156 ? 5.139 -10.783 18.462 1.00 40.09 156 GLU A C 1
ATOM 1199 O O . GLU A 1 156 ? 4.818 -9.771 19.090 1.00 40.09 156 GLU A O 1
ATOM 1204 N N . GLU A 1 157 ? 6.362 -11.305 18.484 1.00 37.16 157 GLU A N 1
ATOM 1205 C CA . GLU A 1 157 ? 7.542 -10.639 19.009 1.00 37.16 157 GLU A CA 1
ATOM 1206 C C . GLU A 1 157 ? 7.630 -9.262 18.357 1.00 37.16 157 GLU A C 1
ATOM 1208 O O . GLU A 1 157 ? 8.077 -9.105 17.224 1.00 37.16 157 GLU A O 1
ATOM 1213 N N . ALA A 1 158 ? 7.105 -8.273 19.072 1.00 43.88 158 ALA A N 1
ATOM 1214 C CA . ALA A 1 158 ? 7.161 -6.885 18.698 1.00 43.88 158 ALA A CA 1
ATOM 1215 C C . ALA A 1 158 ? 8.602 -6.514 18.306 1.00 43.88 158 ALA A C 1
ATOM 1217 O O . ALA A 1 158 ? 9.581 -7.133 18.745 1.00 43.88 158 ALA A O 1
ATOM 1218 N N . GLU A 1 159 ? 8.762 -5.383 17.628 1.00 46.41 159 GLU A N 1
ATOM 1219 C CA . GLU A 1 159 ? 9.843 -4.500 18.050 1.00 46.41 159 GLU A CA 1
ATOM 1220 C C . GLU A 1 159 ? 9.601 -4.215 19.538 1.00 46.41 159 GLU A C 1
ATOM 1222 O O . GLU A 1 159 ? 8.927 -3.244 19.866 1.00 46.41 159 GLU A O 1
ATOM 1227 N N . ALA A 1 160 ? 10.029 -5.137 20.413 1.00 52.59 160 ALA A N 1
ATOM 1228 C CA . ALA A 1 160 ? 9.561 -5.279 21.782 1.00 52.59 160 ALA A CA 1
ATOM 1229 C C . ALA A 1 160 ? 9.445 -3.898 22.392 1.00 52.59 160 ALA A C 1
ATOM 1231 O O . ALA A 1 160 ? 10.477 -3.232 22.507 1.00 52.59 160 ALA A O 1
ATOM 1232 N N . ILE A 1 161 ? 8.213 -3.460 22.718 1.00 57.44 161 ILE A N 1
ATOM 1233 C CA . ILE A 1 161 ? 8.029 -2.280 23.563 1.00 57.44 161 ILE A CA 1
ATOM 1234 C C . ILE A 1 161 ? 8.954 -2.567 24.735 1.00 57.44 161 ILE A C 1
ATOM 1236 O O . ILE A 1 161 ? 8.729 -3.569 25.427 1.00 57.44 161 ILE A O 1
ATOM 1240 N N . PRO A 1 162 ? 10.053 -1.807 24.891 1.00 59.72 162 PRO A N 1
ATOM 1241 C CA . PRO A 1 162 ? 11.043 -2.128 25.895 1.00 59.72 162 PRO A CA 1
ATOM 1242 C C . PRO A 1 162 ? 10.306 -2.315 27.218 1.00 59.72 162 PRO A C 1
ATOM 1244 O O . PRO A 1 162 ? 9.440 -1.493 27.511 1.00 59.72 162 PRO A O 1
ATOM 1247 N N . PRO A 1 163 ? 10.587 -3.355 28.019 1.00 65.75 163 PRO A N 1
ATOM 1248 C CA . PRO A 1 163 ? 9.873 -3.549 29.279 1.00 65.75 163 PRO A CA 1
ATOM 1249 C C . PRO A 1 163 ? 9.871 -2.285 30.155 1.00 65.75 163 PRO A C 1
ATOM 1251 O O . PRO A 1 163 ? 8.876 -1.980 30.798 1.00 65.75 163 PRO A O 1
ATOM 1254 N N . ALA A 1 164 ? 10.939 -1.482 30.070 1.00 65.38 164 ALA A N 1
ATOM 1255 C CA . ALA A 1 164 ? 11.059 -0.170 30.710 1.00 65.38 164 ALA A CA 1
ATOM 1256 C C . ALA A 1 164 ? 10.044 0.895 30.231 1.00 65.38 164 ALA A C 1
ATOM 1258 O O . ALA A 1 164 ? 9.795 1.861 30.943 1.00 65.38 164 ALA A O 1
ATOM 1259 N N . LEU A 1 165 ? 9.482 0.749 29.030 1.00 67.38 165 LEU A N 1
ATOM 1260 C CA . LEU A 1 165 ? 8.437 1.606 28.472 1.00 67.38 165 LEU A CA 1
ATOM 1261 C C . LEU A 1 165 ? 7.024 1.056 28.712 1.00 67.38 165 LEU A C 1
ATOM 1263 O O . LEU A 1 165 ? 6.068 1.793 28.531 1.00 67.38 165 LEU A O 1
ATOM 1267 N N . LEU A 1 166 ? 6.846 -0.190 29.163 1.00 69.00 166 LEU A N 1
ATOM 1268 C CA . LEU A 1 166 ? 5.502 -0.693 29.483 1.00 69.00 166 LEU A CA 1
ATOM 1269 C C . LEU A 1 166 ? 4.874 0.076 30.653 1.00 69.00 166 LEU A C 1
ATOM 1271 O O . LEU A 1 166 ? 3.707 0.455 30.575 1.00 69.00 166 LEU A O 1
ATOM 1275 N N . ASP A 1 167 ? 5.663 0.391 31.683 1.00 71.31 167 ASP A N 1
ATOM 1276 C CA . ASP A 1 167 ? 5.203 1.192 32.824 1.00 71.31 167 ASP A CA 1
ATOM 1277 C C . ASP A 1 167 ? 4.821 2.623 32.408 1.00 71.31 167 ASP A C 1
ATOM 1279 O O . ASP A 1 167 ? 3.921 3.228 32.990 1.00 71.31 167 ASP A O 1
ATOM 1283 N N . THR A 1 168 ? 5.455 3.171 31.363 1.00 73.44 168 THR A N 1
ATOM 1284 C CA . THR A 1 168 ? 5.146 4.521 30.859 1.00 73.44 168 THR A CA 1
ATOM 1285 C C . THR A 1 168 ? 3.870 4.564 30.012 1.00 73.44 168 THR A C 1
ATOM 1287 O O . THR A 1 168 ? 3.340 5.648 29.746 1.00 73.44 168 THR A O 1
ATOM 1290 N N . LEU A 1 169 ? 3.331 3.402 29.627 1.00 81.56 169 LEU A N 1
ATOM 1291 C CA . LEU A 1 169 ? 2.042 3.263 28.943 1.00 81.56 169 LEU A CA 1
ATOM 1292 C C . LEU A 1 169 ? 0.854 3.127 29.914 1.00 81.56 169 LEU A C 1
ATOM 1294 O O . LEU A 1 169 ? -0.290 3.024 29.463 1.00 81.56 169 LEU A O 1
ATOM 1298 N N . ALA A 1 170 ? 1.090 3.159 31.232 1.00 86.06 170 ALA A N 1
ATOM 1299 C CA . ALA A 1 170 ? 0.024 3.130 32.228 1.00 86.06 170 ALA A CA 1
ATOM 1300 C C . ALA A 1 170 ? -0.913 4.345 32.090 1.00 86.06 170 ALA A C 1
ATOM 1302 O O . ALA A 1 170 ? -0.476 5.481 31.889 1.00 86.06 170 ALA A O 1
ATOM 1303 N N . HIS A 1 171 ? -2.216 4.097 32.200 1.00 92.12 171 HIS A N 1
ATOM 1304 C CA . HIS A 1 171 ? -3.254 5.124 32.211 1.00 92.12 171 HIS A CA 1
ATOM 1305 C C . HIS A 1 171 ? -3.723 5.399 33.644 1.00 92.12 171 HIS A C 1
ATOM 1307 O O . HIS A 1 171 ? -3.612 4.551 34.528 1.00 92.12 171 HIS A O 1
ATOM 1313 N N . GLU A 1 172 ? -4.267 6.591 33.874 1.00 95.00 172 GLU A N 1
ATOM 1314 C CA . GLU A 1 172 ? -4.989 6.914 35.100 1.00 95.00 172 GLU A CA 1
ATOM 1315 C C . GLU A 1 172 ? -6.428 6.396 34.998 1.00 95.00 172 GLU A C 1
ATOM 1317 O O . GLU A 1 172 ? -7.099 6.610 33.985 1.00 95.00 172 GLU A O 1
ATOM 1322 N N . THR A 1 173 ? -6.911 5.773 36.074 1.00 95.50 173 THR A N 1
ATOM 1323 C CA . THR A 1 173 ? -8.287 5.281 36.193 1.00 95.50 173 THR A CA 1
ATOM 1324 C C . THR A 1 173 ? -9.069 6.129 37.189 1.00 95.50 173 THR A C 1
ATOM 1326 O O . THR A 1 173 ? -8.858 6.047 38.400 1.00 95.50 173 THR A O 1
ATOM 1329 N N . VAL A 1 174 ? -10.020 6.915 36.689 1.00 95.62 174 VAL A N 1
ATOM 1330 C CA . VAL A 1 174 ? -10.953 7.693 37.508 1.00 95.62 174 VAL A CA 1
ATOM 1331 C C . VAL A 1 174 ? -12.243 6.896 37.667 1.00 95.62 174 VAL A C 1
ATOM 1333 O O . VAL A 1 174 ? -13.023 6.734 36.725 1.00 95.62 174 VAL A O 1
ATOM 1336 N N . ARG A 1 175 ? -12.467 6.379 38.879 1.00 92.81 175 ARG A N 1
ATOM 1337 C CA . ARG A 1 175 ? -13.674 5.615 39.209 1.00 92.81 175 ARG A CA 1
ATOM 1338 C C . ARG A 1 175 ? -14.881 6.546 39.301 1.00 92.81 175 ARG A C 1
ATOM 1340 O O . ARG A 1 175 ? -14.860 7.525 40.042 1.00 92.81 175 ARG A O 1
ATOM 1347 N N . GLY A 1 176 ? -15.937 6.208 38.574 1.00 88.94 176 GLY A N 1
ATOM 1348 C CA . GLY A 1 176 ? -17.174 6.973 38.505 1.00 88.94 176 GLY A CA 1
ATOM 1349 C C . GLY A 1 176 ? -18.151 6.342 37.519 1.00 88.94 176 GLY A C 1
ATOM 1350 O O . GLY A 1 176 ? -17.940 5.223 37.051 1.00 88.94 176 GLY A O 1
ATOM 1351 N N . GLN A 1 177 ? -19.216 7.073 37.203 1.00 86.94 177 GLN A N 1
ATOM 1352 C CA . GLN A 1 177 ? -20.108 6.780 36.084 1.00 86.94 177 GLN A CA 1
ATOM 1353 C C . GLN A 1 177 ? -20.223 8.068 35.253 1.00 86.94 177 GLN A C 1
ATOM 1355 O O . GLN A 1 177 ? -20.944 8.980 35.666 1.00 86.94 177 GLN A O 1
ATOM 1360 N N . PRO A 1 178 ? -19.460 8.204 34.152 1.00 93.00 178 PRO A N 1
ATOM 1361 C CA . PRO A 1 178 ? -18.601 7.188 33.523 1.00 93.00 178 PRO A CA 1
ATOM 1362 C C . PRO A 1 178 ? -17.367 6.789 34.347 1.00 93.00 178 PRO A C 1
ATOM 1364 O O . PRO A 1 178 ? -16.818 7.595 35.099 1.00 93.00 178 PRO A O 1
ATOM 1367 N N . LEU A 1 179 ? -16.884 5.563 34.129 1.00 97.31 179 LEU A N 1
ATOM 1368 C CA . LEU A 1 179 ? -15.486 5.208 34.373 1.00 97.31 179 LEU A CA 1
ATOM 1369 C C . LEU A 1 179 ? -14.636 5.887 33.305 1.00 97.31 179 LEU A C 1
ATOM 1371 O O . LEU A 1 179 ? -14.907 5.721 32.118 1.00 97.31 179 LEU A O 1
ATOM 1375 N N . VAL A 1 180 ? -13.606 6.620 33.716 1.00 97.81 180 VAL A N 1
ATOM 1376 C CA . VAL A 1 180 ? -12.719 7.323 32.784 1.00 97.81 180 VAL A CA 1
ATOM 1377 C C . VAL A 1 180 ? -11.313 6.761 32.897 1.00 97.81 180 VAL A C 1
ATOM 1379 O O . VAL A 1 180 ? -10.685 6.847 33.951 1.00 97.81 180 VAL A O 1
ATOM 1382 N N . LEU A 1 181 ? -10.818 6.206 31.795 1.00 97.88 181 LEU A N 1
ATOM 1383 C CA . LEU A 1 181 ? -9.406 5.906 31.600 1.00 97.88 181 LEU A CA 1
ATOM 1384 C C . LEU A 1 181 ? -8.805 7.070 30.822 1.00 97.88 181 LEU A C 1
ATOM 1386 O O . LEU A 1 181 ? -9.325 7.429 29.766 1.00 97.88 181 LEU A O 1
ATOM 1390 N N . ARG A 1 182 ? -7.730 7.674 31.320 1.00 96.75 182 ARG A N 1
ATOM 1391 C CA . ARG A 1 182 ? -7.084 8.800 30.637 1.00 96.75 182 ARG A CA 1
ATOM 1392 C C . ARG A 1 182 ? -5.581 8.713 30.709 1.00 96.75 182 ARG A C 1
ATOM 1394 O O . ARG A 1 182 ? -5.017 8.229 31.689 1.00 96.75 182 ARG A O 1
ATOM 1401 N N . ARG A 1 183 ? -4.918 9.208 29.673 1.00 96.25 183 ARG A N 1
ATOM 1402 C CA . ARG A 1 183 ? -3.464 9.208 29.611 1.00 96.25 183 ARG A CA 1
ATOM 1403 C C . ARG A 1 183 ? -2.946 10.424 28.864 1.00 96.25 183 ARG A C 1
ATOM 1405 O O . ARG A 1 183 ? -3.521 10.830 27.857 1.00 96.25 183 ARG A O 1
ATOM 1412 N N . LYS A 1 184 ? -1.830 10.959 29.361 1.00 95.50 184 LYS A N 1
ATOM 1413 C CA . LYS A 1 184 ? -0.966 11.860 28.605 1.00 95.50 184 LYS A CA 1
ATOM 1414 C C . LYS A 1 184 ? 0.147 11.039 27.952 1.00 95.50 184 LYS A C 1
ATOM 1416 O O . LYS A 1 184 ? 0.883 10.355 28.659 1.00 95.50 184 LYS A O 1
ATOM 1421 N N . THR A 1 185 ? 0.232 11.077 26.630 1.00 94.50 185 THR A N 1
ATOM 1422 C CA . THR A 1 185 ? 1.218 10.348 25.828 1.00 94.50 185 THR A CA 1
ATOM 1423 C C . THR A 1 185 ? 2.611 10.976 25.944 1.00 94.50 185 THR A C 1
ATOM 1425 O O . THR A 1 185 ? 2.767 12.110 26.412 1.00 94.50 185 THR A O 1
ATOM 1428 N N . LEU A 1 186 ? 3.646 10.247 25.518 1.00 92.44 186 LEU A N 1
ATOM 1429 C CA . LEU A 1 186 ? 5.048 10.688 25.596 1.00 92.44 186 LEU A CA 1
ATOM 1430 C C . LEU A 1 186 ? 5.351 11.932 24.744 1.00 92.44 186 LEU A C 1
ATOM 1432 O O . LEU A 1 186 ? 6.220 12.725 25.098 1.00 92.44 186 LEU A O 1
ATOM 1436 N N . ASP A 1 187 ? 4.604 12.136 23.663 1.00 93.12 187 ASP A N 1
ATOM 1437 C CA . ASP A 1 187 ? 4.617 13.332 22.815 1.00 93.12 187 ASP A CA 1
ATOM 1438 C C . ASP A 1 187 ? 3.682 14.451 23.324 1.00 93.12 187 ASP A C 1
ATOM 1440 O O . ASP A 1 187 ? 3.508 15.481 22.676 1.00 93.12 187 ASP A O 1
ATOM 1444 N N . GLY A 1 188 ? 3.097 14.283 24.513 1.00 94.06 188 GLY A N 1
ATOM 1445 C CA . GLY A 1 188 ? 2.401 15.336 25.250 1.00 94.06 188 GLY A CA 1
ATOM 1446 C C . GLY A 1 188 ? 0.914 15.512 24.938 1.00 94.06 188 GLY A C 1
ATOM 1447 O O . GLY A 1 188 ? 0.331 16.487 25.422 1.00 94.06 188 GLY A O 1
ATOM 1448 N N . ARG A 1 189 ? 0.311 14.590 24.183 1.00 95.94 189 ARG A N 1
ATOM 1449 C CA . ARG A 1 189 ? -1.110 14.574 23.801 1.00 95.94 189 ARG A CA 1
ATOM 1450 C C . ARG A 1 189 ? -1.952 13.796 24.802 1.00 95.94 189 ARG A C 1
ATOM 1452 O O . ARG A 1 189 ? -1.418 13.102 25.661 1.00 95.94 189 ARG A O 1
ATOM 1459 N N . HIS A 1 190 ? -3.267 13.937 24.729 1.00 96.88 190 HIS A N 1
ATOM 1460 C CA . HIS A 1 190 ? -4.218 13.293 25.625 1.00 96.88 190 HIS A CA 1
ATOM 1461 C C . HIS A 1 190 ? -5.100 12.314 24.858 1.00 96.88 190 HIS A C 1
ATOM 1463 O O . HIS A 1 190 ? -5.587 12.592 23.757 1.00 96.88 190 HIS A O 1
ATOM 1469 N N . ILE A 1 191 ? -5.314 11.154 25.470 1.00 98.06 191 ILE A N 1
ATOM 1470 C CA . ILE A 1 191 ? -6.247 10.131 25.008 1.00 98.06 191 ILE A CA 1
ATOM 1471 C C . ILE A 1 191 ? -7.116 9.736 26.200 1.00 98.06 191 ILE A C 1
ATOM 1473 O O . ILE A 1 191 ? -6.606 9.542 27.307 1.00 98.06 191 ILE A O 1
ATOM 1477 N N . GLU A 1 192 ? -8.422 9.611 25.974 1.00 98.00 192 GLU A N 1
ATOM 1478 C CA . GLU A 1 192 ? -9.390 9.201 26.988 1.00 98.00 192 GLU A CA 1
ATOM 1479 C C . GLU A 1 192 ? -10.340 8.122 26.464 1.00 98.00 192 GLU A C 1
ATOM 1481 O O . GLU A 1 192 ? -10.713 8.114 25.290 1.00 98.00 192 GLU A O 1
ATOM 1486 N N . LEU A 1 193 ? -10.760 7.231 27.360 1.00 98.50 193 LEU A N 1
ATOM 1487 C CA . LEU A 1 193 ? -11.842 6.276 27.162 1.00 98.50 193 LEU A CA 1
ATOM 1488 C C . LEU A 1 193 ? -12.830 6.404 28.320 1.00 98.50 193 LEU A C 1
ATOM 1490 O O . LEU A 1 193 ? -12.473 6.190 29.477 1.00 98.50 193 LEU A O 1
ATOM 1494 N N . HIS A 1 194 ? -14.075 6.743 28.007 1.00 98.31 194 HIS A N 1
ATOM 1495 C CA . HIS A 1 194 ? -15.166 6.832 28.970 1.00 98.31 194 HIS A CA 1
ATOM 1496 C C . HIS A 1 194 ? -16.086 5.633 28.769 1.00 98.31 194 HIS A C 1
ATOM 1498 O O . HIS A 1 194 ? -16.556 5.395 27.655 1.00 98.31 194 HIS A O 1
ATOM 1504 N N . LEU A 1 195 ? -16.349 4.894 29.841 1.00 98.31 195 LEU A N 1
ATOM 1505 C CA . LEU A 1 195 ? -17.222 3.730 29.845 1.00 98.31 195 LEU A CA 1
ATOM 1506 C C . LEU A 1 195 ? -18.387 3.969 30.807 1.00 98.31 195 LEU A C 1
ATOM 1508 O O . LEU A 1 195 ? -18.187 4.086 32.019 1.00 98.31 195 LEU A O 1
ATOM 1512 N N . SER A 1 196 ? -19.603 4.029 30.271 1.00 97.5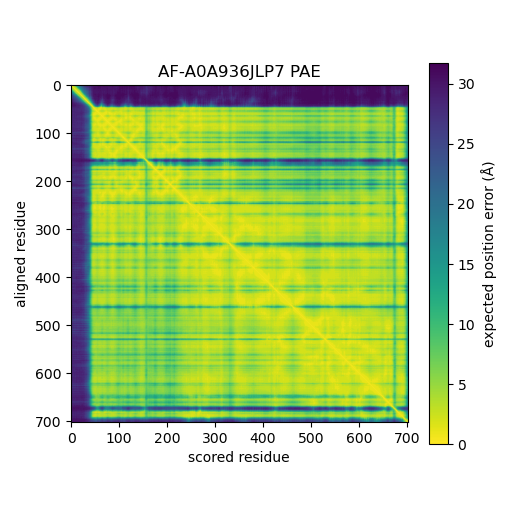6 196 SER A N 1
ATOM 1513 C CA . SER A 1 196 ? -20.830 4.195 31.057 1.00 97.56 196 SER A CA 1
ATOM 1514 C C . SER A 1 196 ? -21.706 2.959 30.909 1.00 97.56 196 SER A C 1
ATOM 1516 O O . SER A 1 196 ? -22.053 2.636 29.773 1.00 97.56 196 SER A O 1
ATOM 1518 N N . PRO A 1 197 ? -22.089 2.274 32.000 1.00 96.81 197 PRO A N 1
ATOM 1519 C CA . PRO A 1 197 ? -23.076 1.206 31.904 1.00 96.81 197 PRO A CA 1
ATOM 1520 C C . PRO A 1 197 ? -24.414 1.750 31.376 1.00 96.81 197 PRO A C 1
ATOM 1522 O O . PRO A 1 197 ? -24.738 2.918 31.595 1.00 96.81 197 PRO A O 1
ATOM 1525 N N . ASP A 1 198 ? -25.170 0.906 30.680 1.00 95.00 198 ASP A N 1
ATOM 1526 C CA . ASP A 1 198 ? -26.489 1.223 30.127 1.00 95.00 198 ASP A CA 1
ATOM 1527 C C . ASP A 1 198 ? -27.522 0.165 30.562 1.00 95.00 198 ASP A C 1
ATOM 1529 O O . ASP A 1 198 ? -27.164 -0.942 30.974 1.00 95.00 198 ASP A O 1
ATOM 1533 N N . ASN A 1 199 ? -28.812 0.491 30.463 1.00 92.38 199 ASN A N 1
ATOM 1534 C CA . ASN A 1 199 ? -29.922 -0.392 30.841 1.00 92.38 199 ASN A CA 1
ATOM 1535 C C . ASN A 1 199 ? -29.775 -0.991 32.260 1.00 92.38 199 ASN A C 1
ATOM 1537 O O . ASN A 1 199 ? -29.675 -0.247 33.234 1.00 92.38 199 ASN A O 1
ATOM 1541 N N . ASP A 1 200 ? -29.820 -2.320 32.399 1.00 94.25 200 ASP A N 1
ATOM 1542 C CA . ASP A 1 200 ? -29.677 -3.049 33.666 1.00 94.25 200 ASP A CA 1
ATOM 1543 C C . ASP A 1 200 ? -28.218 -3.397 34.003 1.00 94.25 200 ASP A C 1
ATOM 1545 O O . ASP A 1 200 ? -27.954 -4.107 34.975 1.00 94.25 200 ASP A O 1
ATOM 1549 N N . THR A 1 201 ? -27.258 -2.898 33.219 1.00 97.50 201 THR A N 1
ATOM 1550 C CA . THR A 1 201 ? -25.838 -3.121 33.482 1.00 97.50 201 THR A CA 1
ATOM 1551 C C . THR A 1 201 ? -25.373 -2.256 34.649 1.00 97.50 201 THR A C 1
ATOM 1553 O O . THR A 1 201 ? -25.663 -1.066 34.736 1.00 97.50 201 THR A O 1
ATOM 1556 N N . VAL A 1 202 ? -24.584 -2.841 35.544 1.00 96.31 202 VAL A N 1
ATOM 1557 C CA . VAL A 1 202 ? -23.917 -2.155 36.651 1.00 96.31 202 VAL A CA 1
ATOM 1558 C C . VAL A 1 202 ? -22.412 -2.304 36.489 1.00 96.31 202 VAL A C 1
ATOM 1560 O O . VAL A 1 202 ? -21.911 -3.386 36.196 1.00 96.31 202 VAL A O 1
ATOM 1563 N N . LEU A 1 203 ? -21.684 -1.208 36.698 1.00 96.50 203 LEU A N 1
ATOM 1564 C CA . LEU A 1 203 ? -20.226 -1.209 36.734 1.00 96.50 203 LEU A CA 1
ATOM 1565 C C . LEU A 1 203 ? -19.727 -1.332 38.179 1.00 96.50 203 LEU A C 1
ATOM 1567 O O . LEU A 1 203 ? -20.008 -0.465 39.009 1.00 96.50 203 LEU A O 1
ATOM 1571 N N . THR A 1 204 ? -18.960 -2.381 38.461 1.00 95.19 204 THR A N 1
ATOM 1572 C CA . THR A 1 204 ? -18.297 -2.640 39.749 1.00 95.19 204 THR A CA 1
ATOM 1573 C C . THR A 1 204 ? -16.787 -2.814 39.564 1.00 95.19 204 THR A C 1
ATOM 1575 O O . THR A 1 204 ? -16.280 -2.730 38.447 1.00 95.19 204 THR A O 1
ATOM 1578 N N . PHE A 1 205 ? -16.056 -3.050 40.659 1.00 94.00 205 PHE A N 1
ATOM 1579 C CA . PHE A 1 205 ? -14.612 -3.294 40.634 1.00 94.00 205 PHE A CA 1
ATOM 1580 C C . PHE A 1 205 ? -14.259 -4.552 41.423 1.00 94.00 205 PHE A C 1
ATOM 1582 O O . PHE A 1 205 ? -14.757 -4.735 42.535 1.00 94.00 205 PHE A O 1
ATOM 1589 N N . GLU A 1 206 ? -13.375 -5.376 40.872 1.00 92.06 206 GLU A N 1
ATOM 1590 C CA . GLU A 1 206 ? -12.830 -6.571 41.518 1.00 92.06 206 GLU A CA 1
ATOM 1591 C C . GLU A 1 206 ? -11.321 -6.605 41.333 1.00 92.06 206 GLU A C 1
ATOM 1593 O O . GLU A 1 206 ? -10.857 -6.521 40.206 1.00 92.06 206 GLU A O 1
ATOM 1598 N N . GLU A 1 207 ? -10.559 -6.687 42.426 1.00 86.56 207 GLU A N 1
ATOM 1599 C CA . GLU A 1 207 ? -9.084 -6.609 42.374 1.00 86.56 207 GLU A CA 1
ATOM 1600 C C . GLU A 1 207 ? -8.578 -5.393 41.567 1.00 86.56 207 GLU A C 1
ATOM 1602 O O . GLU A 1 207 ? -7.567 -5.453 40.884 1.00 86.56 207 GLU A O 1
ATOM 1607 N N . ASP A 1 208 ? -9.311 -4.278 41.670 1.00 85.62 208 ASP A N 1
ATOM 1608 C CA . ASP A 1 208 ? -9.133 -3.022 40.930 1.00 85.62 208 ASP A CA 1
ATOM 1609 C C . ASP A 1 208 ? -9.528 -3.025 39.440 1.00 85.62 208 ASP A C 1
ATOM 1611 O O . ASP A 1 208 ? -9.620 -1.940 38.853 1.00 85.62 208 ASP A O 1
ATOM 1615 N N . ASP A 1 209 ? -9.900 -4.177 38.877 1.00 89.94 209 ASP A N 1
ATOM 1616 C CA . ASP A 1 209 ? -10.381 -4.310 37.501 1.00 89.94 209 ASP A CA 1
ATOM 1617 C C . ASP A 1 209 ? -11.864 -3.919 37.361 1.00 89.94 209 ASP A C 1
ATOM 1619 O O . ASP A 1 209 ? -12.697 -4.323 38.183 1.00 89.94 209 ASP A O 1
ATOM 1623 N N . PRO A 1 210 ? -12.248 -3.178 36.305 1.00 95.50 210 PRO A N 1
ATOM 1624 C CA . PRO A 1 210 ? -13.646 -2.888 36.005 1.00 95.50 210 PRO A CA 1
ATOM 1625 C C . PRO A 1 210 ? -14.422 -4.140 35.578 1.00 95.50 210 PRO A C 1
ATOM 1627 O O . PRO A 1 210 ? -14.009 -4.869 34.671 1.00 95.50 210 PRO A O 1
ATOM 1630 N N . VAL A 1 211 ? -15.601 -4.349 36.165 1.00 97.06 211 VAL A N 1
ATOM 1631 C CA . VAL A 1 211 ? -16.504 -5.453 35.815 1.00 97.06 211 VAL A CA 1
ATOM 1632 C C . VAL A 1 211 ? -17.900 -4.920 35.524 1.00 97.06 211 VAL A C 1
ATOM 1634 O O . VAL A 1 211 ? -18.524 -4.303 36.384 1.00 97.06 211 VAL A O 1
ATOM 1637 N N . PHE A 1 212 ? -18.407 -5.192 34.324 1.00 97.62 212 PHE A N 1
ATOM 1638 C CA . PHE A 1 212 ? -19.808 -4.962 33.979 1.00 97.62 212 PHE A CA 1
ATOM 1639 C C . PHE A 1 212 ? -20.628 -6.199 34.338 1.00 97.62 212 PHE A C 1
ATOM 1641 O O . PHE A 1 212 ? -20.274 -7.314 33.947 1.00 97.62 212 PHE A O 1
ATOM 1648 N N . ILE A 1 213 ? -21.712 -6.009 35.083 1.00 97.38 213 ILE A N 1
ATOM 1649 C CA . ILE A 1 213 ? -22.604 -7.076 35.541 1.00 97.38 213 ILE A CA 1
ATOM 1650 C C . ILE A 1 213 ? -24.025 -6.744 35.099 1.00 97.38 213 ILE A C 1
ATOM 1652 O O . ILE A 1 213 ? -24.473 -5.618 35.283 1.00 97.38 213 ILE A O 1
ATOM 1656 N N . SER A 1 214 ? -24.729 -7.721 34.538 1.00 97.38 214 SER A N 1
ATOM 1657 C CA . SER A 1 214 ? -26.125 -7.610 34.119 1.00 97.38 214 SER A CA 1
ATOM 1658 C C . SER A 1 214 ? -26.901 -8.852 34.556 1.00 97.38 214 SER A C 1
ATOM 1660 O O . SER A 1 214 ? -26.485 -9.985 34.290 1.00 97.38 214 SER A O 1
ATOM 1662 N N . GLU A 1 215 ? -28.039 -8.645 35.224 1.00 94.94 215 GLU A N 1
ATOM 1663 C CA . GLU A 1 215 ? -28.916 -9.732 35.676 1.00 94.94 215 GLU A CA 1
ATOM 1664 C C . GLU A 1 215 ? -29.685 -10.375 34.514 1.00 94.94 215 GLU A C 1
ATOM 1666 O O . GLU A 1 215 ? -30.011 -11.562 34.574 1.00 94.94 215 GLU A O 1
ATOM 1671 N N . SER A 1 216 ? -29.927 -9.633 33.426 1.00 94.06 216 SER A N 1
ATOM 1672 C CA . SER A 1 216 ? -30.560 -10.162 32.211 1.00 94.06 216 SER A CA 1
ATOM 1673 C C . SER A 1 216 ? -29.649 -11.076 31.383 1.00 94.06 216 SER A C 1
ATOM 1675 O O . SER A 1 216 ? -30.106 -11.704 30.425 1.00 94.06 216 SER A O 1
ATOM 1677 N N . GLY A 1 217 ? -28.365 -11.184 31.744 1.00 95.38 217 GLY A N 1
ATOM 1678 C CA . GLY A 1 217 ? -27.381 -11.968 31.001 1.00 95.38 217 GLY A CA 1
ATOM 1679 C C . GLY A 1 217 ? -26.822 -11.249 29.771 1.00 95.38 217 GLY A C 1
ATOM 1680 O O . GLY A 1 217 ? -26.145 -11.882 28.961 1.00 95.38 217 GLY A O 1
ATOM 1681 N N . VAL A 1 218 ? -27.099 -9.950 29.620 1.00 97.38 218 VAL A N 1
ATOM 1682 C CA . VAL A 1 218 ? -26.622 -9.117 28.514 1.00 97.38 218 VAL A CA 1
ATOM 1683 C C . VAL A 1 218 ? -26.041 -7.826 29.072 1.00 97.38 218 VAL A C 1
ATOM 1685 O O . VAL A 1 218 ? -26.763 -6.989 29.603 1.00 97.38 218 VAL A O 1
ATOM 1688 N N . VAL A 1 219 ? -24.734 -7.648 28.924 1.00 98.19 219 VAL A N 1
ATOM 1689 C CA . VAL A 1 219 ? -24.056 -6.399 29.271 1.00 98.19 219 VAL A CA 1
ATOM 1690 C C . VAL A 1 219 ? -24.205 -5.404 28.123 1.00 98.19 219 VAL A C 1
ATOM 1692 O O . VAL A 1 219 ? -23.859 -5.715 26.982 1.00 98.19 219 VAL A O 1
ATOM 1695 N N . GLU A 1 220 ? -24.662 -4.195 28.439 1.00 98.00 220 GLU A N 1
ATOM 1696 C CA . GLU A 1 220 ? -24.718 -3.052 27.529 1.00 98.00 220 GLU A CA 1
ATOM 1697 C C . GLU A 1 220 ? -24.055 -1.825 28.161 1.00 98.00 220 GLU A C 1
ATOM 1699 O O . GLU A 1 220 ? -24.200 -1.545 29.353 1.00 98.00 220 GLU A O 1
ATOM 1704 N N . PHE A 1 221 ? -23.276 -1.096 27.367 1.00 97.88 221 PHE A N 1
ATOM 1705 C CA . PHE A 1 221 ? -22.573 0.098 27.828 1.00 97.88 221 PHE A CA 1
ATOM 1706 C C . PHE A 1 221 ? -22.261 1.045 26.670 1.00 97.88 221 PHE A C 1
ATOM 1708 O O . PHE A 1 221 ? -22.120 0.637 25.516 1.00 97.88 221 PHE A O 1
ATOM 1715 N N . HIS A 1 222 ? -22.112 2.326 26.989 1.00 97.88 222 HIS A N 1
ATOM 1716 C CA . HIS A 1 222 ? -21.537 3.317 26.091 1.00 97.88 222 HIS A CA 1
ATOM 1717 C C . HIS A 1 222 ? -20.018 3.351 26.252 1.00 97.88 222 HIS A C 1
ATOM 1719 O O . HIS A 1 222 ? -19.512 3.468 27.369 1.00 97.88 222 HIS A O 1
ATOM 1725 N N . ALA A 1 223 ? -19.299 3.322 25.133 1.00 98.38 223 ALA A N 1
ATOM 1726 C CA . ALA A 1 223 ? -17.866 3.576 25.074 1.00 98.38 223 ALA A CA 1
ATOM 1727 C C . ALA A 1 223 ? -17.598 4.837 24.255 1.00 98.38 223 ALA A C 1
ATOM 1729 O O . ALA A 1 223 ? -17.945 4.895 23.077 1.00 98.38 223 ALA A O 1
ATOM 1730 N N . THR A 1 224 ? -16.970 5.837 24.872 1.00 98.56 224 THR A N 1
ATOM 1731 C CA . THR A 1 224 ? -16.567 7.082 24.209 1.00 98.56 224 THR A CA 1
ATOM 1732 C C . THR A 1 224 ? -15.054 7.202 24.237 1.00 98.56 224 THR A C 1
ATOM 1734 O O . THR A 1 224 ? -14.474 7.333 25.310 1.00 98.56 224 THR A O 1
ATOM 1737 N N . ALA A 1 225 ? -14.415 7.148 23.073 1.00 98.56 225 ALA A N 1
ATOM 1738 C CA . ALA A 1 225 ? -12.971 7.308 22.941 1.00 98.56 225 ALA A CA 1
ATOM 1739 C C . ALA A 1 225 ? -12.659 8.679 22.339 1.00 98.56 225 ALA A C 1
ATOM 1741 O O . ALA A 1 225 ? -13.288 9.078 21.356 1.00 98.56 225 ALA A O 1
ATOM 1742 N N . LEU A 1 226 ? -11.701 9.391 22.928 1.00 98.50 226 LEU A N 1
ATOM 1743 C CA . LEU A 1 226 ? -11.387 10.780 22.606 1.00 98.50 226 LEU A CA 1
ATOM 1744 C C . LEU A 1 226 ? -9.882 11.006 22.541 1.00 98.50 226 LEU A C 1
ATOM 1746 O O . LEU A 1 226 ? -9.118 10.378 23.274 1.00 98.50 226 LEU A O 1
ATOM 1750 N N . THR A 1 227 ? -9.468 11.966 21.723 1.00 98.19 227 THR A N 1
ATOM 1751 C CA . THR A 1 227 ? -8.092 12.449 21.682 1.00 98.19 227 THR A CA 1
ATOM 1752 C C . THR A 1 227 ? -7.993 13.929 21.305 1.00 98.19 227 THR A C 1
ATOM 1754 O O . THR A 1 227 ? -8.878 14.453 20.628 1.00 98.19 227 THR A O 1
ATOM 1757 N N . ASP A 1 228 ? -6.926 14.605 21.744 1.00 97.69 228 ASP A N 1
ATOM 1758 C CA . ASP A 1 228 ? -6.590 15.988 21.371 1.00 97.69 228 ASP A CA 1
ATOM 1759 C C . ASP A 1 228 ? -5.535 16.100 20.250 1.00 97.69 228 ASP A C 1
ATOM 1761 O O . ASP A 1 228 ? -5.041 17.201 19.981 1.00 97.69 228 ASP A O 1
ATOM 1765 N N . TYR A 1 229 ? -5.176 14.993 19.583 1.00 97.25 229 TYR A N 1
ATOM 1766 C CA . TYR A 1 229 ? -4.353 15.062 18.374 1.00 97.25 229 TYR A CA 1
ATOM 1767 C C . TYR A 1 229 ? -5.019 15.942 17.309 1.00 97.25 229 TYR A C 1
ATOM 1769 O O . TYR A 1 229 ? -6.246 15.971 17.169 1.00 97.25 229 TYR A O 1
ATOM 1777 N N . GLU A 1 230 ? -4.193 16.647 16.533 1.00 95.81 230 GLU A N 1
ATOM 1778 C CA . GLU A 1 230 ? -4.690 17.486 15.446 1.00 95.81 230 GLU A CA 1
ATOM 1779 C C . GLU A 1 230 ? -5.364 16.608 14.371 1.00 95.81 230 GLU A C 1
ATOM 1781 O O . GLU A 1 230 ? -4.755 15.635 13.908 1.00 95.81 230 GLU A O 1
ATOM 1786 N N . PRO A 1 231 ? -6.624 16.895 13.994 1.00 96.75 231 PRO A N 1
ATOM 1787 C CA . PRO A 1 231 ? -7.325 16.151 12.958 1.00 96.75 231 PRO A CA 1
ATOM 1788 C C . PRO A 1 231 ? -6.692 16.339 11.582 1.00 96.75 231 PRO A C 1
ATOM 1790 O O . PRO A 1 231 ? -6.196 17.413 11.259 1.00 96.75 231 PRO A O 1
ATOM 1793 N N . LEU A 1 232 ? -6.797 15.307 10.746 1.00 97.00 232 LEU A N 1
ATOM 1794 C CA . LEU A 1 232 ? -6.581 15.444 9.305 1.00 97.00 232 LEU A CA 1
ATOM 1795 C C . LEU A 1 232 ? -7.804 16.097 8.648 1.00 97.00 232 LEU A C 1
ATOM 1797 O O . LEU A 1 232 ? -8.927 15.940 9.138 1.00 97.00 232 LEU A O 1
ATOM 1801 N N . THR A 1 233 ? -7.607 16.751 7.507 1.00 97.44 233 THR A N 1
ATOM 1802 C CA . THR A 1 233 ? -8.658 17.445 6.756 1.00 97.44 233 THR A CA 1
ATOM 1803 C C . THR A 1 233 ? -9.303 16.487 5.749 1.00 97.44 233 THR A C 1
ATOM 1805 O O . THR A 1 233 ? -8.683 16.147 4.739 1.00 97.44 233 THR A O 1
ATOM 1808 N N . PRO A 1 234 ? -10.529 15.982 5.990 1.00 96.88 234 PRO A N 1
ATOM 1809 C CA . PRO A 1 234 ? -11.123 14.963 5.130 1.00 96.88 234 PRO A CA 1
ATOM 1810 C C . PRO A 1 234 ? -11.488 15.524 3.752 1.00 96.88 234 PRO A C 1
ATOM 1812 O O . PRO A 1 234 ? -12.140 16.561 3.648 1.00 96.88 234 PRO A O 1
ATOM 1815 N N . LEU A 1 235 ? -11.154 14.787 2.689 1.00 96.38 235 LEU A N 1
ATOM 1816 C CA . LEU A 1 235 ? -11.665 15.079 1.350 1.00 96.38 235 LEU A CA 1
ATOM 1817 C C . LEU A 1 235 ? -13.063 14.465 1.188 1.00 96.38 235 LEU A C 1
ATOM 1819 O O . LEU A 1 235 ? -13.187 13.240 1.296 1.00 96.38 235 LEU A O 1
ATOM 1823 N N . PRO A 1 236 ? -14.120 15.250 0.917 1.00 94.44 236 PRO A N 1
ATOM 1824 C CA . PRO A 1 236 ? -15.448 14.691 0.683 1.00 94.44 236 PRO A CA 1
ATOM 1825 C C . PRO A 1 236 ? -15.488 13.872 -0.606 1.00 94.44 236 PRO A C 1
ATOM 1827 O O . PRO A 1 236 ? -14.678 14.094 -1.505 1.00 94.44 236 PRO A O 1
ATOM 1830 N N . THR A 1 237 ? -16.450 12.950 -0.731 1.00 93.38 237 THR A N 1
ATOM 1831 C CA . THR A 1 237 ? -16.541 12.015 -1.870 1.00 93.38 237 THR A CA 1
ATOM 1832 C C . THR A 1 237 ? -16.449 12.726 -3.220 1.00 93.38 237 THR A C 1
ATOM 1834 O O . THR A 1 237 ? -15.716 12.273 -4.093 1.00 93.38 237 THR A O 1
ATOM 1837 N N . ALA A 1 238 ? -17.113 13.878 -3.370 1.00 94.31 238 ALA A N 1
ATOM 1838 C CA . ALA A 1 238 ? -17.113 14.678 -4.598 1.00 94.31 238 ALA A CA 1
ATOM 1839 C C . ALA A 1 238 ? -15.756 15.328 -4.942 1.00 94.31 238 ALA A C 1
ATOM 1841 O O . ALA A 1 238 ? -15.570 15.798 -6.058 1.00 94.31 238 ALA A O 1
ATOM 1842 N N . ARG A 1 239 ? -14.807 15.374 -3.997 1.00 96.25 239 ARG A N 1
ATOM 1843 C CA . ARG A 1 239 ? -13.408 15.785 -4.222 1.00 96.25 239 ARG A CA 1
ATOM 1844 C C . ARG A 1 239 ? -12.442 14.598 -4.290 1.00 96.25 239 ARG A C 1
ATOM 1846 O O . ARG A 1 239 ? -11.258 14.814 -4.540 1.00 96.25 239 ARG A O 1
ATOM 1853 N N . VAL A 1 240 ? -12.931 13.374 -4.068 1.00 97.25 240 VAL A N 1
ATOM 1854 C CA . VAL A 1 240 ? -12.150 12.134 -4.185 1.00 97.25 240 VAL A CA 1
ATOM 1855 C C . VAL A 1 240 ? -12.426 11.437 -5.509 1.00 97.25 240 VAL A C 1
ATOM 1857 O O . VAL A 1 240 ? -11.489 11.119 -6.233 1.00 97.25 240 VAL A O 1
ATOM 1860 N N . LEU A 1 241 ? -13.697 11.209 -5.833 1.00 96.56 241 LEU A N 1
ATOM 1861 C CA . LEU A 1 241 ? -14.135 10.410 -6.972 1.00 96.56 241 LEU A CA 1
ATOM 1862 C C . LEU A 1 241 ? -14.927 11.248 -7.968 1.00 96.56 241 LEU A C 1
ATOM 1864 O O . LEU A 1 241 ? -15.799 12.029 -7.583 1.00 96.56 241 LEU A O 1
ATOM 1868 N N . ARG A 1 242 ? -14.678 11.000 -9.256 1.00 95.25 242 ARG A N 1
ATOM 1869 C CA . ARG A 1 242 ? -15.470 11.573 -10.345 1.00 95.25 242 ARG A CA 1
ATOM 1870 C C . ARG A 1 242 ? -16.936 11.116 -10.243 1.00 95.25 242 ARG A C 1
ATOM 1872 O O . ARG A 1 242 ? -17.208 9.998 -9.786 1.00 95.25 242 ARG A O 1
ATOM 1879 N N . PRO A 1 243 ? -17.911 11.922 -10.697 1.00 90.56 243 PRO A N 1
ATOM 1880 C CA . PRO A 1 243 ? -19.307 11.496 -10.742 1.00 90.56 243 PRO A CA 1
ATOM 1881 C C . PRO A 1 243 ? -19.496 10.237 -11.601 1.00 90.56 243 PRO A C 1
ATOM 1883 O O . PRO A 1 243 ? -18.919 10.114 -12.678 1.00 90.56 243 PRO A O 1
ATOM 1886 N N . GLY A 1 244 ? -20.341 9.308 -11.147 1.00 86.31 244 GLY A N 1
ATOM 1887 C CA . GLY A 1 244 ? -20.697 8.109 -11.917 1.00 86.31 244 GLY A CA 1
ATOM 1888 C C . GLY A 1 244 ? -19.669 6.972 -11.886 1.00 86.31 244 GLY A C 1
ATOM 1889 O O . GLY A 1 244 ? -19.837 6.001 -12.624 1.00 86.31 244 GLY A O 1
ATOM 1890 N N . VAL A 1 245 ? -18.638 7.047 -11.034 1.00 88.38 245 VAL A N 1
ATOM 1891 C CA . VAL A 1 245 ? -17.713 5.924 -10.808 1.00 88.38 245 VAL A CA 1
ATOM 1892 C C . VAL A 1 245 ? -18.494 4.694 -10.334 1.00 88.38 245 VAL A C 1
ATOM 1894 O O . VAL A 1 245 ? -19.179 4.722 -9.308 1.00 88.38 245 VAL A O 1
ATOM 1897 N N . GLY A 1 246 ? -18.392 3.614 -11.112 1.00 83.62 246 GLY A N 1
ATOM 1898 C CA . GLY A 1 246 ? -19.034 2.331 -10.836 1.00 83.62 246 GLY A CA 1
ATOM 1899 C C . GLY A 1 246 ? -18.404 1.575 -9.659 1.00 83.62 246 GLY A C 1
ATOM 1900 O O . GLY A 1 246 ? -17.808 2.156 -8.753 1.00 83.62 246 GLY A O 1
ATOM 1901 N N . GLY A 1 247 ? -18.561 0.251 -9.652 1.00 80.75 247 GLY A N 1
ATOM 1902 C CA . GLY A 1 247 ? -18.016 -0.617 -8.605 1.00 80.75 247 GLY A CA 1
ATOM 1903 C C . GLY A 1 247 ? -18.826 -0.618 -7.303 1.00 80.75 247 GLY A C 1
ATOM 1904 O O . GLY A 1 247 ? -19.943 -0.096 -7.229 1.00 80.75 247 GLY A O 1
ATOM 1905 N N . SER A 1 248 ? -18.266 -1.243 -6.268 1.00 84.62 248 SER A N 1
ATOM 1906 C CA . SER A 1 248 ? -18.922 -1.407 -4.968 1.00 84.62 248 SER A CA 1
ATOM 1907 C C . SER A 1 248 ? -18.984 -0.091 -4.186 1.00 84.62 248 SER A C 1
ATOM 1909 O O . SER A 1 248 ? -17.982 0.612 -4.053 1.00 84.62 248 SER A O 1
ATOM 1911 N N . GLU A 1 249 ? -20.149 0.213 -3.606 1.00 89.81 249 GLU A N 1
ATOM 1912 C CA . GLU A 1 249 ? -20.319 1.342 -2.679 1.00 89.81 249 GLU A CA 1
ATOM 1913 C C . GLU A 1 249 ? -19.338 1.265 -1.509 1.00 89.81 249 GLU A C 1
ATOM 1915 O O . GLU A 1 249 ? -18.745 2.269 -1.123 1.00 89.81 249 GLU A O 1
ATOM 1920 N N . ARG A 1 250 ? -19.076 0.052 -1.014 1.00 89.38 250 ARG A N 1
ATOM 1921 C CA . ARG A 1 250 ? -18.088 -0.191 0.037 1.00 89.38 250 ARG A CA 1
ATOM 1922 C C . ARG A 1 250 ? -16.695 0.291 -0.370 1.00 89.38 250 ARG A C 1
ATOM 1924 O O . ARG A 1 250 ? -16.058 0.971 0.424 1.00 89.38 250 ARG A O 1
ATOM 1931 N N . LEU A 1 251 ? -16.225 -0.020 -1.582 1.00 91.06 251 LEU A N 1
ATOM 1932 C CA . LEU A 1 251 ? -14.895 0.409 -2.040 1.00 91.06 251 LEU A CA 1
ATOM 1933 C C . LEU A 1 251 ? -14.816 1.930 -2.203 1.00 91.06 251 LEU A C 1
ATOM 1935 O O . LEU A 1 251 ? -13.812 2.530 -1.824 1.00 91.06 251 LEU A O 1
ATOM 1939 N N . ARG A 1 252 ? -15.890 2.564 -2.695 1.00 94.19 252 ARG A N 1
ATOM 1940 C CA . ARG A 1 252 ? -15.977 4.031 -2.758 1.00 94.19 252 ARG A CA 1
ATOM 1941 C C . ARG A 1 252 ? -15.921 4.657 -1.365 1.00 94.19 252 ARG A C 1
ATOM 1943 O O . ARG A 1 252 ? -15.187 5.622 -1.165 1.00 94.19 252 ARG A O 1
ATOM 1950 N N . ASN A 1 253 ? -16.633 4.083 -0.396 1.00 95.25 253 ASN A N 1
ATOM 1951 C CA . ASN A 1 253 ? -16.622 4.537 0.994 1.00 95.25 253 ASN A CA 1
ATOM 1952 C C . ASN A 1 253 ? -15.250 4.337 1.654 1.00 95.25 253 ASN A C 1
ATOM 1954 O O . ASN A 1 253 ? -14.788 5.229 2.361 1.00 95.25 253 ASN A O 1
ATOM 1958 N N . VAL A 1 254 ? -14.569 3.217 1.382 1.00 95.12 254 VAL A N 1
ATOM 1959 C CA . VAL A 1 254 ? -13.199 2.957 1.855 1.00 95.12 254 VAL A CA 1
ATOM 1960 C C . VAL A 1 254 ? -12.221 3.983 1.291 1.00 95.12 254 VAL A C 1
ATOM 1962 O O . VAL A 1 254 ? -11.529 4.636 2.068 1.00 95.12 254 VAL A O 1
ATOM 1965 N N . LEU A 1 255 ? -12.189 4.175 -0.031 1.00 96.50 255 LEU A N 1
ATOM 1966 C CA . LEU A 1 255 ? -11.297 5.157 -0.653 1.00 96.50 255 LEU A CA 1
ATOM 1967 C C . LEU A 1 255 ? -11.567 6.563 -0.116 1.00 96.50 255 LEU A C 1
ATOM 1969 O O . LEU A 1 255 ? -10.639 7.288 0.236 1.00 96.50 255 LEU A O 1
ATOM 1973 N N . THR A 1 256 ? -12.846 6.918 0.006 1.00 96.88 256 THR A N 1
ATOM 1974 C CA . THR A 1 256 ? -13.262 8.199 0.570 1.00 96.88 256 THR A CA 1
ATOM 1975 C C . THR A 1 256 ? -12.741 8.343 1.995 1.00 96.88 256 THR A C 1
ATOM 1977 O O . THR A 1 256 ? -12.058 9.322 2.259 1.00 96.88 256 THR A O 1
ATOM 1980 N N . PHE A 1 257 ? -12.970 7.368 2.885 1.00 97.62 257 PHE A N 1
ATOM 1981 C CA . PHE A 1 257 ? -12.492 7.390 4.273 1.00 97.62 257 PHE A CA 1
ATOM 1982 C C . PHE A 1 257 ? -10.978 7.589 4.373 1.00 97.62 257 PHE A C 1
ATOM 1984 O O . PHE A 1 257 ? -10.534 8.370 5.208 1.00 97.62 257 PHE A O 1
ATOM 1991 N N . LEU A 1 258 ? -10.202 6.928 3.510 1.00 97.75 258 LEU A N 1
ATOM 1992 C CA . LEU A 1 258 ? -8.737 6.972 3.511 1.00 97.75 258 LEU A CA 1
ATOM 1993 C C . LEU A 1 258 ? -8.144 8.248 2.879 1.00 97.75 258 LEU A C 1
ATOM 1995 O O . LEU A 1 258 ? -6.928 8.415 2.919 1.00 97.75 258 LEU A O 1
ATOM 1999 N N . SER A 1 259 ? -8.961 9.142 2.313 1.00 98.12 259 SER A N 1
ATOM 2000 C CA . SER A 1 259 ? -8.488 10.317 1.564 1.00 98.12 259 SER A CA 1
ATOM 2001 C C . SER A 1 259 ? -8.607 11.621 2.357 1.00 98.12 259 SER A C 1
ATOM 2003 O O . SER A 1 259 ? -9.717 12.059 2.675 1.00 98.12 259 SER A O 1
ATOM 2005 N N . TYR A 1 260 ? -7.473 12.270 2.622 1.00 98.25 260 TYR A N 1
ATOM 2006 C CA . TYR A 1 260 ? -7.361 13.551 3.331 1.00 98.25 260 TYR A CA 1
ATOM 2007 C C . TYR A 1 260 ? -6.498 14.526 2.530 1.00 98.25 260 TYR A C 1
ATOM 2009 O O . TYR A 1 260 ? -5.732 14.092 1.674 1.00 98.25 260 TYR A O 1
ATOM 2017 N N . GLU A 1 261 ? -6.605 15.831 2.785 1.00 97.50 261 GLU A N 1
ATOM 2018 C CA . GLU A 1 261 ? -5.800 16.834 2.068 1.00 97.50 261 GLU A CA 1
ATOM 2019 C C . GLU A 1 261 ? -4.295 16.655 2.320 1.00 97.50 261 GLU A C 1
ATOM 2021 O O . GLU A 1 261 ? -3.486 16.913 1.431 1.00 97.50 261 GLU A O 1
ATOM 2026 N N . GLU A 1 262 ? -3.919 16.168 3.505 1.00 97.19 262 GLU A N 1
ATOM 2027 C CA . GLU A 1 262 ? -2.526 15.969 3.911 1.00 97.19 262 GLU A CA 1
ATOM 2028 C C . GLU A 1 262 ? -1.902 14.687 3.337 1.00 97.19 262 GLU A C 1
ATOM 2030 O O . GLU A 1 262 ? -0.679 14.621 3.172 1.00 97.19 262 GLU A O 1
ATOM 2035 N N . LYS A 1 263 ? -2.717 13.642 3.117 1.00 97.31 263 LYS A N 1
ATOM 2036 C CA . LYS A 1 263 ? -2.277 12.311 2.661 1.00 97.31 263 LYS A CA 1
ATOM 2037 C C . LYS A 1 263 ? -3.423 11.358 2.343 1.00 97.31 263 LYS A C 1
ATOM 2039 O O . LYS A 1 263 ? -4.526 11.464 2.880 1.00 97.31 263 LYS A O 1
ATOM 2044 N N . LEU A 1 264 ? -3.098 10.345 1.543 1.00 97.75 264 LEU A N 1
ATOM 2045 C CA . LEU A 1 264 ? -3.871 9.110 1.473 1.00 97.75 264 LEU A CA 1
ATOM 2046 C C . LEU A 1 264 ? -3.338 8.131 2.527 1.00 97.75 264 LEU A C 1
ATOM 2048 O O . LEU A 1 264 ? -2.131 7.936 2.657 1.00 97.75 264 LEU A O 1
ATOM 2052 N N . LEU A 1 265 ? -4.235 7.531 3.303 1.00 97.56 265 LEU A N 1
ATOM 2053 C CA . LEU A 1 265 ? -3.875 6.518 4.292 1.00 97.56 265 LEU A CA 1
ATOM 2054 C C . LEU A 1 265 ? -3.765 5.152 3.607 1.00 97.56 265 LEU A C 1
ATOM 2056 O O . LEU A 1 265 ? -4.696 4.732 2.920 1.00 97.56 265 LEU A O 1
ATOM 2060 N N . ALA A 1 266 ? -2.677 4.420 3.852 1.00 94.00 266 ALA A N 1
ATOM 2061 C CA . ALA A 1 266 ? -2.440 3.097 3.259 1.00 94.00 266 ALA A CA 1
ATOM 2062 C C . ALA A 1 266 ? -3.500 2.061 3.669 1.00 94.00 266 ALA A C 1
ATOM 2064 O O . ALA A 1 266 ? -3.832 1.134 2.930 1.00 94.00 266 ALA A O 1
ATOM 2065 N N . GLY A 1 267 ? -4.113 2.258 4.834 1.00 93.25 267 GLY A N 1
ATOM 2066 C CA . GLY A 1 267 ? -5.281 1.507 5.248 1.00 93.25 267 GLY A CA 1
ATOM 2067 C C . GLY A 1 267 ? -5.828 1.967 6.588 1.00 93.25 267 GLY A C 1
ATOM 2068 O O . GLY A 1 267 ? -5.336 2.916 7.196 1.00 93.25 267 GLY A O 1
ATOM 2069 N N . SER A 1 268 ? -6.861 1.269 7.052 1.00 92.88 268 SER A N 1
ATOM 2070 C CA . SER A 1 268 ? -7.515 1.521 8.329 1.00 92.88 268 SER A CA 1
ATOM 2071 C C . SER A 1 268 ? -6.715 0.972 9.521 1.00 92.88 268 SER A C 1
ATOM 2073 O O . SER A 1 268 ? -5.492 1.055 9.514 1.00 92.88 268 SER A O 1
ATOM 2075 N N . TRP A 1 269 ? -7.368 0.449 10.560 1.00 89.00 269 TRP A N 1
ATOM 2076 C CA . TRP A 1 269 ? -6.867 0.343 11.938 1.00 89.00 269 TRP A CA 1
ATOM 2077 C C . TRP A 1 269 ? -5.595 -0.485 12.199 1.00 89.00 269 TRP A C 1
ATOM 2079 O O . TRP A 1 269 ? -5.192 -0.595 13.344 1.00 89.00 269 TRP A O 1
ATOM 2089 N N . ARG A 1 270 ? -4.893 -1.024 11.209 1.00 87.19 270 ARG A N 1
ATOM 2090 C CA . ARG A 1 270 ? -3.537 -1.582 11.399 1.00 87.19 270 ARG A CA 1
ATOM 2091 C C . ARG A 1 270 ? -2.421 -0.661 10.893 1.00 87.19 270 ARG A C 1
ATOM 2093 O O . ARG A 1 270 ? -1.246 -0.989 11.057 1.00 87.19 270 ARG A O 1
ATOM 2100 N N . PHE A 1 271 ? -2.803 0.460 10.278 1.00 90.88 271 PHE A N 1
ATOM 2101 C CA . PHE A 1 271 ? -1.913 1.397 9.602 1.00 90.88 271 PHE A CA 1
ATOM 2102 C C . PHE A 1 271 ? -2.290 2.842 9.921 1.00 90.88 271 PHE A C 1
ATOM 2104 O O . PHE A 1 271 ? -1.515 3.492 10.605 1.00 90.88 271 PHE A O 1
ATOM 2111 N N . LEU A 1 272 ? -3.449 3.345 9.450 1.00 94.69 272 LEU A N 1
ATOM 2112 C CA . LEU A 1 272 ? -3.901 4.752 9.551 1.00 94.69 272 LEU A CA 1
ATOM 2113 C C . LEU A 1 272 ? -2.780 5.788 9.341 1.00 94.69 272 LEU A C 1
ATOM 2115 O O . LEU A 1 272 ? -2.735 6.834 9.992 1.00 94.69 272 LEU A O 1
ATOM 2119 N N . THR A 1 273 ? -1.855 5.478 8.439 1.00 94.19 273 THR A N 1
ATOM 2120 C CA . THR A 1 273 ? -0.666 6.276 8.150 1.00 94.19 273 THR A CA 1
ATOM 2121 C C . THR A 1 273 ? -0.337 6.213 6.659 1.00 94.19 273 THR A C 1
ATOM 2123 O O . THR A 1 273 ? -0.973 5.463 5.913 1.00 94.19 273 THR A O 1
ATOM 2126 N N . TYR A 1 274 ? 0.603 7.044 6.226 1.00 94.56 274 TYR A N 1
ATOM 2127 C CA . TYR A 1 274 ? 1.084 7.112 4.850 1.00 94.56 274 TYR A CA 1
ATOM 2128 C C . TYR A 1 274 ? 2.084 5.988 4.545 1.00 94.56 274 TYR A C 1
ATOM 2130 O O . TYR A 1 274 ? 2.932 5.673 5.381 1.00 94.56 274 TYR A O 1
ATOM 2138 N N . PHE A 1 275 ? 1.997 5.456 3.322 1.00 95.75 275 PHE A N 1
ATOM 2139 C CA . PHE A 1 275 ? 3.042 4.664 2.674 1.00 95.75 275 PHE A CA 1
ATOM 2140 C C . PHE A 1 275 ? 3.275 5.210 1.256 1.00 95.75 275 PHE A C 1
ATOM 2142 O O . PHE A 1 275 ? 2.308 5.457 0.524 1.00 95.75 275 PHE A O 1
ATOM 2149 N N . GLY A 1 276 ? 4.532 5.431 0.868 1.00 96.44 276 GLY A N 1
ATOM 2150 C CA . GLY A 1 276 ? 4.906 6.101 -0.382 1.00 96.44 276 GLY A CA 1
ATOM 2151 C C . GLY A 1 276 ? 4.524 5.315 -1.622 1.00 96.44 276 GLY A C 1
ATOM 2152 O O . GLY A 1 276 ? 3.716 5.788 -2.427 1.00 96.44 276 GLY A O 1
ATOM 2153 N N . ARG A 1 277 ? 5.026 4.086 -1.736 1.00 95.81 277 ARG A N 1
ATOM 2154 C CA . ARG A 1 277 ? 4.714 3.137 -2.808 1.00 95.81 277 ARG A CA 1
ATOM 2155 C C . ARG A 1 277 ? 3.220 2.972 -2.981 1.00 95.81 277 ARG A C 1
ATOM 2157 O O . ARG A 1 277 ? 2.697 3.122 -4.082 1.00 95.81 277 ARG A O 1
ATOM 2164 N N . ASP A 1 278 ? 2.541 2.707 -1.876 1.00 94.88 278 ASP A N 1
ATOM 2165 C CA . ASP A 1 278 ? 1.100 2.537 -1.779 1.00 94.88 278 ASP A CA 1
ATOM 2166 C C . ASP A 1 278 ? 0.348 3.716 -2.357 1.00 94.88 278 ASP A C 1
ATOM 2168 O O . ASP A 1 278 ? -0.538 3.542 -3.196 1.00 94.88 278 ASP A O 1
ATOM 2172 N N . THR A 1 279 ? 0.741 4.919 -1.958 1.00 97.25 279 THR A N 1
ATOM 2173 C CA . THR A 1 279 ? 0.151 6.152 -2.458 1.00 97.25 279 THR A CA 1
ATOM 2174 C C . THR A 1 279 ? 0.403 6.304 -3.956 1.00 97.25 279 THR A C 1
ATOM 2176 O O . THR A 1 279 ? -0.537 6.535 -4.713 1.00 97.25 279 THR A O 1
ATOM 2179 N N . LEU A 1 280 ? 1.646 6.136 -4.409 1.00 98.25 280 LEU A N 1
ATOM 2180 C CA . LEU A 1 280 ? 2.051 6.372 -5.797 1.00 98.25 280 LEU A CA 1
ATOM 2181 C C . LEU A 1 280 ? 1.422 5.371 -6.777 1.00 98.25 280 LEU A C 1
ATOM 2183 O O . LEU A 1 280 ? 0.871 5.777 -7.804 1.00 98.25 280 LEU A O 1
ATOM 2187 N N . ILE A 1 281 ? 1.440 4.079 -6.445 1.00 97.19 281 ILE A N 1
ATOM 2188 C CA . ILE A 1 281 ? 0.789 3.030 -7.242 1.00 97.19 281 ILE A CA 1
ATOM 2189 C C . ILE A 1 281 ? -0.725 3.258 -7.270 1.00 97.19 281 ILE A C 1
ATOM 2191 O O . ILE A 1 281 ? -1.338 3.200 -8.339 1.00 97.19 281 ILE A O 1
ATOM 2195 N N . SER A 1 282 ? -1.333 3.571 -6.121 1.00 97.00 282 SER A N 1
ATOM 2196 C CA . SER A 1 282 ? -2.781 3.773 -6.045 1.00 97.00 282 SER A CA 1
ATOM 2197 C C . SER A 1 282 ? -3.239 4.993 -6.828 1.00 97.00 282 SER A C 1
ATOM 2199 O O . SER A 1 282 ? -4.210 4.900 -7.574 1.00 97.00 282 SER A O 1
ATOM 2201 N N . VAL A 1 283 ? -2.525 6.117 -6.727 1.00 97.75 283 VAL A N 1
ATOM 2202 C CA . VAL A 1 283 ? -2.826 7.326 -7.506 1.00 97.75 283 VAL A CA 1
ATOM 2203 C C . VAL A 1 283 ? -2.758 7.038 -9.003 1.00 97.75 283 VAL A C 1
ATOM 2205 O O . VAL A 1 283 ? -3.654 7.456 -9.733 1.00 97.75 283 VAL A O 1
ATOM 2208 N N . LEU A 1 284 ? -1.747 6.299 -9.470 1.00 97.25 284 LEU A N 1
ATOM 2209 C CA . LEU A 1 284 ? -1.629 5.964 -10.889 1.00 97.25 284 LEU A CA 1
ATOM 2210 C C . LEU A 1 284 ? -2.782 5.084 -11.379 1.00 97.25 284 LEU A C 1
ATOM 2212 O O . LEU A 1 284 ? -3.383 5.371 -12.413 1.00 97.25 284 LEU A O 1
ATOM 2216 N N . LEU A 1 285 ? -3.095 4.016 -10.644 1.00 96.88 285 LEU A N 1
ATOM 2217 C CA . LEU A 1 285 ? -4.136 3.061 -11.028 1.00 96.88 285 LEU A CA 1
ATOM 2218 C C . LEU A 1 285 ? -5.551 3.642 -10.899 1.00 96.88 285 LEU A C 1
ATOM 2220 O O . LEU A 1 285 ? -6.444 3.252 -11.649 1.00 96.88 285 LEU A O 1
ATOM 2224 N N . LEU A 1 286 ? -5.759 4.589 -9.982 1.00 97.00 286 LEU A N 1
ATOM 2225 C CA . LEU A 1 286 ? -7.037 5.272 -9.778 1.00 97.00 286 LEU A CA 1
ATOM 2226 C C . LEU A 1 286 ? -7.157 6.583 -10.565 1.00 97.00 286 LEU A C 1
ATOM 2228 O O . LEU A 1 286 ? -8.236 7.174 -10.579 1.00 97.00 286 LEU A O 1
ATOM 2232 N N . LEU A 1 287 ? -6.108 7.030 -11.264 1.00 95.62 287 LEU A N 1
ATOM 2233 C CA . LEU A 1 287 ? -6.097 8.278 -12.038 1.00 95.62 287 LEU A CA 1
ATOM 2234 C C . LEU A 1 287 ? -7.353 8.482 -12.919 1.00 95.62 287 LEU A C 1
ATOM 2236 O O . LEU A 1 287 ? -7.864 9.604 -12.945 1.00 95.62 287 LEU A O 1
ATOM 2240 N N . PRO A 1 288 ? -7.912 7.448 -13.595 1.00 93.94 288 PRO A N 1
ATOM 2241 C CA . PRO A 1 288 ? -9.120 7.609 -14.411 1.00 93.94 288 PRO A CA 1
ATOM 2242 C C . PRO A 1 288 ? -10.391 7.961 -13.626 1.00 93.94 288 PRO A C 1
ATOM 2244 O O . PRO A 1 288 ? -11.341 8.481 -14.210 1.00 93.94 288 PRO A O 1
ATOM 2247 N N . VAL A 1 289 ? -10.436 7.655 -12.327 1.00 96.19 289 VAL A N 1
ATOM 2248 C CA . VAL A 1 289 ? -11.627 7.803 -11.475 1.00 96.19 289 VAL A CA 1
ATOM 2249 C C . VAL A 1 289 ? -11.464 8.830 -10.361 1.00 96.19 289 VAL A C 1
ATOM 2251 O O . VAL A 1 289 ? -12.468 9.240 -9.782 1.00 96.19 289 VAL A O 1
ATOM 2254 N N . LEU A 1 290 ? -10.237 9.268 -10.074 1.00 97.94 290 LEU A N 1
ATOM 2255 C CA . LEU A 1 290 ? -9.980 10.310 -9.086 1.00 97.94 290 LEU A CA 1
ATOM 2256 C C . LEU A 1 290 ? -10.291 11.709 -9.622 1.00 97.94 290 LEU A C 1
ATOM 2258 O O . LEU A 1 290 ? -10.091 12.022 -10.802 1.00 97.94 290 LEU A O 1
ATOM 2262 N N . GLU A 1 291 ? -10.731 12.563 -8.706 1.00 98.06 291 GLU A N 1
ATOM 2263 C CA . GLU A 1 291 ? -10.770 14.011 -8.885 1.00 98.06 291 GLU A CA 1
ATOM 2264 C C . GLU A 1 291 ? -9.385 14.632 -8.597 1.00 98.06 291 GLU A C 1
ATOM 2266 O O . GLU A 1 291 ? -8.640 14.119 -7.750 1.00 98.06 291 GLU A O 1
ATOM 2271 N N . PRO A 1 292 ? -9.018 15.760 -9.244 1.00 98.19 292 PRO A N 1
ATOM 2272 C CA . PRO A 1 292 ? -7.720 16.410 -9.059 1.00 98.19 292 PRO A CA 1
ATOM 2273 C C . PRO A 1 292 ? -7.296 16.649 -7.599 1.00 98.19 292 PRO A C 1
ATOM 2275 O O . PRO A 1 292 ? -6.125 16.421 -7.299 1.00 98.19 292 PRO A O 1
ATOM 2278 N N . PRO A 1 293 ? -8.179 17.052 -6.659 1.00 98.44 293 PRO A N 1
ATOM 2279 C CA . PRO A 1 293 ? -7.791 17.215 -5.260 1.00 98.44 293 PRO A CA 1
ATOM 2280 C C . PRO A 1 293 ? -7.230 15.950 -4.604 1.00 98.44 293 PRO A C 1
ATOM 2282 O O . PRO A 1 293 ? -6.263 16.057 -3.857 1.00 98.44 293 PRO A O 1
ATOM 2285 N N . ALA A 1 294 ? -7.784 14.767 -4.886 1.00 98.38 294 ALA A N 1
ATOM 2286 C CA . ALA A 1 294 ? -7.264 13.515 -4.335 1.00 98.38 294 ALA A CA 1
ATOM 2287 C C . ALA A 1 294 ? -5.934 13.100 -4.976 1.00 98.38 294 ALA A C 1
ATOM 2289 O O . ALA A 1 294 ? -5.044 12.617 -4.277 1.00 98.38 294 ALA A O 1
ATOM 2290 N N . ILE A 1 295 ? -5.762 13.348 -6.279 1.00 98.62 295 ILE A N 1
ATOM 2291 C CA . ILE A 1 295 ? -4.480 13.129 -6.969 1.00 98.62 295 ILE A CA 1
ATOM 2292 C C . ILE A 1 295 ? -3.396 14.038 -6.366 1.00 98.62 295 ILE A C 1
ATOM 2294 O O . ILE A 1 295 ? -2.299 13.582 -6.044 1.00 98.62 295 ILE A O 1
ATOM 2298 N N . GLU A 1 296 ? -3.715 15.319 -6.163 1.00 98.75 296 GLU A N 1
ATOM 2299 C CA . GLU A 1 296 ? -2.814 16.307 -5.561 1.00 98.75 296 GLU A CA 1
ATOM 2300 C C . GLU A 1 296 ? -2.516 16.021 -4.090 1.00 98.75 296 GLU A C 1
ATOM 2302 O O . GLU A 1 296 ? -1.396 16.271 -3.658 1.00 98.75 296 GLU A O 1
ATOM 2307 N N . ALA A 1 297 ? -3.473 15.493 -3.324 1.00 98.69 297 ALA A N 1
ATOM 2308 C CA . ALA A 1 297 ? -3.227 15.047 -1.956 1.00 98.69 297 ALA A CA 1
ATOM 2309 C C . ALA A 1 297 ? -2.261 13.854 -1.919 1.00 98.69 297 ALA A C 1
ATOM 2311 O O . ALA A 1 297 ? -1.314 13.848 -1.136 1.00 98.69 297 ALA A O 1
ATOM 2312 N N . GLY A 1 298 ? -2.438 12.878 -2.817 1.00 98.44 298 GLY A N 1
ATOM 2313 C CA . GLY A 1 298 ? -1.515 11.753 -2.964 1.00 98.44 298 GLY A CA 1
ATOM 2314 C C . GLY A 1 298 ? -0.096 12.205 -3.315 1.00 98.44 298 GLY A C 1
ATOM 2315 O O . GLY A 1 298 ? 0.835 11.946 -2.556 1.00 98.44 298 GLY A O 1
ATOM 2316 N N . LEU A 1 299 ? 0.078 12.950 -4.411 1.00 98.69 299 LEU A N 1
ATOM 2317 C CA . LEU A 1 299 ? 1.393 13.464 -4.823 1.00 98.69 299 LEU A CA 1
ATOM 2318 C C . LEU A 1 299 ? 2.000 14.427 -3.793 1.00 98.69 299 LEU A C 1
ATOM 2320 O O . LEU A 1 299 ? 3.193 14.355 -3.504 1.00 98.69 299 LEU A O 1
ATOM 2324 N N . GLY A 1 300 ? 1.187 15.322 -3.229 1.00 98.50 300 GLY A N 1
ATOM 2325 C CA . GLY A 1 300 ? 1.611 16.282 -2.214 1.00 98.50 300 GLY A CA 1
ATOM 2326 C C . GLY A 1 300 ? 2.133 15.592 -0.958 1.00 98.50 300 GLY A C 1
ATOM 2327 O O . GLY A 1 300 ? 3.166 15.993 -0.435 1.00 98.50 300 GLY A O 1
ATOM 2328 N N . SER A 1 301 ? 1.492 14.500 -0.532 1.00 97.62 301 SER A N 1
ATOM 2329 C CA . SER A 1 301 ? 1.920 13.733 0.642 1.00 97.62 301 SER A CA 1
ATOM 2330 C C . SER A 1 301 ? 3.305 13.106 0.497 1.00 97.62 301 SER A C 1
ATOM 2332 O O . SER A 1 301 ? 4.048 13.057 1.477 1.00 97.62 301 SER A O 1
ATOM 2334 N N . VAL A 1 302 ? 3.667 12.695 -0.721 1.00 98.50 302 VAL A N 1
ATOM 2335 C CA . VAL A 1 302 ? 4.997 12.168 -1.050 1.00 98.50 302 VAL A CA 1
ATOM 2336 C C . VAL A 1 302 ? 6.019 13.304 -1.063 1.00 98.50 302 VAL A C 1
ATOM 2338 O O . VAL A 1 302 ? 7.061 13.206 -0.423 1.00 98.50 302 VAL A O 1
ATOM 2341 N N . LEU A 1 303 ? 5.704 14.412 -1.745 1.00 98.56 303 LEU A N 1
ATOM 2342 C CA . LEU A 1 303 ? 6.590 15.579 -1.854 1.00 98.56 303 LEU A CA 1
ATOM 2343 C C . LEU A 1 303 ? 6.883 16.225 -0.492 1.00 98.56 303 LEU A C 1
ATOM 2345 O O . LEU A 1 303 ? 7.999 16.683 -0.260 1.00 98.56 303 LEU A O 1
ATOM 2349 N N . GLU A 1 304 ? 5.902 16.224 0.411 1.00 97.69 304 GLU A N 1
ATOM 2350 C CA . GLU A 1 304 ? 6.023 16.682 1.800 1.00 97.69 304 GLU A CA 1
ATOM 2351 C C . GLU A 1 304 ? 7.072 15.899 2.604 1.00 97.69 304 GLU A C 1
ATOM 2353 O O . GLU A 1 304 ? 7.654 16.432 3.546 1.00 97.69 304 GLU A O 1
ATOM 2358 N N . ARG A 1 305 ? 7.315 14.638 2.227 1.00 97.50 305 ARG A N 1
ATOM 2359 C CA . ARG A 1 305 ? 8.125 13.659 2.969 1.00 97.50 305 ARG A CA 1
ATOM 2360 C C . ARG A 1 305 ? 9.386 13.239 2.220 1.00 97.50 305 ARG A C 1
ATOM 2362 O O . ARG A 1 305 ? 9.987 12.223 2.555 1.00 97.50 305 ARG A O 1
ATOM 2369 N N . LEU A 1 306 ? 9.785 13.985 1.191 1.00 97.50 306 LEU A N 1
ATOM 2370 C CA . LEU A 1 306 ? 11.062 13.742 0.531 1.00 97.50 306 LEU A CA 1
ATOM 2371 C C . LEU A 1 306 ? 12.215 14.058 1.485 1.00 97.50 306 LEU A C 1
ATOM 2373 O O . LEU A 1 306 ? 12.238 15.106 2.140 1.00 97.50 306 LEU A O 1
ATOM 2377 N N . ALA A 1 307 ? 13.215 13.183 1.500 1.00 96.44 307 ALA A N 1
ATOM 2378 C CA . ALA A 1 307 ? 14.497 13.502 2.098 1.00 96.44 307 ALA A CA 1
ATOM 2379 C C . ALA A 1 307 ? 15.150 14.679 1.349 1.00 96.44 307 ALA A C 1
ATOM 2381 O O . ALA A 1 307 ? 14.855 14.919 0.171 1.00 96.44 307 ALA A O 1
ATOM 2382 N N . PRO A 1 308 ? 16.088 15.408 1.984 1.00 94.44 308 PRO A N 1
ATOM 2383 C CA . PRO A 1 308 ? 16.749 16.534 1.332 1.00 94.44 308 PRO A CA 1
ATOM 2384 C C . PRO A 1 308 ? 17.483 16.188 0.027 1.00 94.44 308 PRO A C 1
ATOM 2386 O O . PRO A 1 308 ? 17.673 17.056 -0.823 1.00 94.44 308 PRO A O 1
ATOM 2389 N N . ASP A 1 309 ? 17.913 14.939 -0.130 1.00 94.44 309 ASP A N 1
ATOM 2390 C CA . ASP A 1 309 ? 18.577 14.435 -1.330 1.00 94.44 309 ASP A CA 1
ATOM 2391 C C . ASP A 1 309 ? 17.605 13.939 -2.410 1.00 94.44 309 ASP A C 1
ATOM 2393 O O . ASP A 1 309 ? 18.062 13.627 -3.503 1.00 94.44 309 ASP A O 1
ATOM 2397 N N . GLY A 1 310 ? 16.292 13.913 -2.150 1.00 96.38 310 GLY A N 1
ATOM 2398 C CA . GLY A 1 310 ? 15.263 13.482 -3.098 1.00 96.38 310 GLY A CA 1
ATOM 2399 C C . GLY A 1 310 ? 14.779 12.039 -2.929 1.00 96.38 310 GLY A C 1
ATOM 2400 O O . GLY A 1 310 ? 13.976 11.592 -3.752 1.00 96.38 310 GLY A O 1
ATOM 2401 N N . ASN A 1 311 ? 15.234 11.324 -1.896 1.00 96.06 311 ASN A N 1
ATOM 2402 C CA . ASN A 1 311 ? 14.734 9.989 -1.558 1.00 96.06 311 ASN A CA 1
ATOM 2403 C C . ASN A 1 311 ? 13.278 10.055 -1.051 1.00 96.06 311 ASN A C 1
ATOM 2405 O O . ASN A 1 311 ? 12.905 10.981 -0.322 1.00 96.06 311 ASN A O 1
ATOM 2409 N N . VAL A 1 312 ? 12.444 9.104 -1.466 1.00 97.88 312 VAL A N 1
ATOM 2410 C CA . VAL A 1 312 ? 11.029 9.026 -1.092 1.00 97.88 312 VAL A CA 1
ATOM 2411 C C . VAL A 1 312 ? 10.864 8.246 0.206 1.00 97.88 312 VAL A C 1
ATOM 2413 O O . VAL A 1 312 ? 11.273 7.096 0.312 1.00 97.88 312 VAL A O 1
ATOM 2416 N N . ALA A 1 313 ? 10.198 8.856 1.190 1.00 97.50 313 ALA A N 1
ATOM 2417 C CA . ALA A 1 313 ? 9.826 8.145 2.405 1.00 97.50 313 ALA A CA 1
ATOM 2418 C C . ALA A 1 313 ? 8.878 6.980 2.079 1.00 97.50 313 ALA A C 1
ATOM 2420 O O . ALA A 1 313 ? 7.791 7.190 1.526 1.00 97.50 313 ALA A O 1
ATOM 2421 N N . HIS A 1 314 ? 9.284 5.779 2.477 1.00 96.50 314 HIS A N 1
ATOM 2422 C CA . HIS A 1 314 ? 8.510 4.552 2.388 1.00 96.50 314 HIS A CA 1
ATOM 2423 C C . HIS A 1 314 ? 7.290 4.593 3.299 1.00 96.50 314 HIS A C 1
ATOM 2425 O O . HIS A 1 314 ? 6.177 4.324 2.864 1.00 96.50 314 HIS A O 1
ATOM 2431 N N . GLU A 1 315 ? 7.492 4.971 4.558 1.00 93.81 315 GLU A N 1
ATOM 2432 C CA . GLU A 1 315 ? 6.439 5.121 5.552 1.00 93.81 315 GLU A CA 1
ATOM 2433 C C . GLU A 1 315 ? 6.780 6.233 6.545 1.00 93.81 315 GLU A C 1
ATOM 2435 O O . GLU A 1 315 ? 7.907 6.735 6.595 1.00 93.81 315 GLU A O 1
ATOM 2440 N N . GLU A 1 316 ? 5.789 6.608 7.352 1.00 94.12 316 GLU A N 1
ATOM 2441 C CA . GLU A 1 316 ? 5.975 7.525 8.471 1.00 94.12 316 GLU A CA 1
ATOM 2442 C C . GLU A 1 316 ? 5.536 6.908 9.805 1.00 94.12 316 GLU A C 1
ATOM 2444 O O . GLU A 1 316 ? 4.514 6.207 9.909 1.00 94.12 316 GLU A O 1
ATOM 2449 N N . ASP A 1 317 ? 6.300 7.247 10.835 1.00 94.50 317 ASP A N 1
ATOM 2450 C CA . ASP A 1 317 ? 5.966 7.057 12.236 1.00 94.50 317 ASP A CA 1
ATOM 2451 C C . ASP A 1 317 ? 5.483 8.378 12.824 1.00 94.50 317 ASP A C 1
ATOM 2453 O O . ASP A 1 317 ? 6.109 9.422 12.638 1.00 94.50 317 ASP A O 1
ATOM 2457 N N . LEU A 1 318 ? 4.362 8.328 13.546 1.00 94.62 318 LEU A N 1
ATOM 2458 C CA . LEU A 1 318 ? 3.664 9.505 14.059 1.00 94.62 318 LEU A CA 1
ATOM 2459 C C . LEU A 1 318 ? 3.353 9.379 15.546 1.00 94.62 318 LEU A C 1
ATOM 2461 O O . LEU A 1 318 ? 3.244 8.277 16.090 1.00 94.62 318 LEU A O 1
ATOM 2465 N N . GLY A 1 319 ? 3.151 10.538 16.174 1.00 94.62 319 GLY A N 1
ATOM 2466 C CA . GLY A 1 319 ? 2.697 10.651 17.553 1.00 94.62 319 GLY A CA 1
ATOM 2467 C C . GLY A 1 319 ? 3.594 9.882 18.518 1.00 94.62 319 GLY A C 1
ATOM 2468 O O . GLY A 1 319 ? 4.821 9.894 18.413 1.00 94.62 319 GLY A O 1
ATOM 2469 N N . GLU A 1 320 ? 2.973 9.162 19.446 1.00 93.19 320 GLU A N 1
ATOM 2470 C CA . GLU A 1 320 ? 3.704 8.443 20.485 1.00 93.19 320 GLU A CA 1
ATOM 2471 C C . GLU A 1 320 ? 4.662 7.361 19.958 1.00 93.19 320 GLU A C 1
ATOM 2473 O O . GLU A 1 320 ? 5.683 7.093 20.591 1.00 93.19 320 GLU A O 1
ATOM 2478 N N . PHE A 1 321 ? 4.388 6.756 18.797 1.00 92.44 321 PHE A N 1
ATOM 2479 C CA . PHE A 1 321 ? 5.298 5.753 18.242 1.00 92.44 321 PHE A CA 1
ATOM 2480 C C . PHE A 1 321 ? 6.625 6.380 17.790 1.00 92.44 321 PHE A C 1
ATOM 2482 O O . PHE A 1 321 ? 7.692 5.839 18.088 1.00 92.44 321 PHE A O 1
ATOM 2489 N N . ALA A 1 322 ? 6.573 7.566 17.171 1.00 93.25 322 ALA A N 1
ATOM 2490 C CA . ALA A 1 322 ? 7.770 8.342 16.851 1.00 93.25 322 ALA A CA 1
ATOM 2491 C C . ALA A 1 322 ? 8.526 8.750 18.126 1.00 93.25 322 ALA A C 1
ATOM 2493 O O . ALA A 1 322 ? 9.735 8.543 18.219 1.00 93.25 322 ALA A O 1
ATOM 2494 N N . ALA A 1 323 ? 7.813 9.231 19.153 1.00 92.25 323 ALA A N 1
ATOM 2495 C CA . ALA A 1 323 ? 8.420 9.599 20.434 1.00 92.25 323 ALA A CA 1
ATOM 2496 C C . ALA A 1 323 ? 9.178 8.430 21.086 1.00 92.25 323 ALA A C 1
ATOM 2498 O O . ALA A 1 323 ? 10.293 8.607 21.579 1.00 92.25 323 ALA A O 1
ATOM 2499 N N . ILE A 1 324 ? 8.601 7.224 21.062 1.00 89.19 324 ILE A N 1
ATOM 2500 C CA . ILE A 1 324 ? 9.250 6.009 21.573 1.00 89.19 324 ILE A CA 1
ATOM 2501 C C . ILE A 1 324 ? 10.511 5.677 20.779 1.00 89.19 324 ILE A C 1
ATOM 2503 O O . ILE A 1 324 ? 11.532 5.349 21.385 1.00 89.19 324 ILE A O 1
ATOM 2507 N N . LYS A 1 325 ? 10.467 5.759 19.446 1.00 88.88 325 LYS A N 1
ATOM 2508 C CA . LYS A 1 325 ? 11.639 5.490 18.605 1.00 88.88 325 LYS A CA 1
ATOM 2509 C C . LYS A 1 325 ? 12.769 6.482 18.862 1.00 88.88 325 LYS A C 1
ATOM 2511 O O . LYS A 1 325 ? 13.877 6.033 19.146 1.00 88.88 325 LYS A O 1
ATOM 2516 N N . HIS A 1 326 ? 12.474 7.782 18.921 1.00 90.50 326 HIS A N 1
ATOM 2517 C CA . HIS A 1 326 ? 13.459 8.798 19.316 1.00 90.50 326 HIS A CA 1
ATOM 2518 C C . HIS A 1 326 ? 14.112 8.440 20.660 1.00 90.50 326 HIS A C 1
ATOM 2520 O O . HIS A 1 326 ? 15.334 8.411 20.777 1.00 90.50 326 HIS A O 1
ATOM 2526 N N . LEU A 1 327 ? 13.311 8.074 21.671 1.00 87.44 327 LEU A N 1
ATOM 2527 C CA . LEU A 1 327 ? 13.823 7.713 23.002 1.00 87.44 327 LEU A CA 1
ATOM 2528 C C . LEU A 1 327 ? 14.699 6.450 22.994 1.00 87.44 327 LEU A C 1
ATOM 2530 O O . LEU A 1 327 ? 15.603 6.337 23.823 1.00 87.44 327 LEU A O 1
ATOM 2534 N N . ARG A 1 328 ? 14.438 5.502 22.086 1.00 84.56 328 ARG A N 1
ATOM 2535 C CA . ARG A 1 328 ? 15.237 4.276 21.927 1.00 84.56 328 ARG A CA 1
ATOM 2536 C C . ARG A 1 328 ? 16.568 4.532 21.228 1.00 84.56 328 ARG A C 1
ATOM 2538 O O . ARG A 1 328 ? 17.555 3.905 21.604 1.00 84.56 328 ARG A O 1
ATOM 2545 N N . GLU A 1 329 ? 16.593 5.413 20.232 1.00 84.06 329 GLU A N 1
ATOM 2546 C CA . GLU A 1 329 ? 17.815 5.776 19.500 1.00 84.06 329 GLU A CA 1
ATOM 2547 C C . GLU A 1 329 ? 18.797 6.564 20.380 1.00 84.06 329 GLU A C 1
ATOM 2549 O O . GLU A 1 329 ? 20.014 6.408 20.257 1.00 84.06 329 GLU A O 1
ATOM 2554 N N . GLY A 1 330 ? 18.277 7.333 21.340 1.00 77.12 330 GLY A N 1
ATOM 2555 C CA . GLY A 1 330 ? 19.080 8.093 22.291 1.00 77.12 330 GLY A CA 1
ATOM 2556 C C . GLY A 1 330 ? 19.627 9.404 21.705 1.00 77.12 330 GLY A C 1
ATOM 2557 O O . GLY A 1 330 ? 19.199 9.854 20.647 1.00 77.12 330 GLY A O 1
ATOM 2558 N N . PRO A 1 331 ? 20.538 10.096 22.413 1.00 78.50 331 PRO A N 1
ATOM 2559 C CA . PRO A 1 331 ? 20.979 11.432 22.017 1.00 78.50 331 PRO A CA 1
ATOM 2560 C C . PRO A 1 331 ? 21.722 11.484 20.665 1.00 78.50 331 PRO A C 1
ATOM 2562 O O . PRO A 1 331 ? 22.545 10.606 20.399 1.00 78.50 331 PRO A O 1
ATOM 2565 N N . PRO A 1 332 ? 21.568 12.576 19.883 1.00 81.56 332 PRO A N 1
ATOM 2566 C CA . PRO A 1 332 ? 20.785 13.773 20.193 1.00 81.56 332 PRO A CA 1
ATOM 2567 C C . PRO A 1 332 ? 19.286 13.589 19.912 1.00 81.56 332 PRO A C 1
ATOM 2569 O O . PRO A 1 332 ? 18.884 13.265 18.803 1.00 81.56 332 PRO A O 1
ATOM 2572 N N . MET A 1 333 ? 18.463 13.875 20.920 1.00 81.69 333 MET A N 1
ATOM 2573 C CA . MET A 1 333 ? 17.004 13.836 20.808 1.00 81.69 333 MET A CA 1
ATOM 2574 C C . MET A 1 333 ? 16.480 15.083 20.079 1.00 81.69 333 MET A C 1
ATOM 2576 O O . MET A 1 333 ? 17.044 16.169 20.281 1.00 81.69 333 MET A O 1
ATOM 2580 N N . PRO A 1 334 ? 15.385 14.985 19.303 1.00 87.56 334 PRO A N 1
ATOM 2581 C CA . PRO A 1 334 ? 14.722 16.166 18.766 1.00 87.56 334 PRO A CA 1
ATOM 2582 C C . PRO A 1 334 ? 14.156 17.039 19.896 1.00 87.56 334 PRO A C 1
ATOM 2584 O O . PRO A 1 334 ? 13.842 16.561 20.988 1.00 87.56 334 PRO A O 1
ATOM 2587 N N . ALA A 1 335 ? 14.014 18.340 19.627 1.00 87.06 335 ALA A N 1
ATOM 2588 C CA . ALA A 1 335 ? 13.397 19.275 20.572 1.00 87.06 335 ALA A CA 1
ATOM 2589 C C . ALA A 1 335 ? 11.898 18.989 20.780 1.00 87.06 335 ALA A C 1
ATOM 2591 O O . ALA A 1 335 ? 11.362 19.259 21.854 1.00 87.06 335 ALA A O 1
ATOM 2592 N N . ASP A 1 336 ? 11.246 18.440 19.755 1.00 89.94 336 ASP A N 1
ATOM 2593 C CA . ASP A 1 336 ? 9.860 17.993 19.768 1.00 89.94 336 ASP A CA 1
ATOM 2594 C C . ASP A 1 336 ? 9.821 16.476 19.538 1.00 89.94 336 ASP A C 1
ATOM 2596 O O . ASP A 1 336 ? 10.156 15.998 18.455 1.00 89.94 336 ASP A O 1
ATOM 2600 N N . LEU A 1 337 ? 9.413 15.714 20.557 1.00 89.75 337 LEU A N 1
ATOM 2601 C CA . LEU A 1 337 ? 9.291 14.254 20.462 1.00 89.75 337 LEU A CA 1
ATOM 2602 C C . LEU A 1 337 ? 8.156 13.805 19.532 1.00 89.75 337 LEU A C 1
ATOM 2604 O O . LEU A 1 337 ? 8.123 12.636 19.157 1.00 89.75 337 LEU A O 1
ATOM 2608 N N . SER A 1 338 ? 7.243 14.707 19.157 1.00 88.19 338 SER A N 1
ATOM 2609 C CA . SER A 1 338 ? 6.190 14.433 18.176 1.00 88.19 338 SER A CA 1
ATOM 2610 C C . SER A 1 338 ? 6.677 14.526 16.727 1.00 88.19 338 SER A C 1
ATOM 2612 O O . SER A 1 338 ? 5.915 14.208 15.812 1.00 88.19 338 SER A O 1
ATOM 2614 N N . GLN A 1 339 ? 7.935 14.937 16.507 1.00 92.75 339 GLN A N 1
ATOM 2615 C CA . GLN A 1 339 ? 8.520 15.018 15.174 1.00 92.75 339 GLN A CA 1
ATOM 2616 C C . GLN A 1 339 ? 8.439 13.648 14.473 1.00 92.75 339 GLN A C 1
ATOM 2618 O O . GLN A 1 339 ? 8.996 12.675 14.996 1.00 92.75 339 GLN A O 1
ATOM 2623 N N . PRO A 1 340 ? 7.792 13.560 13.293 1.00 94.12 340 PRO A N 1
ATOM 2624 C CA . PRO A 1 340 ? 7.686 12.311 12.551 1.00 94.12 340 PRO A CA 1
ATOM 2625 C C . PRO A 1 340 ? 9.050 11.714 12.207 1.00 94.12 340 PRO A C 1
ATOM 2627 O O . PRO A 1 340 ? 10.013 12.446 11.959 1.00 94.12 340 PRO A O 1
ATOM 2630 N N . ILE A 1 341 ? 9.109 10.386 12.138 1.00 94.00 341 ILE A N 1
ATOM 2631 C CA . ILE A 1 341 ? 10.255 9.658 11.583 1.00 94.00 341 ILE A CA 1
ATOM 2632 C C . ILE A 1 341 ? 9.833 9.113 10.225 1.00 94.00 341 ILE A C 1
ATOM 2634 O O . ILE A 1 341 ? 8.767 8.511 10.098 1.00 94.00 341 ILE A O 1
ATOM 2638 N N . PHE A 1 342 ? 10.669 9.338 9.219 1.00 95.31 342 PHE A N 1
ATOM 2639 C CA . PHE A 1 342 ? 10.454 8.863 7.859 1.00 95.31 342 PHE A CA 1
ATOM 2640 C C . PHE A 1 342 ? 11.459 7.758 7.542 1.00 95.31 342 PHE A C 1
ATOM 2642 O O . PHE A 1 342 ? 12.661 7.932 7.754 1.00 95.31 342 PHE A O 1
ATOM 2649 N N . ASP A 1 343 ? 10.959 6.625 7.057 1.00 93.94 343 ASP A N 1
ATOM 2650 C CA . ASP A 1 343 ? 11.777 5.489 6.632 1.00 93.94 343 ASP A CA 1
ATOM 2651 C C . ASP A 1 343 ? 12.134 5.624 5.147 1.00 93.94 343 ASP A C 1
ATOM 2653 O O . ASP A 1 343 ? 11.254 5.866 4.333 1.00 93.94 343 ASP A O 1
ATOM 2657 N N . TYR A 1 344 ? 13.404 5.440 4.783 1.00 95.62 344 TYR A N 1
ATOM 2658 C CA . TYR A 1 344 ? 13.921 5.603 3.413 1.00 95.62 344 TYR A CA 1
ATOM 2659 C C . TYR A 1 344 ? 14.628 4.336 2.892 1.00 95.62 344 TYR A C 1
ATOM 2661 O O . TYR A 1 344 ? 15.493 4.390 2.010 1.00 95.62 344 TYR A O 1
ATOM 2669 N N . LYS A 1 345 ? 14.331 3.172 3.491 1.00 93.50 345 LYS A N 1
ATOM 2670 C CA . LYS A 1 345 ? 15.031 1.911 3.188 1.00 93.50 345 LYS A CA 1
ATOM 2671 C C . LYS A 1 345 ? 14.630 1.260 1.859 1.00 93.50 345 LYS A C 1
ATOM 2673 O O . LYS A 1 345 ? 15.342 0.372 1.387 1.00 93.50 345 LYS A O 1
ATOM 2678 N N . MET A 1 346 ? 13.516 1.673 1.262 1.00 95.94 346 MET A N 1
ATOM 2679 C CA . MET A 1 346 ? 12.978 1.088 0.036 1.00 95.94 346 MET A CA 1
ATOM 2680 C C . MET A 1 346 ? 13.418 1.890 -1.194 1.00 95.94 346 MET A C 1
ATOM 2682 O O . MET A 1 346 ? 13.292 3.106 -1.227 1.00 95.94 346 MET A O 1
ATOM 2686 N N . ILE A 1 347 ? 13.984 1.214 -2.195 1.00 96.94 347 ILE A N 1
ATOM 2687 C CA . ILE A 1 347 ? 14.567 1.852 -3.387 1.00 96.94 347 ILE A CA 1
ATOM 2688 C C . ILE A 1 347 ? 13.583 1.972 -4.557 1.00 96.94 347 ILE A C 1
ATOM 2690 O O . ILE A 1 347 ? 13.880 2.665 -5.528 1.00 96.94 347 ILE A O 1
ATOM 2694 N N . ASP A 1 348 ? 12.461 1.255 -4.511 1.00 97.44 348 ASP A N 1
ATOM 2695 C CA . ASP A 1 348 ? 11.383 1.314 -5.502 1.00 97.44 348 ASP A CA 1
ATOM 2696 C C . ASP A 1 348 ? 10.558 2.600 -5.361 1.00 97.44 348 ASP A C 1
ATOM 2698 O O . ASP A 1 348 ? 10.206 3.208 -6.373 1.00 97.44 348 ASP A O 1
ATOM 2702 N N . ASP A 1 349 ? 10.331 3.054 -4.126 1.00 96.62 349 ASP A N 1
ATOM 2703 C CA . ASP A 1 349 ? 9.657 4.315 -3.790 1.00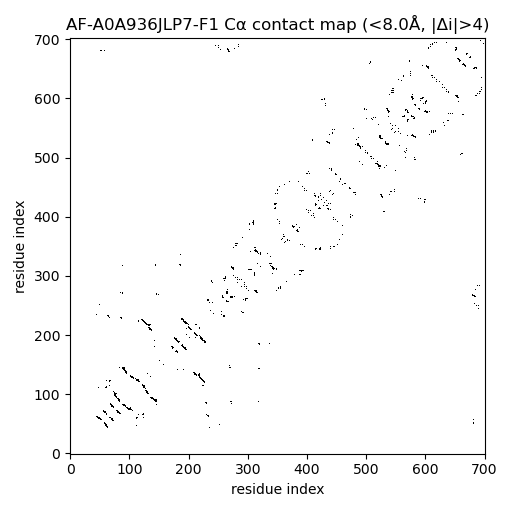 96.62 349 ASP A CA 1
ATOM 2704 C C . ASP A 1 349 ? 10.201 5.513 -4.584 1.00 96.62 349 ASP A C 1
ATOM 2706 O O . ASP A 1 349 ? 9.447 6.246 -5.234 1.00 96.62 349 ASP A O 1
ATOM 2710 N N . ASP A 1 350 ? 11.529 5.652 -4.604 1.00 96.44 350 ASP A N 1
ATOM 2711 C CA . ASP A 1 350 ? 12.263 6.728 -5.281 1.00 96.44 350 ASP A CA 1
ATOM 2712 C C . ASP A 1 350 ? 11.909 6.866 -6.762 1.00 96.44 350 ASP A C 1
ATOM 2714 O O . ASP A 1 350 ? 11.907 7.966 -7.320 1.00 96.44 350 ASP A O 1
ATOM 2718 N N . LEU A 1 351 ? 11.652 5.728 -7.405 1.00 98.56 351 LEU A N 1
ATOM 2719 C CA . LEU A 1 351 ? 11.497 5.590 -8.848 1.00 98.56 351 LEU A CA 1
ATOM 2720 C C . LEU A 1 351 ? 10.036 5.734 -9.284 1.00 98.56 351 LEU A C 1
ATOM 2722 O O . LEU A 1 351 ? 9.760 5.946 -10.464 1.00 98.56 351 LEU A O 1
ATOM 2726 N N . LEU A 1 352 ? 9.092 5.635 -8.347 1.00 98.62 352 LEU A N 1
ATOM 2727 C CA . LEU A 1 352 ? 7.661 5.728 -8.625 1.00 98.62 352 LEU A CA 1
ATOM 2728 C C . LEU A 1 352 ? 7.178 7.179 -8.745 1.00 98.62 352 LEU A C 1
ATOM 2730 O O . LEU A 1 352 ? 6.211 7.435 -9.463 1.00 98.62 352 LEU A O 1
ATOM 2734 N N . LEU A 1 353 ? 7.840 8.146 -8.099 1.00 98.75 353 LEU A N 1
ATOM 2735 C CA . LEU A 1 353 ? 7.363 9.533 -8.071 1.00 98.75 353 LEU A CA 1
ATOM 2736 C C . LEU A 1 353 ? 7.345 10.180 -9.464 1.00 98.75 353 LEU A C 1
ATOM 2738 O O . LEU A 1 353 ? 6.324 10.744 -9.865 1.00 98.75 353 LEU A O 1
ATOM 2742 N N . ALA A 1 354 ? 8.441 10.086 -10.223 1.00 98.50 354 ALA A N 1
ATOM 2743 C CA . ALA A 1 354 ? 8.540 10.739 -11.530 1.00 98.50 354 ALA A CA 1
ATOM 2744 C C . ALA A 1 354 ? 7.482 10.239 -12.541 1.00 98.50 354 ALA A C 1
ATOM 2746 O O . ALA A 1 354 ? 6.801 11.086 -13.129 1.00 98.50 354 ALA A O 1
ATOM 2747 N N . PRO A 1 355 ? 7.254 8.917 -12.720 1.00 98.69 355 PRO A N 1
ATOM 2748 C CA . PRO A 1 355 ? 6.197 8.413 -13.599 1.00 98.69 355 PRO A CA 1
ATOM 2749 C C . PRO A 1 355 ? 4.794 8.906 -13.229 1.00 98.69 355 PRO A C 1
ATOM 2751 O O . PRO A 1 355 ? 4.033 9.312 -14.110 1.00 98.69 355 PRO A O 1
ATOM 2754 N N . VAL A 1 356 ? 4.448 8.917 -11.937 1.00 98.69 356 VAL A N 1
ATOM 2755 C CA . VAL A 1 356 ? 3.119 9.352 -11.471 1.00 98.69 356 VAL A CA 1
ATOM 2756 C C . VAL A 1 356 ? 2.953 10.863 -11.650 1.00 98.69 356 VAL A C 1
ATOM 2758 O O . VAL A 1 356 ? 1.919 11.325 -12.137 1.00 98.69 356 VAL A O 1
ATOM 2761 N N . ALA A 1 357 ? 3.992 11.639 -11.327 1.00 98.75 357 ALA A N 1
ATOM 2762 C CA . ALA A 1 357 ? 4.003 13.081 -11.533 1.00 98.75 357 ALA A CA 1
ATOM 2763 C C . ALA A 1 357 ? 3.864 13.440 -13.020 1.00 98.75 357 ALA A C 1
ATOM 2765 O O . ALA A 1 357 ? 3.071 14.317 -13.354 1.00 98.75 357 ALA A O 1
ATOM 2766 N N . ALA A 1 358 ? 4.566 12.749 -13.925 1.00 98.56 358 ALA A N 1
ATOM 2767 C CA . ALA A 1 358 ? 4.434 12.966 -15.365 1.00 98.56 358 ALA A CA 1
ATOM 2768 C C . ALA A 1 358 ? 3.021 12.624 -15.874 1.00 98.56 358 ALA A C 1
ATOM 2770 O O . ALA A 1 358 ? 2.429 13.420 -16.608 1.00 98.56 358 ALA A O 1
ATOM 2771 N N . ALA A 1 359 ? 2.442 11.503 -15.431 1.00 98.25 359 ALA A N 1
ATOM 2772 C CA . ALA A 1 359 ? 1.092 11.094 -15.824 1.00 98.25 359 ALA A CA 1
ATOM 2773 C C . ALA A 1 359 ? 0.024 12.143 -15.455 1.00 98.25 359 ALA A C 1
ATOM 2775 O O . ALA A 1 359 ? -0.883 12.425 -16.239 1.00 98.25 359 ALA A O 1
ATOM 2776 N N . TYR A 1 360 ? 0.140 12.771 -14.282 1.00 98.50 360 TYR A N 1
ATOM 2777 C CA . TYR A 1 360 ? -0.785 13.831 -13.881 1.00 98.50 360 TYR A CA 1
ATOM 2778 C C . TYR A 1 360 ? -0.424 15.192 -14.493 1.00 98.50 360 TYR A C 1
ATOM 2780 O O . TYR A 1 360 ? -1.243 15.804 -15.173 1.00 98.50 360 TYR A O 1
ATOM 2788 N N . LEU A 1 361 ? 0.800 15.676 -14.277 1.00 98.50 361 LEU A N 1
ATOM 2789 C CA . LEU A 1 361 ? 1.195 17.052 -14.598 1.00 98.50 361 LEU A CA 1
ATOM 2790 C C . LEU A 1 361 ? 1.393 17.292 -16.097 1.00 98.50 361 LEU A C 1
ATOM 2792 O O . LEU A 1 361 ? 1.221 18.424 -16.546 1.00 98.50 361 LEU A O 1
ATOM 2796 N N . LEU A 1 362 ? 1.769 16.260 -16.861 1.00 97.69 362 LEU A N 1
ATOM 2797 C CA . LEU A 1 362 ? 2.034 16.371 -18.297 1.00 97.69 362 LEU A CA 1
ATOM 2798 C C . LEU A 1 362 ? 0.930 15.737 -19.141 1.00 97.69 362 LEU A C 1
ATOM 2800 O O . LEU A 1 362 ? 0.528 16.341 -20.135 1.00 97.69 362 LEU A O 1
ATOM 2804 N N . ASP A 1 363 ? 0.419 14.562 -18.765 1.00 97.19 363 ASP A N 1
ATOM 2805 C CA . ASP A 1 363 ? -0.459 13.783 -19.652 1.00 97.19 363 ASP A CA 1
ATOM 2806 C C . ASP A 1 363 ? -1.953 14.096 -19.460 1.00 97.19 363 ASP A C 1
ATOM 2808 O O . ASP A 1 363 ? -2.694 14.171 -20.448 1.00 97.19 363 ASP A O 1
ATOM 2812 N N . SER A 1 364 ? -2.397 14.396 -18.233 1.00 96.06 364 SER A N 1
ATOM 2813 C CA . SER A 1 364 ? -3.785 14.801 -17.954 1.00 96.06 364 SER A CA 1
ATOM 2814 C C . SER A 1 364 ? -4.050 16.275 -18.318 1.00 96.06 364 SER A C 1
ATOM 2816 O O . SER A 1 364 ? -3.305 17.163 -17.898 1.00 96.06 364 SER A O 1
ATOM 2818 N N . PRO A 1 365 ? -5.136 16.587 -19.060 1.00 95.88 365 PRO A N 1
ATOM 2819 C CA . PRO A 1 365 ? -5.569 17.967 -19.295 1.00 95.88 365 PRO A CA 1
ATOM 2820 C C . PRO A 1 365 ? -5.832 18.761 -18.011 1.00 95.88 365 PRO A C 1
ATOM 2822 O O . PRO A 1 365 ? -5.412 19.913 -17.903 1.00 95.88 365 PRO A O 1
ATOM 2825 N N . GLU A 1 366 ? -6.510 18.151 -17.040 1.00 95.38 366 GLU A N 1
ATOM 2826 C CA . GLU A 1 366 ? -6.848 18.774 -15.763 1.00 95.38 366 GLU A CA 1
ATOM 2827 C C . GLU A 1 366 ? -5.595 19.010 -14.915 1.00 95.38 366 GLU A C 1
ATOM 2829 O O . GLU A 1 366 ? -5.438 20.087 -14.336 1.00 95.38 366 GLU A O 1
ATOM 2834 N N . GLY A 1 367 ? -4.673 18.043 -14.898 1.00 97.19 367 GLY A N 1
ATOM 2835 C CA . GLY A 1 367 ? -3.393 18.181 -14.211 1.00 97.19 367 GLY A CA 1
ATOM 2836 C C . GLY A 1 367 ? -2.517 19.272 -14.823 1.00 97.19 367 GLY A C 1
ATOM 2837 O O . GLY A 1 367 ? -2.041 20.138 -14.090 1.00 97.19 367 GLY A O 1
ATOM 2838 N N . ARG A 1 368 ? -2.402 19.342 -16.160 1.00 96.94 368 ARG A N 1
ATOM 2839 C CA . ARG A 1 368 ? -1.708 20.449 -16.852 1.00 96.94 368 ARG A CA 1
ATOM 2840 C C . ARG A 1 368 ? -2.263 21.819 -16.462 1.00 96.94 368 ARG A C 1
ATOM 2842 O O . ARG A 1 368 ? -1.494 22.744 -16.219 1.00 96.94 368 ARG A O 1
ATOM 2849 N N . ALA A 1 369 ? -3.587 21.952 -16.375 1.00 97.75 369 ALA A N 1
ATOM 2850 C CA . ALA A 1 369 ? -4.233 23.213 -16.007 1.00 97.75 369 ALA A CA 1
ATOM 2851 C C . ALA A 1 369 ? -3.950 23.640 -14.553 1.00 97.75 369 ALA A C 1
ATOM 2853 O O . ALA A 1 369 ? -4.015 24.828 -14.238 1.00 97.75 369 ALA A O 1
ATOM 2854 N N . ARG A 1 370 ? -3.637 22.687 -13.665 1.00 98.19 370 ARG A N 1
ATOM 2855 C CA . ARG A 1 370 ? -3.412 22.916 -12.227 1.00 98.19 370 ARG A CA 1
ATOM 2856 C C . ARG A 1 370 ? -1.941 22.856 -11.812 1.00 98.19 370 ARG A C 1
ATOM 2858 O O . ARG A 1 370 ? -1.615 23.264 -10.697 1.00 98.19 370 ARG A O 1
ATOM 2865 N N . ALA A 1 371 ? -1.061 22.396 -12.701 1.00 98.12 371 ALA A N 1
ATOM 2866 C CA . ALA A 1 371 ? 0.333 22.080 -12.411 1.00 98.12 371 ALA A CA 1
ATOM 2867 C C . ALA A 1 371 ? 1.095 23.237 -11.753 1.00 98.12 371 ALA A C 1
ATOM 2869 O O . ALA A 1 371 ? 1.740 23.031 -10.731 1.00 98.12 371 ALA A O 1
ATOM 2870 N N . GLU A 1 372 ? 0.980 24.459 -12.278 1.00 97.69 372 GLU A N 1
ATOM 2871 C CA . GLU A 1 372 ? 1.671 25.629 -11.719 1.00 97.69 372 GLU A CA 1
ATOM 2872 C C . GLU A 1 372 ? 1.252 25.929 -10.274 1.00 97.69 372 GLU A C 1
ATOM 2874 O O . GLU A 1 372 ? 2.101 26.100 -9.397 1.00 97.69 372 GLU A O 1
ATOM 2879 N N . ALA A 1 373 ? -0.055 25.922 -9.998 1.00 98.25 373 ALA A N 1
ATOM 2880 C CA . ALA A 1 373 ? -0.572 26.152 -8.654 1.00 98.25 373 ALA A CA 1
ATOM 2881 C C . ALA A 1 373 ? -0.129 25.038 -7.695 1.00 98.25 373 ALA A C 1
ATOM 2883 O O . ALA A 1 373 ? 0.322 25.325 -6.587 1.00 98.25 373 ALA A O 1
ATOM 2884 N N . PHE A 1 374 ? -0.203 23.778 -8.130 1.00 98.56 374 PHE A N 1
ATOM 2885 C CA . PHE A 1 374 ? 0.230 22.631 -7.336 1.00 98.56 374 PHE A CA 1
ATOM 2886 C C . PHE A 1 374 ? 1.729 22.689 -7.010 1.00 98.56 374 PHE A C 1
ATOM 2888 O O . PHE A 1 374 ? 2.109 22.615 -5.845 1.00 98.56 374 PHE A O 1
ATOM 2895 N N . LEU A 1 375 ? 2.579 22.904 -8.016 1.00 98.38 375 LEU A N 1
ATOM 2896 C CA . LEU A 1 375 ? 4.036 22.942 -7.865 1.00 98.38 375 LEU A CA 1
ATOM 2897 C C . LEU A 1 375 ? 4.543 24.164 -7.080 1.00 98.38 375 LEU A C 1
ATOM 2899 O O . LEU A 1 375 ? 5.675 24.147 -6.594 1.00 98.38 375 LEU A O 1
ATOM 2903 N N . SER A 1 376 ? 3.731 25.220 -6.956 1.00 98.19 376 SER A N 1
ATOM 2904 C CA . SER A 1 376 ? 4.045 26.410 -6.153 1.00 98.19 376 SER A CA 1
ATOM 2905 C C . SER A 1 376 ? 3.788 26.248 -4.651 1.00 98.19 376 SER A C 1
ATOM 2907 O O . SER A 1 376 ? 4.262 27.072 -3.868 1.00 98.19 376 SER A O 1
ATOM 2909 N N . ARG A 1 377 ? 3.063 25.196 -4.238 1.00 98.31 377 ARG A N 1
ATOM 2910 C CA . ARG A 1 377 ? 2.871 24.865 -2.818 1.00 98.31 377 ARG A CA 1
ATOM 2911 C C . ARG A 1 377 ? 4.211 24.562 -2.160 1.00 98.31 377 ARG A C 1
ATOM 2913 O O . ARG A 1 377 ? 5.160 24.167 -2.839 1.00 98.31 377 ARG A O 1
ATOM 2920 N N . THR A 1 378 ? 4.276 24.740 -0.847 1.00 98.00 378 THR A N 1
ATOM 2921 C CA . THR A 1 378 ? 5.494 24.530 -0.065 1.00 98.00 378 THR A CA 1
ATOM 2922 C C . THR A 1 378 ? 5.347 23.379 0.910 1.00 98.00 378 THR A C 1
ATOM 2924 O O . THR A 1 378 ? 4.306 23.254 1.551 1.00 98.00 378 THR A O 1
ATOM 2927 N N . THR A 1 379 ? 6.415 22.603 1.062 1.00 96.56 379 THR A N 1
ATOM 2928 C CA . THR A 1 379 ? 6.577 21.646 2.151 1.00 96.56 379 THR A CA 1
ATOM 2929 C C . THR A 1 379 ? 6.675 22.364 3.499 1.00 96.56 379 THR A C 1
ATOM 2931 O O . THR A 1 379 ? 6.997 23.556 3.561 1.00 96.56 379 THR A O 1
ATOM 2934 N N . SER A 1 380 ? 6.487 21.636 4.597 1.00 92.06 380 SER A N 1
ATOM 2935 C CA . SER A 1 380 ? 6.765 22.107 5.964 1.00 92.06 380 SER A CA 1
ATOM 2936 C C . SER A 1 380 ? 8.219 22.548 6.167 1.00 92.06 380 SER A C 1
ATOM 2938 O O . SER A 1 380 ? 8.484 23.444 6.968 1.00 92.06 380 SER A O 1
ATOM 2940 N N . SER A 1 381 ? 9.160 21.990 5.397 1.00 89.56 381 SER A N 1
ATOM 2941 C CA . SER A 1 381 ? 10.566 22.417 5.353 1.00 89.56 381 SER A CA 1
ATOM 2942 C C . SER A 1 381 ? 10.811 23.702 4.541 1.00 89.56 381 SER A C 1
ATOM 2944 O O . SER A 1 381 ? 11.933 24.208 4.511 1.00 89.56 381 SER A O 1
ATOM 2946 N N . GLY A 1 382 ? 9.775 24.261 3.905 1.00 95.56 382 GLY A N 1
ATOM 2947 C CA . GLY A 1 382 ? 9.822 25.524 3.163 1.00 95.56 382 GLY A CA 1
ATOM 2948 C C . GLY A 1 382 ? 10.237 25.399 1.694 1.00 95.56 382 GLY A C 1
ATOM 2949 O O . GLY A 1 382 ? 10.424 26.417 1.025 1.00 95.56 382 GLY A O 1
ATOM 2950 N N . TRP A 1 383 ? 10.385 24.185 1.161 1.00 96.81 383 TRP A N 1
ATOM 2951 C CA . TRP A 1 383 ? 10.680 23.965 -0.256 1.00 96.81 383 TRP A CA 1
ATOM 2952 C C . TRP A 1 383 ? 9.417 24.000 -1.091 1.00 96.81 383 TRP A C 1
ATOM 2954 O O . TRP A 1 383 ? 8.397 23.460 -0.690 1.00 96.81 383 TRP A O 1
ATOM 2964 N N . THR A 1 384 ? 9.480 24.573 -2.293 1.00 98.00 384 THR A N 1
ATOM 2965 C CA . THR A 1 384 ? 8.376 24.391 -3.239 1.00 98.00 384 THR A CA 1
ATOM 2966 C C . THR A 1 384 ? 8.294 22.930 -3.673 1.00 98.00 384 THR A C 1
ATOM 2968 O O . THR A 1 384 ? 9.317 22.257 -3.811 1.00 98.00 384 THR A O 1
ATOM 2971 N N . TYR A 1 385 ? 7.092 22.451 -3.970 1.00 98.50 385 TYR A N 1
ATOM 2972 C CA . TYR A 1 385 ? 6.873 21.124 -4.548 1.00 98.50 385 TYR A CA 1
ATOM 2973 C C . TYR A 1 385 ? 7.642 20.944 -5.861 1.00 98.50 385 TYR A C 1
ATOM 2975 O O . TYR A 1 385 ? 8.173 19.868 -6.123 1.00 98.50 385 TYR A O 1
ATOM 2983 N N . ARG A 1 386 ? 7.810 22.020 -6.643 1.00 97.94 386 ARG A N 1
ATOM 2984 C CA . ARG A 1 386 ? 8.709 22.040 -7.806 1.00 97.94 386 ARG A CA 1
ATOM 2985 C C . ARG A 1 386 ? 10.152 21.707 -7.441 1.00 97.94 386 ARG A C 1
ATOM 2987 O O . ARG A 1 386 ? 10.780 20.896 -8.113 1.00 97.94 386 ARG A O 1
ATOM 2994 N N . HIS A 1 387 ? 10.689 22.346 -6.402 1.00 96.56 387 HIS A N 1
ATOM 2995 C CA . HIS A 1 387 ? 12.053 22.092 -5.948 1.00 96.56 387 HIS A CA 1
ATOM 2996 C C . HIS A 1 387 ? 12.202 20.658 -5.435 1.00 96.56 387 HIS A C 1
ATOM 2998 O O . HIS A 1 387 ? 13.124 19.966 -5.854 1.00 96.56 387 HIS A O 1
ATOM 3004 N N . ALA A 1 388 ? 11.269 20.202 -4.599 1.00 97.94 388 ALA A N 1
ATOM 3005 C CA . ALA A 1 388 ? 11.278 18.856 -4.038 1.00 97.94 388 ALA A CA 1
ATOM 3006 C C . ALA A 1 388 ? 11.244 17.783 -5.147 1.00 97.94 388 ALA A C 1
ATOM 3008 O O . ALA A 1 388 ? 12.098 16.899 -5.178 1.00 97.94 388 ALA A O 1
ATOM 3009 N N . LEU A 1 389 ? 10.353 17.930 -6.139 1.00 98.25 389 LEU A N 1
ATOM 3010 C CA . LEU A 1 389 ? 10.303 17.032 -7.295 1.00 98.25 389 LEU A CA 1
ATOM 3011 C C . LEU A 1 389 ? 11.626 17.037 -8.072 1.00 98.25 389 LEU A C 1
ATOM 3013 O O . LEU A 1 389 ? 12.151 15.971 -8.377 1.00 98.25 389 LEU A O 1
ATOM 3017 N N . ARG A 1 390 ? 12.218 18.212 -8.339 1.00 96.81 390 ARG A N 1
ATOM 3018 C CA . ARG A 1 390 ? 13.525 18.300 -9.015 1.00 96.81 390 ARG A CA 1
ATOM 3019 C C . ARG A 1 390 ? 14.643 17.570 -8.267 1.00 96.81 390 ARG A C 1
ATOM 3021 O O . ARG A 1 390 ? 15.517 17.024 -8.937 1.00 96.81 390 ARG A O 1
ATOM 3028 N N . GLN A 1 391 ? 14.626 17.550 -6.932 1.00 97.38 391 GLN A N 1
ATOM 3029 C CA . GLN A 1 391 ? 15.613 16.795 -6.151 1.00 97.38 391 GLN A CA 1
ATOM 3030 C C . GLN A 1 391 ? 15.467 15.292 -6.378 1.00 97.38 391 GLN A C 1
ATOM 3032 O O . GLN A 1 391 ? 16.455 14.632 -6.688 1.00 97.38 391 GLN A O 1
ATOM 3037 N N . ASN A 1 392 ? 14.240 14.766 -6.341 1.00 98.50 392 ASN A N 1
ATOM 3038 C CA . ASN A 1 392 ? 13.996 13.362 -6.670 1.00 98.50 392 ASN A CA 1
ATOM 3039 C C . ASN A 1 392 ? 14.434 13.022 -8.108 1.00 98.50 392 ASN A C 1
ATOM 3041 O O . ASN A 1 392 ? 15.128 12.028 -8.315 1.00 98.50 392 ASN A O 1
ATOM 3045 N N . LEU A 1 393 ? 14.135 13.876 -9.098 1.00 98.19 393 LEU A N 1
ATOM 3046 C CA . LEU A 1 393 ? 14.592 13.648 -10.477 1.00 98.19 393 LEU A CA 1
ATOM 3047 C C . LEU A 1 393 ? 16.125 13.571 -10.564 1.00 98.19 393 LEU A C 1
ATOM 3049 O O . LEU A 1 393 ? 16.668 12.666 -11.198 1.00 98.19 393 LEU A O 1
ATOM 3053 N N . ALA A 1 394 ? 16.833 14.498 -9.914 1.00 97.12 394 ALA A N 1
ATOM 3054 C CA . ALA A 1 394 ? 18.294 14.506 -9.889 1.00 97.12 394 ALA A CA 1
ATOM 3055 C C . ALA A 1 394 ? 18.868 13.265 -9.183 1.00 97.12 394 ALA A C 1
ATOM 3057 O O . ALA A 1 394 ? 19.836 12.675 -9.668 1.00 97.12 394 ALA A O 1
ATOM 3058 N N . PHE A 1 395 ? 18.249 12.844 -8.079 1.00 98.12 395 PHE A N 1
ATOM 3059 C CA . PHE A 1 395 ? 18.613 11.645 -7.329 1.00 98.12 395 PHE A CA 1
ATOM 3060 C C . PHE A 1 395 ? 18.501 10.375 -8.176 1.00 98.12 395 PHE A C 1
ATOM 3062 O O . PHE A 1 395 ? 19.461 9.607 -8.280 1.00 98.12 395 PHE A O 1
ATOM 3069 N N . VAL A 1 396 ? 17.361 10.185 -8.846 1.00 98.19 396 VAL A N 1
ATOM 3070 C CA . VAL A 1 396 ? 17.117 9.040 -9.733 1.00 98.19 396 VAL A CA 1
ATOM 3071 C C . VAL A 1 396 ? 18.130 9.005 -10.876 1.00 98.19 396 VAL A C 1
ATOM 3073 O O . VAL A 1 396 ? 18.759 7.971 -11.114 1.00 98.19 396 VAL A O 1
ATOM 3076 N N . VAL A 1 397 ? 18.347 10.139 -11.549 1.00 98.44 397 VAL A N 1
ATOM 3077 C CA . VAL A 1 397 ? 19.323 10.248 -12.645 1.00 98.44 397 VAL A CA 1
ATOM 3078 C C . VAL A 1 397 ? 20.729 9.889 -12.166 1.00 98.44 397 VAL A C 1
ATOM 3080 O O . VAL A 1 397 ? 21.422 9.100 -12.815 1.00 98.44 397 VAL A O 1
ATOM 3083 N N . ALA A 1 398 ? 21.149 10.405 -11.008 1.00 98.19 398 ALA A N 1
ATOM 3084 C CA . ALA A 1 398 ? 22.459 10.110 -10.439 1.00 98.19 398 ALA A CA 1
ATOM 3085 C C . ALA A 1 398 ? 22.632 8.613 -10.135 1.00 98.19 398 ALA A C 1
ATOM 3087 O O . ALA A 1 398 ? 23.655 8.029 -10.500 1.00 98.19 398 ALA A O 1
ATOM 3088 N N . ARG A 1 399 ? 21.623 7.969 -9.530 1.00 97.69 399 ARG A N 1
ATOM 3089 C CA . ARG A 1 399 ? 21.662 6.533 -9.208 1.00 97.69 399 ARG A CA 1
ATOM 3090 C C . ARG A 1 399 ? 21.658 5.641 -10.444 1.00 97.69 399 ARG A C 1
ATOM 3092 O O . ARG A 1 399 ? 22.307 4.600 -10.427 1.00 97.69 399 ARG A O 1
ATOM 3099 N N . ALA A 1 400 ? 20.968 6.040 -11.508 1.00 98.19 400 ALA A N 1
ATOM 3100 C CA . ALA A 1 400 ? 20.846 5.241 -12.725 1.00 98.19 400 ALA A CA 1
ATOM 3101 C C . ALA A 1 400 ? 22.017 5.422 -13.717 1.00 98.19 400 ALA A C 1
ATOM 3103 O O . ALA A 1 400 ? 22.218 4.603 -14.619 1.00 98.19 400 ALA A O 1
ATOM 3104 N N . THR A 1 401 ? 22.812 6.484 -13.562 1.00 98.56 401 THR A N 1
ATOM 3105 C CA . THR A 1 401 ? 23.925 6.814 -14.469 1.00 98.56 401 THR A CA 1
ATOM 3106 C C . THR A 1 401 ? 24.994 5.706 -14.583 1.00 98.56 401 THR A C 1
ATOM 3108 O O . THR A 1 401 ? 25.398 5.406 -15.710 1.00 98.56 401 THR A O 1
ATOM 3111 N N . PRO A 1 402 ? 25.468 5.056 -13.496 1.00 98.38 402 PRO A N 1
ATOM 3112 C CA . PRO A 1 402 ? 26.551 4.069 -13.584 1.00 98.38 402 PRO A CA 1
ATOM 3113 C C . PRO A 1 402 ? 26.272 2.898 -14.533 1.00 98.38 402 PRO A C 1
ATOM 3115 O O . PRO A 1 402 ? 27.158 2.511 -15.301 1.00 98.38 402 PRO A O 1
ATOM 3118 N N . TYR A 1 403 ? 25.054 2.348 -14.517 1.00 98.38 403 TYR A N 1
ATOM 3119 C CA . TYR A 1 403 ? 24.674 1.258 -15.419 1.00 98.38 403 TYR A CA 1
ATOM 3120 C C . TYR A 1 403 ? 24.529 1.746 -16.857 1.00 98.38 403 TYR A C 1
ATOM 3122 O O . TYR A 1 403 ? 25.025 1.099 -17.773 1.00 98.38 403 TYR A O 1
ATOM 3130 N N . ALA A 1 404 ? 23.921 2.917 -17.067 1.00 97.94 404 ALA A N 1
ATOM 3131 C CA . ALA A 1 404 ? 23.774 3.473 -18.408 1.00 97.94 404 ALA A CA 1
ATOM 3132 C C . ALA A 1 404 ? 25.131 3.685 -19.105 1.00 97.94 404 ALA A C 1
ATOM 3134 O O . ALA A 1 404 ? 25.269 3.413 -20.296 1.00 97.94 404 ALA A O 1
ATOM 3135 N N . LEU A 1 405 ? 26.156 4.105 -18.355 1.00 97.69 405 LEU A N 1
ATOM 3136 C CA . LEU A 1 405 ? 27.517 4.267 -18.875 1.00 97.69 405 LEU A CA 1
ATOM 3137 C C . LEU A 1 405 ? 28.259 2.937 -19.059 1.00 97.69 405 LEU A C 1
ATOM 3139 O O . LEU A 1 405 ? 29.099 2.812 -19.952 1.00 97.69 405 LEU A O 1
ATOM 3143 N N . LYS A 1 406 ? 27.990 1.951 -18.200 1.00 97.69 406 LYS A N 1
ATOM 3144 C CA . LYS A 1 406 ? 28.610 0.626 -18.255 1.00 97.69 406 LYS A CA 1
ATOM 3145 C C . LYS A 1 406 ? 27.583 -0.430 -17.822 1.00 97.69 406 LYS A C 1
ATOM 3147 O O . LYS A 1 406 ? 27.463 -0.690 -16.623 1.00 97.69 406 LYS A O 1
ATOM 3152 N N . PRO A 1 407 ? 26.866 -1.051 -18.776 1.00 96.62 407 PRO A N 1
ATOM 3153 C CA . PRO A 1 407 ? 25.689 -1.865 -18.485 1.00 96.62 407 PRO A CA 1
ATOM 3154 C C . PRO A 1 407 ? 26.066 -3.296 -18.084 1.00 96.62 407 PRO A C 1
ATOM 3156 O O . PRO A 1 407 ? 25.872 -4.258 -18.830 1.00 96.62 407 PRO A O 1
ATOM 3159 N N . VAL A 1 408 ? 26.647 -3.416 -16.891 1.00 95.94 408 VAL A N 1
ATOM 3160 C CA . VAL A 1 408 ? 27.028 -4.675 -16.239 1.00 95.94 408 VAL A CA 1
ATOM 3161 C C . VAL A 1 408 ? 26.239 -4.858 -14.934 1.00 95.94 408 VAL A C 1
ATOM 3163 O O . VAL A 1 408 ? 25.872 -3.849 -14.324 1.00 95.94 408 VAL A O 1
ATOM 3166 N N . PRO A 1 409 ? 25.962 -6.101 -14.487 1.00 96.06 409 PRO A N 1
ATOM 3167 C CA . PRO A 1 409 ? 25.159 -6.358 -13.288 1.00 96.06 409 PRO A CA 1
ATOM 3168 C C . PRO A 1 409 ? 25.626 -5.626 -12.024 1.00 96.06 409 PRO A C 1
ATOM 3170 O O . PRO A 1 409 ? 24.796 -5.192 -11.234 1.00 96.06 409 PRO A O 1
ATOM 3173 N N . GLU A 1 410 ? 26.930 -5.399 -11.857 1.00 95.56 410 GLU A N 1
ATOM 3174 C CA . GLU A 1 410 ? 27.499 -4.696 -10.699 1.00 95.56 410 GLU A CA 1
ATOM 3175 C C . GLU A 1 410 ? 27.077 -3.224 -10.602 1.00 95.56 410 GLU A C 1
ATOM 3177 O O . GLU A 1 410 ? 27.249 -2.603 -9.555 1.00 95.56 410 GLU A O 1
ATOM 3182 N N . HIS A 1 411 ? 26.572 -2.647 -11.694 1.00 97.31 411 HIS A N 1
ATOM 3183 C CA . HIS A 1 411 ? 26.097 -1.267 -11.741 1.00 97.31 411 HIS A CA 1
ATOM 3184 C C . HIS A 1 411 ? 24.569 -1.151 -11.675 1.00 97.31 411 HIS A C 1
ATOM 3186 O O . HIS A 1 411 ? 24.057 -0.031 -11.661 1.00 97.31 411 HIS A O 1
ATOM 3192 N N . LEU A 1 412 ? 23.841 -2.273 -11.642 1.00 98.12 412 LEU A N 1
ATOM 3193 C CA . LEU A 1 412 ? 22.400 -2.269 -11.402 1.00 98.12 412 LEU A CA 1
ATOM 3194 C C . LEU A 1 412 ? 22.082 -1.673 -10.025 1.00 98.12 412 LEU A C 1
ATOM 3196 O O . LEU A 1 412 ? 22.898 -1.714 -9.101 1.00 98.12 412 LEU A O 1
ATOM 3200 N N . LEU A 1 413 ? 20.873 -1.133 -9.873 1.00 97.38 413 LEU A N 1
ATOM 3201 C CA . LEU A 1 413 ? 20.410 -0.639 -8.584 1.00 97.38 413 LEU A CA 1
ATOM 3202 C C . LEU A 1 413 ? 20.250 -1.816 -7.618 1.00 97.38 413 LEU A C 1
ATOM 3204 O O . LEU A 1 413 ? 19.493 -2.759 -7.865 1.00 97.38 413 LEU A O 1
ATOM 3208 N N . SER A 1 414 ? 20.979 -1.721 -6.508 1.00 96.88 414 SER A N 1
ATOM 3209 C CA . SER A 1 414 ? 20.980 -2.695 -5.423 1.00 96.88 414 SER A CA 1
ATOM 3210 C C . SER A 1 414 ? 20.163 -2.205 -4.238 1.00 96.88 414 SER A C 1
ATOM 3212 O O . SER A 1 414 ? 20.214 -1.020 -3.898 1.00 96.88 414 SER A O 1
ATOM 3214 N N . ILE A 1 415 ? 19.510 -3.141 -3.542 1.00 95.88 415 ILE A N 1
ATOM 3215 C CA . ILE A 1 415 ? 19.024 -2.935 -2.173 1.00 95.88 415 ILE A CA 1
ATOM 3216 C C . ILE A 1 415 ? 20.177 -2.406 -1.315 1.00 95.88 415 ILE A C 1
ATOM 3218 O O . ILE A 1 415 ? 21.308 -2.907 -1.424 1.00 95.88 415 ILE A O 1
ATOM 3222 N N . TRP A 1 416 ? 19.900 -1.409 -0.468 1.00 93.44 416 TRP A N 1
ATOM 3223 C CA . TRP A 1 416 ? 20.918 -0.771 0.363 1.00 93.44 416 TRP A CA 1
ATOM 3224 C C . TRP A 1 416 ? 21.667 -1.786 1.230 1.00 93.44 416 TRP A C 1
ATOM 3226 O O . TRP A 1 416 ? 21.089 -2.728 1.768 1.00 93.44 416 TRP A O 1
ATOM 3236 N N . ALA A 1 417 ? 22.973 -1.579 1.406 1.00 92.25 417 ALA A N 1
ATOM 3237 C CA . ALA A 1 417 ? 23.838 -2.541 2.092 1.00 92.25 417 ALA A CA 1
ATOM 3238 C C . ALA A 1 417 ? 23.442 -2.805 3.559 1.00 92.25 417 ALA A C 1
ATOM 3240 O O . ALA A 1 417 ? 23.688 -3.894 4.069 1.00 92.25 417 ALA A O 1
ATOM 3241 N N . HIS A 1 418 ? 22.821 -1.826 4.225 1.00 89.69 418 HIS A N 1
ATOM 3242 C CA . HIS A 1 418 ? 22.431 -1.901 5.636 1.00 89.69 418 HIS A CA 1
ATOM 3243 C C . HIS A 1 418 ? 21.088 -2.614 5.877 1.00 89.69 418 HIS A C 1
ATOM 3245 O O . HIS A 1 418 ? 20.697 -2.789 7.026 1.00 89.69 418 HIS A O 1
ATOM 3251 N N . THR A 1 419 ? 20.385 -3.031 4.821 1.00 89.62 419 THR A N 1
ATOM 3252 C CA . THR A 1 419 ? 19.106 -3.748 4.903 1.00 89.62 419 THR A CA 1
ATOM 3253 C C . THR A 1 419 ? 19.089 -4.934 3.934 1.00 89.62 419 THR A C 1
ATOM 3255 O O . THR A 1 419 ? 19.906 -5.038 3.010 1.00 89.62 419 THR A O 1
ATOM 3258 N N . THR A 1 420 ? 18.184 -5.875 4.179 1.00 85.50 420 THR A N 1
ATOM 3259 C CA . THR A 1 420 ? 17.841 -6.988 3.278 1.00 85.50 420 THR A CA 1
ATOM 3260 C C . THR A 1 420 ? 16.502 -6.767 2.574 1.00 85.50 420 THR A C 1
ATOM 3262 O O . THR A 1 420 ? 16.241 -7.405 1.561 1.00 85.50 420 THR A O 1
ATOM 3265 N N . MET A 1 421 ? 15.690 -5.834 3.072 1.00 87.44 421 MET A N 1
ATOM 3266 C CA . MET A 1 421 ? 14.417 -5.407 2.494 1.00 87.44 421 MET A CA 1
ATOM 3267 C C . MET A 1 421 ? 14.626 -4.046 1.836 1.00 87.44 421 MET A C 1
ATOM 3269 O O . MET A 1 421 ? 15.193 -3.151 2.464 1.00 87.44 421 MET A O 1
ATOM 3273 N N . GLY A 1 422 ? 14.182 -3.878 0.596 1.00 90.31 422 GLY A N 1
ATOM 3274 C CA . GLY A 1 422 ? 14.281 -2.577 -0.066 1.00 90.31 422 GLY A CA 1
ATOM 3275 C C . GLY A 1 422 ? 13.417 -2.424 -1.312 1.00 90.31 422 GLY A C 1
ATOM 3276 O O . GLY A 1 422 ? 13.711 -1.571 -2.133 1.00 90.31 422 GLY A O 1
ATOM 3277 N N . GLN A 1 423 ? 12.404 -3.265 -1.488 1.00 94.44 423 GLN A N 1
ATOM 3278 C CA . GLN A 1 423 ? 11.361 -3.090 -2.501 1.00 94.44 423 GLN A CA 1
ATOM 3279 C C . GLN A 1 423 ? 10.077 -3.775 -2.015 1.00 94.44 423 GLN A C 1
ATOM 3281 O O . GLN A 1 423 ? 10.068 -4.308 -0.904 1.00 94.44 423 GLN A O 1
ATOM 3286 N N . TRP A 1 424 ? 9.014 -3.770 -2.817 1.00 94.81 424 TRP A N 1
ATOM 3287 C CA . TRP A 1 424 ? 7.691 -4.320 -2.487 1.00 94.81 424 TRP A CA 1
ATOM 3288 C C . TRP A 1 424 ? 7.638 -5.707 -1.854 1.00 94.81 424 TRP A C 1
ATOM 3290 O O . TRP A 1 424 ? 6.751 -5.942 -1.041 1.00 94.81 424 TRP A O 1
ATOM 3300 N N . ARG A 1 425 ? 8.596 -6.594 -2.124 1.00 93.81 425 ARG A N 1
ATOM 3301 C CA . ARG A 1 425 ? 8.782 -7.847 -1.376 1.00 93.81 425 ARG A CA 1
ATOM 3302 C C . ARG A 1 425 ? 9.580 -7.593 -0.103 1.00 93.81 425 ARG A C 1
ATOM 3304 O O . ARG A 1 425 ? 10.686 -8.100 0.075 1.00 93.81 425 ARG A O 1
ATOM 3311 N N . ASP A 1 426 ? 8.998 -6.807 0.786 1.00 87.50 426 ASP A N 1
ATOM 3312 C CA . ASP A 1 426 ? 9.587 -6.286 2.020 1.00 87.50 426 ASP A CA 1
ATOM 3313 C C . ASP A 1 426 ? 9.605 -7.269 3.207 1.00 87.50 426 ASP A C 1
ATOM 3315 O O . ASP A 1 426 ? 9.697 -6.866 4.363 1.00 87.50 426 ASP A O 1
ATOM 3319 N N . SER A 1 427 ? 9.599 -8.578 2.943 1.00 87.00 427 SER A N 1
ATOM 3320 C CA . SER A 1 427 ? 9.863 -9.592 3.971 1.00 87.00 427 SER A CA 1
ATOM 3321 C C . SER A 1 427 ? 11.321 -10.043 3.929 1.00 87.00 427 SER A C 1
ATOM 3323 O O . SER A 1 427 ? 11.991 -9.942 2.902 1.00 87.00 427 SER A O 1
ATOM 3325 N N . LEU A 1 428 ? 11.819 -10.602 5.037 1.00 82.50 428 LEU A N 1
ATOM 3326 C CA . LEU A 1 428 ? 13.222 -11.020 5.169 1.00 82.50 428 LEU A CA 1
ATOM 3327 C C . LEU A 1 428 ? 13.662 -11.993 4.060 1.00 82.50 428 LEU A C 1
ATOM 3329 O O . LEU A 1 428 ? 14.793 -11.915 3.586 1.00 82.50 428 LEU A O 1
ATOM 3333 N N . LEU A 1 429 ? 12.760 -12.890 3.651 1.00 86.00 429 LEU A N 1
ATOM 3334 C CA . LEU A 1 429 ? 12.979 -13.886 2.598 1.00 86.00 429 LEU A CA 1
ATOM 3335 C C . LEU A 1 429 ? 12.379 -13.476 1.245 1.00 86.00 429 LEU A C 1
ATOM 3337 O O . LEU A 1 429 ? 12.428 -14.258 0.303 1.00 86.00 429 LEU A O 1
ATOM 3341 N N . GLY A 1 430 ? 11.839 -12.259 1.104 1.00 90.06 430 GLY A N 1
ATOM 3342 C CA . GLY A 1 430 ? 11.106 -11.840 -0.098 1.00 90.06 430 GLY A CA 1
ATOM 3343 C C . GLY A 1 430 ? 11.921 -11.887 -1.393 1.00 90.06 430 GLY A C 1
ATOM 3344 O O . GLY A 1 430 ? 11.349 -12.058 -2.467 1.00 90.06 430 GLY A O 1
ATOM 3345 N N . LEU A 1 431 ? 13.249 -11.790 -1.282 1.00 95.12 431 LEU A N 1
ATOM 3346 C CA . LEU A 1 431 ? 14.214 -11.975 -2.370 1.00 95.12 431 LEU A CA 1
ATOM 3347 C C . LEU A 1 431 ? 15.267 -13.050 -2.060 1.00 95.12 431 LEU A C 1
ATOM 3349 O O . LEU A 1 431 ? 16.275 -13.110 -2.753 1.00 95.12 431 LEU A O 1
ATOM 3353 N N . ASP A 1 432 ? 15.086 -13.852 -1.007 1.00 93.38 432 ASP A N 1
ATOM 3354 C CA . ASP A 1 432 ? 16.032 -14.907 -0.604 1.00 93.38 432 ASP A CA 1
ATOM 3355 C C . ASP A 1 432 ? 17.512 -14.453 -0.582 1.00 93.38 432 ASP A C 1
ATOM 3357 O O . ASP A 1 432 ? 18.416 -15.109 -1.089 1.00 93.38 432 ASP A O 1
ATOM 3361 N N . GLY A 1 433 ? 17.769 -13.247 -0.061 1.00 92.94 433 GLY A N 1
ATOM 3362 C CA . GLY A 1 433 ? 19.112 -12.655 0.015 1.00 92.94 433 GLY A CA 1
ATOM 3363 C C . GLY A 1 433 ? 19.664 -12.059 -1.290 1.00 92.94 433 GLY A C 1
ATOM 3364 O O . GLY A 1 433 ? 20.727 -11.429 -1.260 1.00 92.94 433 GLY A O 1
ATOM 3365 N N . ALA A 1 434 ? 18.964 -12.193 -2.420 1.00 96.06 434 ALA A N 1
ATOM 3366 C CA . ALA A 1 434 ? 19.287 -11.468 -3.645 1.00 96.06 434 ALA A CA 1
ATOM 3367 C C . ALA A 1 434 ? 19.124 -9.950 -3.448 1.00 96.06 434 ALA A C 1
ATOM 3369 O O . ALA A 1 434 ? 18.322 -9.487 -2.635 1.00 96.06 434 ALA A O 1
ATOM 3370 N N . ARG A 1 435 ? 19.918 -9.155 -4.179 1.00 96.50 435 ARG A N 1
ATOM 3371 C CA . ARG A 1 435 ? 20.042 -7.703 -3.942 1.00 96.50 435 ARG A CA 1
ATOM 3372 C C . ARG A 1 435 ? 19.741 -6.825 -5.145 1.00 96.50 435 ARG A C 1
ATOM 3374 O O . ARG A 1 435 ? 19.621 -5.622 -4.954 1.00 96.50 435 ARG A O 1
ATOM 3381 N N . LEU A 1 436 ? 19.627 -7.387 -6.347 1.00 97.88 436 LEU A N 1
ATOM 3382 C CA . LEU A 1 436 ? 19.348 -6.655 -7.585 1.00 97.88 436 LEU A CA 1
ATOM 3383 C C . LEU A 1 436 ? 17.946 -7.059 -8.087 1.00 97.88 436 LEU A C 1
ATOM 3385 O O . LEU A 1 436 ? 17.835 -8.076 -8.776 1.00 97.88 436 LEU A O 1
ATOM 3389 N N . PRO A 1 437 ? 16.867 -6.346 -7.709 1.00 97.94 437 PRO A N 1
ATOM 3390 C CA . PRO A 1 437 ? 15.495 -6.760 -8.016 1.00 97.94 437 PRO A CA 1
ATOM 3391 C C . PRO A 1 437 ? 15.139 -6.555 -9.493 1.00 97.94 437 PRO A C 1
ATOM 3393 O O . PRO A 1 437 ? 15.584 -5.578 -10.107 1.00 97.94 437 PRO A O 1
ATOM 3396 N N . PHE A 1 438 ? 14.335 -7.459 -10.064 1.00 98.38 438 PHE A N 1
ATOM 3397 C CA . PHE A 1 438 ? 13.890 -7.374 -11.459 1.00 98.38 438 PHE A CA 1
ATOM 3398 C C . PHE A 1 438 ? 13.015 -6.143 -11.724 1.00 98.38 438 PHE A C 1
ATOM 3400 O O . PHE A 1 438 ? 13.260 -5.412 -12.683 1.00 98.38 438 PHE A O 1
ATOM 3407 N N . ASP A 1 439 ? 12.001 -5.906 -10.896 1.00 97.94 439 ASP A N 1
ATOM 3408 C CA . ASP A 1 439 ? 11.030 -4.812 -11.024 1.00 97.94 439 ASP A CA 1
ATOM 3409 C C . ASP A 1 439 ? 11.709 -3.439 -11.045 1.00 97.94 439 ASP A C 1
ATOM 3411 O O . ASP A 1 439 ? 11.498 -2.640 -11.961 1.00 97.94 439 ASP A O 1
ATOM 3415 N N . VAL A 1 440 ? 12.610 -3.212 -10.090 1.00 98.44 440 VAL A N 1
ATOM 3416 C CA . VAL A 1 440 ? 13.398 -1.988 -9.975 1.00 98.44 440 VAL A CA 1
ATOM 3417 C C . VAL A 1 440 ? 14.195 -1.757 -11.256 1.00 98.44 440 VAL A C 1
ATOM 3419 O O . VAL A 1 440 ? 14.088 -0.707 -11.886 1.00 98.44 440 VAL A O 1
ATOM 3422 N N . ASN A 1 441 ? 14.982 -2.751 -11.667 1.00 98.44 441 ASN A N 1
ATOM 3423 C CA . ASN A 1 441 ? 15.997 -2.568 -12.700 1.00 98.44 441 ASN A CA 1
ATOM 3424 C C . ASN A 1 441 ? 15.462 -2.660 -14.135 1.00 98.44 441 ASN A C 1
ATOM 3426 O O . ASN A 1 441 ? 16.061 -2.083 -15.036 1.00 98.44 441 ASN A O 1
ATOM 3430 N N . THR A 1 442 ? 14.362 -3.376 -14.368 1.00 97.88 442 THR A N 1
ATOM 3431 C CA . THR A 1 442 ? 13.808 -3.586 -15.720 1.00 97.88 442 THR A CA 1
ATOM 3432 C C . THR A 1 442 ? 12.556 -2.758 -15.998 1.00 97.88 442 THR A C 1
ATOM 3434 O O . THR A 1 442 ? 12.187 -2.581 -17.160 1.00 97.88 442 THR A O 1
ATOM 3437 N N . ALA A 1 443 ? 11.891 -2.245 -14.957 1.00 97.94 443 ALA A N 1
ATOM 3438 C CA . ALA A 1 443 ? 10.682 -1.444 -15.101 1.00 97.94 443 ALA A CA 1
ATOM 3439 C C . ALA A 1 443 ? 10.836 -0.043 -14.508 1.00 97.94 443 ALA A C 1
ATOM 3441 O O . ALA A 1 443 ? 10.690 0.941 -15.232 1.00 97.94 443 ALA A O 1
ATOM 3442 N N . LEU A 1 444 ? 11.139 0.063 -13.214 1.00 98.75 444 LEU A N 1
ATOM 3443 C CA . LEU A 1 444 ? 11.035 1.341 -12.508 1.00 98.75 444 LEU A CA 1
ATOM 3444 C C . LEU A 1 444 ? 12.139 2.330 -12.894 1.00 98.75 444 LEU A C 1
ATOM 3446 O O . LEU A 1 444 ? 11.832 3.485 -13.169 1.00 98.75 444 LEU A O 1
ATOM 3450 N N . VAL A 1 445 ? 13.400 1.899 -12.998 1.00 98.75 445 VAL A N 1
ATOM 3451 C CA . VAL A 1 445 ? 14.496 2.780 -13.442 1.00 98.75 445 VAL A CA 1
ATOM 3452 C C . VAL A 1 445 ? 14.267 3.355 -14.845 1.00 98.75 445 VAL A C 1
ATOM 3454 O O . VAL A 1 445 ? 14.286 4.582 -14.975 1.00 98.75 445 VAL A O 1
ATOM 3457 N N . PRO A 1 446 ? 14.033 2.545 -15.902 1.00 98.38 446 PRO A N 1
ATOM 3458 C CA . PRO A 1 446 ? 13.792 3.105 -17.230 1.00 98.38 446 PRO A CA 1
ATOM 3459 C C . PRO A 1 446 ? 12.541 3.995 -17.274 1.00 98.38 446 PRO A C 1
ATOM 3461 O O . PRO A 1 446 ? 12.574 5.037 -17.927 1.00 98.38 446 PRO A O 1
ATOM 3464 N N . ALA A 1 447 ? 11.468 3.644 -16.554 1.00 98.62 447 ALA A N 1
ATOM 3465 C CA . ALA A 1 447 ? 10.269 4.481 -16.478 1.00 98.62 447 ALA A CA 1
ATOM 3466 C C . ALA A 1 447 ? 10.534 5.830 -15.793 1.00 98.62 447 ALA A C 1
ATOM 3468 O O . ALA A 1 447 ? 10.062 6.868 -16.258 1.00 98.62 447 ALA A O 1
ATOM 3469 N N . ALA A 1 448 ? 11.304 5.830 -14.705 1.00 98.81 448 ALA A N 1
ATOM 3470 C CA . ALA A 1 448 ? 11.644 7.041 -13.976 1.00 98.81 448 ALA A CA 1
ATOM 3471 C C . ALA A 1 448 ? 12.563 7.960 -14.792 1.00 98.81 448 ALA A C 1
ATOM 3473 O O . ALA A 1 448 ? 12.359 9.172 -14.784 1.00 98.81 448 ALA A O 1
ATOM 3474 N N . LEU A 1 449 ? 13.522 7.406 -15.546 1.00 98.75 449 LEU A N 1
ATOM 3475 C CA . LEU A 1 449 ? 14.370 8.179 -16.462 1.00 98.75 449 LEU A CA 1
ATOM 3476 C C . LEU A 1 449 ? 13.573 8.794 -17.622 1.00 98.75 449 LEU A C 1
ATOM 3478 O O . LEU A 1 449 ? 13.761 9.975 -17.917 1.00 98.75 449 LEU A O 1
ATOM 3482 N N . ASP A 1 450 ? 12.664 8.038 -18.249 1.00 98.31 450 ASP A N 1
ATOM 3483 C CA . ASP A 1 450 ? 11.772 8.570 -19.294 1.00 98.31 450 ASP A CA 1
ATOM 3484 C C . ASP A 1 450 ? 10.924 9.734 -18.757 1.00 98.31 450 ASP A C 1
ATOM 3486 O O . ASP A 1 450 ? 10.906 10.834 -19.322 1.00 98.31 450 ASP A O 1
ATOM 3490 N N . ALA A 1 451 ? 10.284 9.530 -17.604 1.00 98.50 451 ALA A N 1
ATOM 3491 C CA . ALA A 1 451 ? 9.477 10.555 -16.959 1.00 98.50 451 ALA A CA 1
ATOM 3492 C C . ALA A 1 451 ? 10.310 11.783 -16.555 1.00 98.50 451 ALA A C 1
ATOM 3494 O O . ALA A 1 451 ? 9.881 12.916 -16.780 1.00 98.50 451 ALA A O 1
ATOM 3495 N N . ALA A 1 452 ? 11.516 11.581 -16.013 1.00 98.31 452 ALA A N 1
ATOM 3496 C CA . ALA A 1 452 ? 12.432 12.657 -15.648 1.00 98.31 452 ALA A CA 1
ATOM 3497 C C . ALA A 1 452 ? 12.868 13.479 -16.870 1.00 98.31 452 ALA A C 1
ATOM 3499 O O . ALA A 1 452 ? 12.830 14.708 -16.817 1.00 98.31 452 ALA A O 1
ATOM 3500 N N . SER A 1 453 ? 13.211 12.826 -17.987 1.00 97.81 453 SER A N 1
ATOM 3501 C CA . SER A 1 453 ? 13.539 13.496 -19.254 1.00 97.81 453 SER A CA 1
ATOM 3502 C C . SER A 1 453 ? 12.398 14.415 -19.707 1.00 97.81 453 SER A C 1
ATOM 3504 O O . SER A 1 453 ? 12.605 15.607 -19.960 1.00 97.81 453 SER A O 1
ATOM 3506 N N . ARG A 1 454 ? 11.162 13.897 -19.706 1.00 97.38 454 ARG A N 1
ATOM 3507 C CA . ARG A 1 454 ? 9.953 14.649 -20.081 1.00 97.38 454 ARG A CA 1
ATOM 3508 C C . ARG A 1 454 ? 9.662 15.811 -19.130 1.00 97.38 454 ARG A C 1
ATOM 3510 O O . ARG A 1 454 ? 9.300 16.895 -19.583 1.00 97.38 454 ARG A O 1
ATOM 3517 N N . LEU A 1 455 ? 9.846 15.613 -17.825 1.00 97.62 455 LEU A N 1
ATOM 3518 C CA . LEU A 1 455 ? 9.660 16.658 -16.816 1.00 97.62 455 LEU A CA 1
ATOM 3519 C C . LEU A 1 455 ? 10.712 17.770 -16.948 1.00 97.62 455 LEU A C 1
ATOM 3521 O O . LEU A 1 455 ? 10.336 18.942 -16.935 1.00 97.62 455 LEU A O 1
ATOM 3525 N N . PHE A 1 456 ? 11.994 17.446 -17.150 1.00 96.81 456 PHE A N 1
ATOM 3526 C CA . PHE A 1 456 ? 13.047 18.446 -17.387 1.00 96.81 456 PHE A CA 1
ATOM 3527 C C . PHE A 1 456 ? 12.861 19.224 -18.697 1.00 96.81 456 PHE A C 1
ATOM 3529 O O . PHE A 1 456 ? 13.229 20.399 -18.768 1.00 96.81 456 PHE A O 1
ATOM 3536 N N . ALA A 1 457 ? 12.283 18.590 -19.722 1.00 95.06 457 ALA A N 1
ATOM 3537 C CA . ALA A 1 457 ? 11.952 19.241 -20.988 1.00 95.06 457 ALA A CA 1
ATOM 3538 C C . ALA A 1 457 ? 10.751 20.197 -20.880 1.00 95.06 457 ALA A C 1
ATOM 3540 O O . ALA A 1 457 ? 10.560 21.036 -21.759 1.00 95.06 457 ALA A O 1
ATOM 3541 N N . SER A 1 458 ? 9.932 20.063 -19.833 1.00 94.31 458 SER A N 1
ATOM 3542 C CA . SER A 1 458 ? 8.749 20.896 -19.625 1.00 94.31 458 SER A CA 1
ATOM 3543 C C . SER A 1 458 ? 9.089 22.247 -18.988 1.00 94.31 458 SER A C 1
ATOM 3545 O O . SER A 1 458 ? 9.994 22.358 -18.158 1.00 94.31 458 SER A O 1
ATOM 3547 N N . ASP A 1 459 ? 8.279 23.267 -19.281 1.00 91.44 459 ASP A N 1
ATOM 3548 C CA . ASP A 1 459 ? 8.389 24.575 -18.618 1.00 91.44 459 ASP A CA 1
ATOM 3549 C C . ASP A 1 459 ? 8.075 24.500 -17.109 1.00 91.44 459 ASP A C 1
ATOM 3551 O O . ASP A 1 459 ? 8.508 25.352 -16.330 1.00 91.44 459 ASP A O 1
ATOM 3555 N N . LEU A 1 460 ? 7.393 23.432 -16.669 1.00 91.25 460 LEU A N 1
ATOM 3556 C CA . LEU A 1 460 ? 6.996 23.207 -15.279 1.00 91.25 460 LEU A CA 1
ATOM 3557 C C . LEU A 1 460 ? 8.179 22.963 -14.340 1.00 91.25 460 LEU A C 1
ATOM 3559 O O . LEU A 1 460 ? 8.032 23.110 -13.133 1.00 91.25 460 LEU A O 1
ATOM 3563 N N . MET A 1 461 ? 9.353 22.564 -14.816 1.00 89.50 461 MET A N 1
ATOM 3564 C CA . MET A 1 461 ? 10.502 22.372 -13.920 1.00 89.50 461 MET A CA 1
ATOM 3565 C C . MET A 1 461 ? 11.438 23.582 -13.900 1.00 89.50 461 MET A C 1
ATOM 3567 O O . MET A 1 461 ? 12.441 23.557 -13.191 1.00 89.50 461 MET A O 1
ATOM 3571 N N . GLY A 1 462 ? 11.118 24.653 -14.631 1.00 82.56 462 GLY A N 1
ATOM 3572 C CA . GLY A 1 462 ? 12.140 25.574 -15.115 1.00 82.56 462 GLY A CA 1
ATOM 3573 C C . GLY A 1 462 ? 12.917 24.850 -16.220 1.00 82.56 462 GLY A C 1
ATOM 3574 O O . GLY A 1 462 ? 13.666 23.922 -15.897 1.00 82.56 462 GLY A O 1
ATOM 3575 N N . PRO A 1 463 ? 12.691 25.194 -17.500 1.00 77.31 463 PRO A N 1
ATOM 3576 C CA . PRO A 1 463 ? 13.130 24.375 -18.624 1.00 77.31 463 PRO A CA 1
ATOM 3577 C C . PRO A 1 463 ? 14.639 24.136 -18.565 1.00 77.31 463 PRO A C 1
ATOM 3579 O O . PRO A 1 463 ? 15.433 25.078 -18.530 1.00 77.31 463 PRO A O 1
ATOM 3582 N N . ASP A 1 464 ? 15.025 22.862 -18.558 1.00 87.38 464 ASP A N 1
ATOM 3583 C CA . ASP A 1 464 ? 16.415 22.414 -18.486 1.00 87.38 464 ASP A CA 1
ATOM 3584 C C . ASP A 1 464 ? 16.686 21.431 -19.637 1.00 87.38 464 ASP A C 1
ATOM 3586 O O . ASP A 1 464 ? 16.821 20.222 -19.431 1.00 87.38 464 ASP A O 1
ATOM 3590 N N . PRO A 1 465 ? 16.724 21.920 -20.893 1.00 88.38 465 PRO A N 1
ATOM 3591 C CA . PRO A 1 465 ? 16.867 21.060 -22.067 1.00 88.38 465 PRO A CA 1
ATOM 3592 C C . PRO A 1 465 ? 18.192 20.286 -22.070 1.00 88.38 465 PRO A C 1
ATOM 3594 O O . PRO A 1 465 ? 18.293 19.239 -22.710 1.00 88.38 465 PRO A O 1
ATOM 3597 N N . ALA A 1 466 ? 19.209 20.781 -21.356 1.00 91.62 466 ALA A N 1
ATOM 3598 C CA . ALA A 1 466 ? 20.468 20.077 -21.170 1.00 91.62 466 ALA A CA 1
ATOM 3599 C C . ALA A 1 466 ? 20.290 18.863 -20.248 1.00 91.62 466 ALA A C 1
ATOM 3601 O O . ALA A 1 466 ? 20.690 17.766 -20.640 1.00 91.62 466 ALA A O 1
ATOM 3602 N N . ALA A 1 467 ? 19.652 19.027 -19.081 1.00 93.00 467 ALA A N 1
ATOM 3603 C CA . ALA A 1 467 ? 19.330 17.908 -18.196 1.00 93.00 467 ALA A CA 1
ATOM 3604 C C . ALA A 1 467 ? 18.356 16.920 -18.848 1.00 93.00 467 ALA A C 1
ATOM 3606 O O . ALA A 1 467 ? 18.561 15.713 -18.734 1.00 93.00 467 ALA A O 1
ATOM 3607 N N . ALA A 1 468 ? 17.355 17.411 -19.585 1.00 95.31 468 ALA A N 1
ATOM 3608 C CA . ALA A 1 468 ? 16.428 16.570 -20.339 1.00 95.31 468 ALA A CA 1
ATOM 3609 C C . ALA A 1 468 ? 17.179 15.690 -21.343 1.00 95.31 468 ALA A C 1
ATOM 3611 O O . ALA A 1 468 ? 17.100 14.469 -21.278 1.00 95.31 468 ALA A O 1
ATOM 3612 N N . LYS A 1 469 ? 18.004 16.298 -22.208 1.00 95.94 469 LYS A N 1
ATOM 3613 C CA . LYS A 1 469 ? 18.805 15.561 -23.192 1.00 95.94 469 LYS A CA 1
ATOM 3614 C C . LYS A 1 469 ? 19.801 14.605 -22.535 1.00 95.94 469 LYS A C 1
ATOM 3616 O O . LYS A 1 469 ? 19.974 13.493 -23.017 1.00 95.94 469 LYS A O 1
ATOM 3621 N N . ALA A 1 470 ? 20.471 15.021 -21.460 1.00 95.75 470 ALA A N 1
ATOM 3622 C CA . ALA A 1 470 ? 21.391 14.149 -20.735 1.00 95.75 470 ALA A CA 1
ATOM 3623 C C . ALA A 1 470 ? 20.654 12.931 -20.158 1.00 95.75 470 ALA A C 1
ATOM 3625 O O . ALA A 1 470 ? 21.107 11.806 -20.343 1.00 95.75 470 ALA A O 1
ATOM 3626 N N . THR A 1 471 ? 19.490 13.143 -19.545 1.00 97.44 471 THR A N 1
ATOM 3627 C CA . THR A 1 471 ? 18.645 12.077 -18.988 1.00 97.44 471 THR A CA 1
ATOM 3628 C C . THR A 1 471 ? 18.132 11.138 -20.078 1.00 97.44 471 THR A C 1
ATOM 3630 O O . THR A 1 471 ? 18.242 9.924 -19.933 1.00 97.44 471 THR A O 1
ATOM 3633 N N . ASP A 1 472 ? 17.661 11.685 -21.200 1.00 97.31 472 ASP A N 1
ATOM 3634 C CA . ASP A 1 472 ? 17.202 10.926 -22.369 1.00 97.31 472 ASP A CA 1
ATOM 3635 C C . ASP A 1 472 ? 18.275 9.951 -22.878 1.00 97.31 472 ASP A C 1
ATOM 3637 O O . ASP A 1 472 ? 17.996 8.782 -23.133 1.00 97.31 472 ASP A O 1
ATOM 3641 N N . THR A 1 473 ? 19.542 10.383 -22.923 1.00 97.38 473 THR A N 1
ATOM 3642 C CA . THR A 1 473 ? 20.651 9.511 -23.350 1.00 97.38 473 THR A CA 1
ATOM 3643 C C . THR A 1 473 ? 20.946 8.353 -22.396 1.00 97.38 473 THR A C 1
ATOM 3645 O O . THR A 1 473 ? 21.599 7.393 -22.806 1.00 97.38 473 THR A O 1
ATOM 3648 N N . LEU A 1 474 ? 20.466 8.409 -21.148 1.00 98.00 474 LEU A N 1
ATOM 3649 C CA . LEU A 1 474 ? 20.619 7.318 -20.188 1.00 98.00 474 LEU A CA 1
ATOM 3650 C C . LEU A 1 474 ? 19.569 6.221 -20.379 1.00 98.00 474 LEU A C 1
ATOM 3652 O O . LEU A 1 474 ? 19.827 5.103 -19.955 1.00 98.00 474 LEU A O 1
ATOM 3656 N N . VAL A 1 475 ? 18.419 6.501 -21.004 1.00 97.62 475 VAL A N 1
ATOM 3657 C CA . VAL A 1 475 ? 17.295 5.550 -21.111 1.00 97.62 475 VAL A CA 1
ATOM 3658 C C . VAL A 1 475 ? 17.643 4.287 -21.917 1.00 97.62 475 VAL A C 1
ATOM 3660 O O . VAL A 1 475 ? 17.393 3.194 -21.407 1.00 97.62 475 VAL A O 1
ATOM 3663 N N . PRO A 1 476 ? 18.231 4.355 -23.134 1.00 96.56 476 PRO A N 1
ATOM 3664 C CA . PRO A 1 476 ? 18.345 3.178 -23.999 1.00 96.56 476 PRO A CA 1
ATOM 3665 C C . PRO A 1 476 ? 19.099 1.979 -23.392 1.00 96.56 476 PRO A C 1
ATOM 3667 O O . PRO A 1 476 ? 18.598 0.865 -23.526 1.00 96.56 476 PRO A O 1
ATOM 3670 N N . PRO A 1 477 ? 20.236 2.145 -22.680 1.00 96.75 477 PRO A N 1
ATOM 3671 C CA . PRO A 1 477 ? 20.897 1.031 -21.995 1.00 96.75 477 PRO A CA 1
ATOM 3672 C C . PRO A 1 477 ? 20.010 0.265 -21.003 1.00 96.75 477 PRO A C 1
ATOM 3674 O O . PRO A 1 477 ? 20.200 -0.941 -20.843 1.00 96.75 477 PRO A O 1
ATOM 3677 N N . TRP A 1 478 ? 19.060 0.947 -20.351 1.00 97.69 478 TRP A N 1
ATOM 3678 C CA . TRP A 1 478 ? 18.135 0.348 -19.383 1.00 97.69 478 TRP A CA 1
ATOM 3679 C C . TRP A 1 478 ? 16.991 -0.437 -20.039 1.00 97.69 478 TRP A C 1
ATOM 3681 O O . TRP A 1 478 ? 16.403 -1.312 -19.409 1.00 97.69 478 TRP A O 1
ATOM 3691 N N . LEU A 1 479 ? 16.677 -0.171 -21.313 1.00 94.38 479 LEU A N 1
ATOM 3692 C CA . LEU A 1 479 ? 15.588 -0.854 -22.026 1.00 94.38 479 LEU A CA 1
ATOM 3693 C C . LEU A 1 479 ? 15.886 -2.325 -22.352 1.00 94.38 479 LEU A C 1
ATOM 3695 O O . LEU A 1 479 ? 14.975 -3.046 -22.746 1.00 94.38 479 LEU A O 1
ATOM 3699 N N . GLU A 1 480 ? 17.142 -2.752 -22.209 1.00 91.94 480 GLU A N 1
ATOM 3700 C CA . GLU A 1 480 ? 17.588 -4.131 -22.444 1.00 91.94 480 GLU A CA 1
ATOM 3701 C C . GLU A 1 480 ? 18.056 -4.833 -21.155 1.00 91.94 480 GLU A C 1
ATOM 3703 O O . GLU A 1 480 ? 18.694 -5.891 -21.202 1.00 91.94 480 GLU A O 1
ATOM 3708 N N . THR A 1 481 ? 17.808 -4.240 -19.982 1.00 96.38 481 THR A N 1
ATOM 3709 C CA . THR A 1 481 ? 18.296 -4.757 -18.696 1.00 96.38 481 THR A CA 1
ATOM 3710 C C . THR A 1 481 ? 17.735 -6.139 -18.359 1.00 96.38 481 THR A C 1
ATOM 3712 O O . THR A 1 481 ? 18.411 -6.931 -17.696 1.00 96.38 481 THR A O 1
ATOM 3715 N N . GLU A 1 482 ? 16.556 -6.498 -18.873 1.00 95.56 482 GLU A N 1
ATOM 3716 C CA . GLU A 1 482 ? 15.928 -7.803 -18.653 1.00 95.56 482 GLU A CA 1
ATOM 3717 C C . GLU A 1 482 ? 16.786 -8.969 -19.161 1.00 95.56 482 GLU A C 1
ATOM 3719 O O . GLU A 1 482 ? 16.671 -10.086 -18.655 1.00 95.56 482 GLU A O 1
ATOM 3724 N N . ARG A 1 483 ? 17.723 -8.723 -20.093 1.00 95.62 483 ARG A N 1
ATOM 3725 C CA . ARG A 1 483 ? 18.676 -9.737 -20.578 1.00 95.62 483 ARG A CA 1
ATOM 3726 C C . ARG A 1 483 ? 19.503 -10.380 -19.463 1.00 95.62 483 ARG A C 1
ATOM 3728 O O . ARG A 1 483 ? 19.863 -11.546 -19.593 1.00 95.62 483 ARG A O 1
ATOM 3735 N N . HIS A 1 484 ? 19.784 -9.650 -18.380 1.00 97.38 484 HIS A N 1
ATOM 3736 C CA . HIS A 1 484 ? 20.545 -10.166 -17.238 1.00 97.38 484 HIS A CA 1
ATOM 3737 C C . HIS A 1 484 ? 19.747 -11.168 -16.397 1.00 97.38 484 HIS A C 1
ATOM 3739 O O . HIS A 1 484 ? 20.337 -11.954 -15.666 1.00 97.38 484 HIS A O 1
ATOM 3745 N N . PHE A 1 485 ? 18.421 -11.169 -16.534 1.00 98.06 485 PHE A N 1
ATOM 3746 C CA . PHE A 1 485 ? 17.503 -11.993 -15.755 1.00 98.06 485 PHE A CA 1
ATOM 3747 C C . PHE A 1 485 ? 16.977 -13.193 -16.554 1.00 98.06 485 PHE A C 1
ATOM 3749 O O . PHE A 1 485 ? 16.185 -13.971 -16.035 1.00 98.06 485 PHE A O 1
ATOM 3756 N N . ARG A 1 486 ? 17.362 -13.364 -17.826 1.00 97.00 486 ARG A N 1
ATOM 3757 C CA . ARG A 1 486 ? 16.811 -14.423 -18.686 1.00 97.00 486 ARG A CA 1
ATOM 3758 C C . ARG A 1 486 ? 17.233 -15.811 -18.207 1.00 97.00 486 ARG A C 1
ATOM 3760 O O . ARG A 1 486 ? 18.415 -16.132 -18.152 1.00 97.00 486 ARG A O 1
ATOM 3767 N N . MET A 1 487 ? 16.238 -16.657 -17.972 1.00 97.75 487 MET A N 1
ATOM 3768 C CA . MET A 1 487 ? 16.390 -18.067 -17.634 1.00 97.75 487 MET A CA 1
ATOM 3769 C C . MET A 1 487 ? 15.898 -18.943 -18.786 1.00 97.75 487 MET A C 1
ATOM 3771 O O . MET A 1 487 ? 14.982 -18.586 -19.533 1.00 97.75 487 MET A O 1
ATOM 3775 N N . THR A 1 488 ? 16.507 -20.113 -18.951 1.00 97.81 488 THR A N 1
ATOM 3776 C CA . THR A 1 488 ? 16.029 -21.152 -19.869 1.00 97.81 488 THR A CA 1
ATOM 3777 C C . THR A 1 488 ? 16.279 -22.511 -19.242 1.00 97.81 488 THR A C 1
ATOM 3779 O O . THR A 1 488 ? 17.413 -22.837 -18.904 1.00 97.81 488 THR A O 1
ATOM 3782 N N . VAL A 1 489 ? 15.219 -23.302 -19.105 1.00 98.25 489 VAL A N 1
ATOM 3783 C CA . VAL A 1 489 ? 15.275 -24.667 -18.582 1.00 98.25 489 VAL A CA 1
ATOM 3784 C C . VAL A 1 489 ? 14.893 -25.627 -19.712 1.00 98.25 489 VAL A C 1
ATOM 3786 O O . VAL A 1 489 ? 13.843 -25.427 -20.330 1.00 98.25 489 VAL A O 1
ATOM 3789 N N . PRO A 1 490 ? 15.722 -26.643 -20.023 1.00 98.38 490 PRO A N 1
ATOM 3790 C CA . PRO A 1 490 ? 15.383 -27.669 -21.009 1.00 98.38 490 PRO A CA 1
ATOM 3791 C C . PRO A 1 490 ? 14.036 -28.341 -20.715 1.00 98.38 490 PRO A C 1
ATOM 3793 O O . PRO A 1 490 ? 13.637 -28.457 -19.559 1.00 98.38 490 PRO A O 1
ATOM 3796 N N . GLU A 1 491 ? 13.325 -28.764 -21.760 1.00 98.25 491 GLU A N 1
ATOM 3797 C CA . GLU A 1 491 ? 11.952 -29.281 -21.657 1.00 98.25 491 GLU A CA 1
ATOM 3798 C C . GLU A 1 491 ? 11.825 -30.476 -20.697 1.00 98.25 491 GLU A C 1
ATOM 3800 O O . GLU A 1 491 ? 10.917 -30.524 -19.866 1.00 98.25 491 GLU A O 1
ATOM 3805 N N . ASP A 1 492 ? 12.737 -31.438 -20.810 1.00 98.25 492 ASP A N 1
ATOM 3806 C CA . ASP A 1 492 ? 12.805 -32.645 -19.990 1.00 98.25 492 ASP A CA 1
ATOM 3807 C C . ASP A 1 492 ? 13.051 -32.311 -18.515 1.00 98.25 492 ASP A C 1
ATOM 3809 O O . ASP A 1 492 ? 12.292 -32.760 -17.652 1.00 98.25 492 ASP A O 1
ATOM 3813 N N . ILE A 1 493 ? 14.027 -31.441 -18.242 1.00 98.44 493 ILE A N 1
ATOM 3814 C CA . ILE A 1 493 ? 14.348 -30.959 -16.893 1.00 98.44 493 ILE A CA 1
ATOM 3815 C C . ILE A 1 493 ? 13.187 -30.154 -16.302 1.00 98.44 493 ILE A C 1
ATOM 3817 O O . ILE A 1 493 ? 12.835 -30.331 -15.136 1.00 98.44 493 ILE A O 1
ATOM 3821 N N . ALA A 1 494 ? 12.545 -29.294 -17.096 1.00 98.38 494 ALA A N 1
ATOM 3822 C CA . ALA A 1 494 ? 11.389 -28.526 -16.649 1.00 98.38 494 ALA A CA 1
ATOM 3823 C C . ALA A 1 494 ? 10.228 -29.455 -16.276 1.00 98.38 494 ALA A C 1
ATOM 3825 O O . ALA A 1 494 ? 9.664 -29.326 -15.191 1.00 98.38 494 ALA A O 1
ATOM 3826 N N . LYS A 1 495 ? 9.905 -30.438 -17.129 1.00 98.56 495 LYS A N 1
ATOM 3827 C CA . LYS A 1 495 ? 8.862 -31.439 -16.855 1.00 98.56 495 LYS A CA 1
ATOM 3828 C C . LYS A 1 495 ? 9.182 -32.285 -15.622 1.00 98.56 495 LYS A C 1
ATOM 3830 O O . LYS A 1 495 ? 8.266 -32.647 -14.887 1.00 98.56 495 LYS A O 1
ATOM 3835 N N . GLU A 1 496 ? 10.448 -32.616 -15.385 1.00 98.44 496 GLU A N 1
ATOM 3836 C CA . GLU A 1 496 ? 10.879 -33.316 -14.174 1.00 98.44 496 GLU A CA 1
ATOM 3837 C C . GLU A 1 496 ? 10.644 -32.470 -12.915 1.00 98.44 496 GLU A C 1
ATOM 3839 O O . GLU A 1 496 ? 9.918 -32.906 -12.018 1.00 98.44 496 GLU A O 1
ATOM 3844 N N . ARG A 1 497 ? 11.183 -31.244 -12.876 1.00 98.31 497 ARG A N 1
ATOM 3845 C CA . ARG A 1 497 ? 11.096 -30.344 -11.713 1.00 98.31 497 ARG A CA 1
ATOM 3846 C C . ARG A 1 497 ? 9.654 -29.926 -11.401 1.00 98.31 497 ARG A C 1
ATOM 3848 O O . ARG A 1 497 ? 9.220 -30.038 -10.257 1.00 98.31 497 ARG A O 1
ATOM 3855 N N . ILE A 1 498 ? 8.868 -29.571 -12.424 1.00 98.38 498 ILE A N 1
ATOM 3856 C CA . ILE A 1 498 ? 7.434 -29.242 -12.296 1.00 98.38 498 ILE A CA 1
ATOM 3857 C C . ILE A 1 498 ? 6.655 -30.420 -11.708 1.00 98.38 498 ILE A C 1
ATOM 3859 O O . ILE A 1 498 ? 5.832 -30.226 -10.814 1.00 98.38 498 ILE A O 1
ATOM 3863 N N . ARG A 1 499 ? 6.913 -31.650 -12.179 1.00 98.56 499 ARG A N 1
ATOM 3864 C CA . ARG A 1 499 ? 6.251 -32.846 -11.641 1.00 98.56 499 ARG A CA 1
ATOM 3865 C C . ARG A 1 499 ? 6.617 -33.062 -10.176 1.00 98.56 499 ARG A C 1
ATOM 3867 O O . ARG A 1 499 ? 5.726 -33.329 -9.377 1.00 98.56 499 ARG A O 1
ATOM 3874 N N . ALA A 1 500 ? 7.898 -32.952 -9.827 1.00 98.06 500 ALA A N 1
ATOM 3875 C CA . ALA A 1 500 ? 8.357 -33.122 -8.452 1.00 98.06 500 ALA A CA 1
ATOM 3876 C C . ALA A 1 500 ? 7.710 -32.095 -7.507 1.00 98.06 500 ALA A C 1
ATOM 3878 O O . ALA A 1 500 ? 7.166 -32.480 -6.473 1.00 98.06 500 ALA A O 1
ATOM 3879 N N . TYR A 1 501 ? 7.688 -30.821 -7.907 1.00 98.19 501 TYR A N 1
ATOM 3880 C CA . TYR A 1 501 ? 7.090 -29.739 -7.127 1.00 98.19 501 TYR A CA 1
ATOM 3881 C C . TYR A 1 501 ? 5.566 -29.886 -6.977 1.00 98.19 501 TYR A C 1
ATOM 3883 O O . TYR A 1 501 ? 5.024 -29.768 -5.879 1.00 98.19 501 TYR A O 1
ATOM 3891 N N . ALA A 1 502 ? 4.849 -30.204 -8.061 1.00 98.06 502 ALA A N 1
ATOM 3892 C CA . ALA A 1 502 ? 3.405 -30.440 -7.994 1.00 98.06 502 ALA A CA 1
ATOM 3893 C C . ALA A 1 502 ? 3.070 -31.579 -7.015 1.00 98.06 502 ALA A C 1
ATOM 3895 O O . ALA A 1 502 ? 2.166 -31.445 -6.193 1.00 98.06 502 ALA A O 1
ATOM 3896 N N . MET A 1 503 ? 3.847 -32.667 -7.036 1.00 97.12 503 MET A N 1
ATOM 3897 C CA . MET A 1 503 ? 3.660 -33.790 -6.116 1.00 97.12 503 MET A CA 1
ATOM 3898 C C . MET A 1 503 ? 3.948 -33.414 -4.655 1.00 97.12 503 MET A C 1
ATOM 3900 O O . MET A 1 503 ? 3.213 -33.863 -3.774 1.00 97.12 503 MET A O 1
ATOM 3904 N N . SER A 1 504 ? 4.966 -32.587 -4.374 1.00 96.25 504 SER A N 1
ATOM 3905 C CA . SER A 1 504 ? 5.248 -32.134 -3.001 1.00 96.25 504 SER A CA 1
ATOM 3906 C C . SER A 1 504 ? 4.144 -31.234 -2.446 1.00 96.25 504 SER A C 1
ATOM 3908 O O . SER A 1 504 ? 3.796 -31.345 -1.271 1.00 96.25 504 SER A O 1
ATOM 3910 N N . GLU A 1 505 ? 3.537 -30.410 -3.301 1.00 96.06 505 GLU A N 1
ATOM 3911 C CA . GLU A 1 505 ? 2.404 -29.549 -2.947 1.00 96.06 505 GLU A CA 1
ATOM 3912 C C . GLU A 1 505 ? 1.034 -30.237 -3.058 1.00 96.06 505 GLU A C 1
ATOM 3914 O O . GLU A 1 505 ? 0.020 -29.631 -2.724 1.00 96.06 505 GLU A O 1
ATOM 3919 N N . ARG A 1 506 ? 0.980 -31.514 -3.469 1.00 97.25 506 ARG A N 1
ATOM 3920 C CA . ARG A 1 506 ? -0.260 -32.293 -3.679 1.00 97.25 506 ARG A CA 1
ATOM 3921 C C . ARG A 1 506 ? -1.200 -31.694 -4.738 1.00 97.25 506 ARG A C 1
ATOM 3923 O O . ARG A 1 506 ? -2.421 -31.780 -4.610 1.00 97.25 506 ARG A O 1
ATOM 3930 N N . LEU A 1 507 ? -0.626 -31.112 -5.783 1.00 97.31 507 LEU A N 1
ATOM 3931 C CA . LEU A 1 507 ? -1.322 -30.641 -6.979 1.00 97.31 507 LEU A CA 1
ATOM 3932 C C . LEU A 1 507 ? -1.279 -31.704 -8.086 1.00 97.31 507 LEU A C 1
ATOM 3934 O O . LEU A 1 507 ? -0.341 -32.498 -8.157 1.00 97.31 507 LEU A O 1
ATOM 3938 N N . ASP A 1 508 ? -2.273 -31.701 -8.974 1.00 97.50 508 ASP A N 1
ATOM 3939 C CA . ASP A 1 508 ? -2.250 -32.507 -10.194 1.00 97.50 508 ASP A CA 1
ATOM 3940 C C . ASP A 1 508 ? -1.201 -31.932 -11.165 1.00 97.50 508 ASP A C 1
ATOM 3942 O O . ASP A 1 508 ? -1.340 -30.793 -11.622 1.00 97.50 508 ASP A O 1
ATOM 3946 N N . PRO A 1 509 ? -0.140 -32.684 -11.517 1.00 97.62 509 PRO A N 1
ATOM 3947 C CA . PRO A 1 509 ? 0.866 -32.196 -12.449 1.00 97.62 509 PRO A CA 1
ATOM 3948 C C . PRO A 1 509 ? 0.362 -32.122 -13.899 1.00 97.62 509 PRO A C 1
ATOM 3950 O O . PRO A 1 509 ? 1.002 -31.461 -14.719 1.00 97.62 509 PRO A O 1
ATOM 3953 N N . ALA A 1 510 ? -0.731 -32.803 -14.265 1.00 97.94 510 ALA A N 1
ATOM 3954 C CA . ALA A 1 510 ? -1.118 -32.982 -15.664 1.00 97.94 510 ALA A CA 1
ATOM 3955 C C . ALA A 1 510 ? -1.380 -31.663 -16.424 1.00 97.94 510 ALA A C 1
ATOM 3957 O O . ALA A 1 510 ? -0.812 -31.514 -17.513 1.00 97.94 510 ALA A O 1
ATOM 3958 N N . PRO A 1 511 ? -2.135 -30.675 -15.893 1.00 96.44 511 PRO A N 1
ATOM 3959 C CA . PRO A 1 511 ? -2.364 -29.405 -16.589 1.00 96.44 511 PRO A CA 1
ATOM 3960 C C . PRO A 1 511 ? -1.071 -28.619 -16.831 1.00 96.44 511 PRO A C 1
ATOM 3962 O O . PRO A 1 511 ? -0.852 -28.092 -17.922 1.00 96.44 511 PRO A O 1
ATOM 3965 N N . ALA A 1 512 ? -0.185 -28.581 -15.832 1.00 97.19 512 ALA A N 1
ATOM 3966 C CA . ALA A 1 512 ? 1.095 -27.890 -15.921 1.00 97.19 512 ALA A CA 1
ATOM 3967 C C . ALA A 1 512 ? 2.018 -28.562 -16.951 1.00 97.19 512 ALA A C 1
ATOM 3969 O O . ALA A 1 512 ? 2.540 -27.892 -17.841 1.00 97.19 512 ALA A O 1
ATOM 3970 N N . LEU A 1 513 ? 2.159 -29.891 -16.901 1.00 98.06 513 LEU A N 1
ATOM 3971 C CA . LEU A 1 513 ? 3.001 -30.649 -17.834 1.00 98.06 513 LEU A CA 1
ATOM 3972 C C . LEU A 1 513 ? 2.499 -30.588 -19.282 1.00 98.06 513 LEU A C 1
ATOM 3974 O O . LEU A 1 513 ? 3.317 -30.542 -20.201 1.00 98.06 513 LEU A O 1
ATOM 3978 N N . ALA A 1 514 ? 1.178 -30.573 -19.488 1.00 97.62 514 ALA A N 1
ATOM 3979 C CA . ALA A 1 514 ? 0.569 -30.444 -20.812 1.00 97.62 514 ALA A CA 1
ATOM 3980 C C . ALA A 1 514 ? 0.812 -29.066 -21.451 1.00 97.62 514 ALA A C 1
ATOM 3982 O O . ALA A 1 514 ? 0.771 -28.948 -22.672 1.00 97.62 514 ALA A O 1
ATOM 3983 N N . SER A 1 515 ? 1.090 -28.036 -20.642 1.00 96.25 515 SER A N 1
ATOM 3984 C CA . SER A 1 515 ? 1.386 -26.676 -21.115 1.00 96.25 515 SER A CA 1
ATOM 3985 C C . SER A 1 515 ? 2.836 -26.463 -21.578 1.00 96.25 515 SER A C 1
ATOM 3987 O O . SER A 1 515 ? 3.172 -25.371 -22.041 1.00 96.25 515 SER A O 1
ATOM 3989 N N . ILE A 1 516 ? 3.699 -27.478 -21.435 1.00 96.56 516 ILE A N 1
ATOM 3990 C CA . ILE A 1 516 ? 5.116 -27.414 -21.806 1.00 96.56 516 ILE A CA 1
ATOM 3991 C C . ILE A 1 516 ? 5.348 -28.096 -23.162 1.00 96.56 516 ILE A C 1
ATOM 3993 O O . ILE A 1 516 ? 5.315 -29.327 -23.270 1.00 96.56 516 ILE A O 1
ATOM 3997 N N . ASP A 1 517 ? 5.653 -27.277 -24.167 1.00 92.81 517 ASP A N 1
ATOM 3998 C CA . ASP A 1 517 ? 5.893 -27.637 -25.570 1.00 92.81 517 ASP A CA 1
ATOM 3999 C C . ASP A 1 517 ? 7.284 -27.188 -26.077 1.00 92.81 517 ASP A C 1
ATOM 4001 O O . ASP A 1 517 ? 7.459 -26.791 -27.229 1.00 92.81 517 ASP A O 1
ATOM 4005 N N . GLY A 1 518 ? 8.287 -27.255 -25.197 1.00 96.25 518 GLY A N 1
ATOM 4006 C CA . GLY A 1 518 ? 9.682 -26.918 -25.478 1.00 96.25 518 GLY A CA 1
ATOM 4007 C C . GLY A 1 518 ? 10.417 -26.416 -24.229 1.00 96.25 518 GLY A C 1
ATOM 4008 O O . GLY A 1 518 ? 9.910 -26.557 -23.111 1.00 96.25 518 GLY A O 1
ATOM 4009 N N . PRO A 1 519 ? 11.613 -25.815 -24.384 1.00 97.38 519 PRO A N 1
ATOM 4010 C CA . PRO A 1 519 ? 12.333 -25.200 -23.273 1.00 97.38 519 PRO A CA 1
ATOM 4011 C C . PRO A 1 519 ? 11.505 -24.111 -22.583 1.00 97.38 519 PRO A C 1
ATOM 4013 O O . PRO A 1 519 ? 10.937 -23.232 -23.238 1.00 97.38 519 PRO A O 1
ATOM 4016 N N . VAL A 1 520 ? 11.486 -24.125 -21.251 1.00 97.75 520 VAL A N 1
ATOM 4017 C CA . VAL A 1 520 ? 10.768 -23.128 -20.455 1.00 97.75 520 VAL A CA 1
ATOM 4018 C C . VAL A 1 520 ? 11.658 -21.913 -20.243 1.00 97.75 520 VAL A C 1
ATOM 4020 O O . VAL A 1 520 ? 12.718 -21.995 -19.624 1.00 97.75 520 VAL A O 1
ATOM 4023 N N . ARG A 1 521 ? 11.216 -20.772 -20.772 1.00 97.50 521 ARG A N 1
ATOM 4024 C CA . ARG A 1 521 ? 11.875 -19.470 -20.630 1.00 97.50 521 ARG A CA 1
ATOM 4025 C C . ARG A 1 521 ? 11.090 -18.608 -19.653 1.00 97.50 521 ARG A C 1
ATOM 4027 O O . ARG A 1 521 ? 9.861 -18.644 -19.673 1.00 97.50 521 ARG A O 1
ATOM 4034 N N . TYR A 1 522 ? 11.800 -17.839 -18.836 1.00 97.56 522 TYR A N 1
ATOM 4035 C CA . TYR A 1 522 ? 11.235 -16.881 -17.882 1.00 97.56 522 TYR A CA 1
ATOM 4036 C C . TYR A 1 522 ? 12.310 -15.875 -17.444 1.00 97.56 522 TYR A C 1
ATOM 4038 O O . TYR A 1 522 ? 13.479 -16.024 -17.812 1.00 97.56 522 TYR A O 1
ATOM 4046 N N . HIS A 1 523 ? 11.927 -14.853 -16.679 1.00 97.88 523 HIS A N 1
ATOM 4047 C CA . HIS A 1 523 ? 12.875 -13.973 -15.994 1.00 97.88 523 HIS A CA 1
ATOM 4048 C C . HIS A 1 523 ? 13.049 -14.406 -14.534 1.00 97.88 523 HIS A C 1
ATOM 4050 O O . HIS A 1 523 ? 12.076 -14.763 -13.874 1.00 97.88 523 HIS A O 1
ATOM 4056 N N . ALA A 1 524 ? 14.290 -14.405 -14.058 1.00 98.25 524 ALA A N 1
ATOM 4057 C CA . ALA A 1 524 ? 14.641 -14.565 -12.656 1.00 98.25 524 ALA A CA 1
ATOM 4058 C C . ALA A 1 524 ? 14.094 -13.389 -11.834 1.00 98.25 524 ALA A C 1
ATOM 4060 O O . ALA A 1 524 ? 14.195 -12.241 -12.265 1.00 98.25 524 ALA A O 1
ATOM 4061 N N . LEU A 1 525 ? 13.587 -13.679 -10.634 1.00 98.25 525 LEU A N 1
ATOM 4062 C CA . LEU A 1 525 ? 13.005 -12.686 -9.725 1.00 98.25 525 LEU A CA 1
ATOM 4063 C C . LEU A 1 525 ? 13.979 -11.560 -9.348 1.00 98.25 525 LEU A C 1
ATOM 4065 O O . LEU A 1 525 ? 13.599 -10.398 -9.218 1.00 98.25 525 LEU A O 1
ATOM 4069 N N . ALA A 1 526 ? 15.245 -11.909 -9.158 1.00 98.19 526 ALA A N 1
ATOM 4070 C CA . ALA A 1 526 ? 16.309 -10.980 -8.814 1.00 98.19 526 ALA A CA 1
ATOM 4071 C C . ALA A 1 526 ? 17.666 -11.573 -9.209 1.00 98.19 526 ALA A C 1
ATOM 4073 O O . ALA A 1 526 ? 17.751 -12.735 -9.618 1.00 98.19 526 ALA A O 1
ATOM 4074 N N . LEU A 1 527 ? 18.735 -10.795 -9.045 1.00 98.38 527 LEU A N 1
ATOM 4075 C CA . LEU A 1 527 ? 20.104 -11.302 -9.057 1.00 98.38 527 LEU A CA 1
ATOM 4076 C C . LEU A 1 527 ? 20.736 -11.150 -7.667 1.00 98.38 527 LEU A C 1
ATOM 4078 O O . LEU A 1 527 ? 20.624 -10.110 -7.006 1.00 98.38 527 LEU A O 1
ATOM 4082 N N . TYR A 1 528 ? 21.453 -12.178 -7.230 1.00 95.94 528 TYR A N 1
ATOM 4083 C CA . TYR A 1 528 ? 22.435 -12.064 -6.161 1.00 95.94 528 TYR A CA 1
ATOM 4084 C C . TYR A 1 528 ? 23.579 -11.173 -6.627 1.00 95.94 528 TYR A C 1
ATOM 4086 O O . TYR A 1 528 ? 24.029 -11.305 -7.761 1.00 95.94 528 TYR A O 1
ATOM 4094 N N . ALA A 1 529 ? 24.109 -10.315 -5.757 1.00 87.12 529 ALA A N 1
ATOM 4095 C CA . ALA A 1 529 ? 25.348 -9.606 -6.062 1.00 87.12 529 ALA A CA 1
ATOM 4096 C C . ALA A 1 529 ? 26.518 -10.619 -6.088 1.00 87.12 529 ALA A C 1
ATOM 4098 O O . ALA A 1 529 ? 26.666 -11.370 -5.122 1.00 87.12 529 ALA A O 1
ATOM 4099 N N . PRO A 1 530 ? 27.343 -10.680 -7.156 1.00 86.75 530 PRO A N 1
ATOM 4100 C CA . PRO A 1 530 ? 27.520 -9.661 -8.200 1.00 86.75 530 PRO A CA 1
ATOM 4101 C C . PRO A 1 530 ? 26.696 -9.826 -9.497 1.00 86.75 530 PRO A C 1
ATOM 4103 O O . PRO A 1 530 ? 26.810 -8.974 -10.364 1.00 86.75 530 PRO A O 1
ATOM 4106 N N . GLY A 1 531 ? 25.870 -10.864 -9.664 1.00 93.81 531 GLY A N 1
ATOM 4107 C CA . GLY A 1 531 ? 24.958 -10.972 -10.817 1.00 93.81 531 GLY A CA 1
ATOM 4108 C C . GLY A 1 531 ? 24.329 -12.348 -11.077 1.00 93.81 531 GLY A C 1
ATOM 4109 O O . GLY A 1 531 ? 23.753 -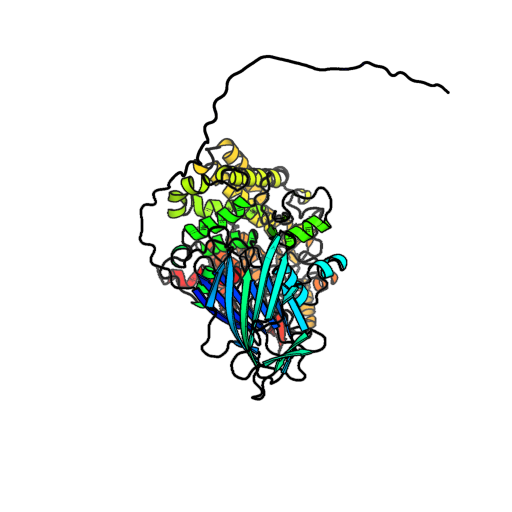12.545 -12.144 1.00 93.81 531 GLY A O 1
ATOM 4110 N N . ALA A 1 532 ? 24.453 -13.318 -10.163 1.00 96.06 532 ALA A N 1
ATOM 4111 C CA . ALA A 1 532 ? 23.886 -14.657 -10.358 1.00 96.06 532 ALA A CA 1
ATOM 4112 C C . ALA A 1 532 ? 22.351 -14.630 -10.212 1.00 96.06 532 ALA A C 1
ATOM 4114 O O . ALA A 1 532 ? 21.863 -14.001 -9.275 1.00 96.06 532 ALA A O 1
ATOM 4115 N N . PRO A 1 533 ? 21.574 -15.297 -11.083 1.00 97.31 533 PRO A N 1
ATOM 4116 C CA . PRO A 1 533 ? 20.116 -15.223 -11.036 1.00 97.31 533 PRO A CA 1
ATOM 4117 C C . PRO A 1 533 ? 19.521 -16.010 -9.863 1.00 97.31 533 PRO A C 1
ATOM 4119 O O . PRO A 1 533 ? 19.962 -17.119 -9.570 1.00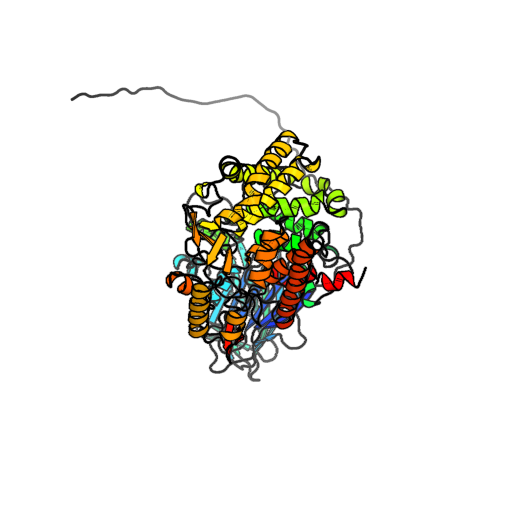 97.31 533 PRO A O 1
ATOM 4122 N N . LEU A 1 534 ? 18.469 -15.462 -9.251 1.00 97.75 534 LEU A N 1
ATOM 4123 C CA . LEU A 1 534 ? 17.541 -16.171 -8.369 1.00 97.75 534 LEU A CA 1
ATOM 4124 C C . LEU A 1 534 ? 16.444 -16.828 -9.235 1.00 97.75 534 LEU A C 1
ATOM 4126 O O . LEU A 1 534 ? 15.569 -16.116 -9.738 1.00 97.75 534 LEU A O 1
ATOM 4130 N N . PRO A 1 535 ? 16.469 -18.159 -9.458 1.00 97.56 535 PRO A N 1
ATOM 4131 C CA . PRO A 1 535 ? 15.673 -18.855 -10.479 1.00 97.56 535 PRO A CA 1
ATOM 4132 C C . PRO A 1 535 ? 14.185 -19.050 -10.121 1.00 97.56 535 PRO A C 1
ATOM 4134 O O . PRO A 1 535 ? 13.635 -20.132 -10.315 1.00 97.56 535 PRO A O 1
ATOM 4137 N N . VAL A 1 536 ? 13.514 -17.998 -9.656 1.00 98.44 536 VAL A N 1
ATOM 4138 C CA . VAL A 1 536 ? 12.093 -17.980 -9.276 1.00 98.44 536 VAL A CA 1
ATOM 4139 C C . VAL A 1 536 ? 11.289 -17.244 -10.350 1.00 98.44 536 VAL A C 1
ATOM 4141 O O . VAL A 1 536 ? 11.606 -16.102 -10.674 1.00 98.44 536 VAL A O 1
ATOM 4144 N N . MET A 1 537 ? 10.261 -17.888 -10.913 1.00 98.12 537 MET A N 1
ATOM 4145 C CA . MET A 1 537 ? 9.267 -17.216 -11.766 1.00 98.12 537 MET A CA 1
ATOM 4146 C C . MET A 1 537 ? 8.431 -16.258 -10.916 1.00 98.12 537 MET A C 1
ATOM 4148 O O . MET A 1 537 ? 8.139 -16.570 -9.765 1.00 98.12 537 MET A O 1
ATOM 4152 N N . HIS A 1 538 ? 8.007 -15.120 -11.460 1.00 97.94 538 HIS A N 1
ATOM 4153 C CA . HIS A 1 538 ? 7.377 -14.081 -10.645 1.00 97.94 538 HIS A CA 1
ATOM 4154 C C . HIS A 1 538 ? 6.416 -13.184 -11.433 1.00 97.94 538 HIS A C 1
ATOM 4156 O O . HIS A 1 538 ? 6.492 -13.087 -12.660 1.00 97.94 538 HIS A O 1
ATOM 4162 N N . SER A 1 539 ? 5.515 -12.506 -10.716 1.00 96.62 539 SER A N 1
ATOM 4163 C CA . SER A 1 539 ? 4.506 -11.621 -11.311 1.00 96.62 539 SER A CA 1
ATOM 4164 C C . SER A 1 539 ? 5.026 -10.225 -11.664 1.00 96.62 539 SER A C 1
ATOM 4166 O O . SER A 1 539 ? 4.343 -9.509 -12.385 1.00 96.62 539 SER A O 1
ATOM 4168 N N . ASP A 1 540 ? 6.230 -9.842 -11.226 1.00 97.06 540 ASP A N 1
ATOM 4169 C CA . ASP A 1 540 ? 6.757 -8.463 -11.296 1.00 97.06 540 ASP A CA 1
ATOM 4170 C C . ASP A 1 540 ? 6.922 -7.913 -12.721 1.00 97.06 540 ASP A C 1
ATOM 4172 O O . ASP A 1 540 ? 7.084 -6.711 -12.915 1.00 97.06 540 ASP A O 1
ATOM 4176 N N . THR A 1 541 ? 6.794 -8.761 -13.744 1.00 94.62 541 THR A N 1
ATOM 4177 C CA . THR A 1 541 ? 6.567 -8.300 -15.125 1.00 94.62 541 THR A CA 1
ATOM 4178 C C . THR A 1 541 ? 5.363 -7.356 -15.255 1.00 94.62 541 THR A C 1
ATOM 4180 O O . THR A 1 541 ? 5.325 -6.549 -16.180 1.00 94.62 541 THR A O 1
ATOM 4183 N N . SER A 1 542 ? 4.415 -7.391 -14.313 1.00 96.06 542 SER A N 1
ATOM 4184 C CA . SER A 1 542 ? 3.316 -6.432 -14.175 1.00 96.06 542 SER A CA 1
ATOM 4185 C C . SER A 1 542 ? 3.804 -4.977 -14.079 1.00 96.06 542 SER A C 1
ATOM 4187 O O . SER A 1 542 ? 3.192 -4.106 -14.698 1.00 96.06 542 SER A O 1
ATOM 4189 N N . PHE A 1 543 ? 4.942 -4.707 -13.424 1.00 97.75 543 PHE A N 1
ATOM 4190 C CA . PHE A 1 543 ? 5.564 -3.379 -13.409 1.00 97.75 543 PHE A CA 1
ATOM 4191 C C . PHE A 1 543 ? 6.036 -2.971 -14.807 1.00 97.75 543 PHE A C 1
ATOM 4193 O O . PHE A 1 543 ? 5.759 -1.856 -15.243 1.00 97.75 543 PHE A O 1
ATOM 4200 N N . SER A 1 544 ? 6.689 -3.869 -15.552 1.00 96.38 544 SER A N 1
ATOM 4201 C CA . SER A 1 544 ? 7.106 -3.588 -16.935 1.00 96.38 544 SER A CA 1
ATOM 4202 C C . SER A 1 544 ? 5.893 -3.308 -17.831 1.00 96.38 544 SER A C 1
ATOM 4204 O O . SER A 1 544 ? 5.905 -2.381 -18.636 1.00 96.38 544 SER A O 1
ATOM 4206 N N . LEU A 1 545 ? 4.806 -4.070 -17.668 1.00 97.19 545 LEU A N 1
ATOM 4207 C CA . LEU A 1 545 ? 3.566 -3.857 -18.418 1.00 97.19 545 LEU A CA 1
ATOM 4208 C C . LEU A 1 545 ? 2.890 -2.521 -18.070 1.00 97.19 545 LEU A C 1
ATOM 4210 O O . LEU A 1 545 ? 2.299 -1.900 -18.954 1.00 97.19 545 LEU A O 1
ATOM 4214 N N . LEU A 1 546 ? 2.960 -2.073 -16.815 1.00 97.12 546 LEU A N 1
ATOM 4215 C CA . LEU A 1 546 ? 2.324 -0.830 -16.374 1.00 97.12 546 LEU A CA 1
ATOM 4216 C C . LEU A 1 546 ? 3.162 0.419 -16.690 1.00 97.12 546 LEU A C 1
ATOM 4218 O O . LEU A 1 546 ? 2.611 1.415 -17.156 1.00 97.12 546 LEU A O 1
ATOM 4222 N N . TYR A 1 547 ? 4.473 0.374 -16.452 1.00 97.31 547 TYR A N 1
ATOM 4223 C CA . TYR A 1 547 ? 5.327 1.565 -16.438 1.00 97.31 547 TYR A CA 1
ATOM 4224 C C . TYR A 1 547 ? 6.161 1.768 -17.705 1.00 97.31 547 TYR A C 1
ATOM 4226 O O . TYR A 1 547 ? 6.570 2.895 -17.973 1.00 97.31 547 TYR A O 1
ATOM 4234 N N . THR A 1 548 ? 6.409 0.728 -18.508 1.00 96.06 548 THR A N 1
ATOM 4235 C CA . THR A 1 548 ? 7.306 0.829 -19.673 1.00 96.06 548 THR A CA 1
ATOM 4236 C C . THR A 1 548 ? 6.612 0.485 -20.996 1.00 96.06 548 THR A C 1
ATOM 4238 O O . THR A 1 548 ? 5.385 0.333 -21.085 1.00 96.06 548 THR A O 1
ATOM 4241 N N . HIS A 1 549 ? 7.410 0.408 -22.066 1.00 95.06 549 HIS A N 1
ATOM 4242 C CA . HIS A 1 549 ? 6.999 0.013 -23.414 1.00 95.06 549 HIS A CA 1
ATOM 4243 C C . HIS A 1 549 ? 7.797 -1.222 -23.881 1.00 95.06 549 HIS A C 1
ATOM 4245 O O . HIS A 1 549 ? 8.652 -1.092 -24.759 1.00 95.06 549 HIS A O 1
ATOM 4251 N N . PRO A 1 550 ? 7.559 -2.425 -23.312 1.00 95.44 550 PRO A N 1
ATOM 4252 C CA . PRO A 1 550 ? 8.372 -3.602 -23.616 1.00 95.44 550 PRO A CA 1
ATOM 4253 C C . PRO A 1 550 ? 8.289 -4.018 -25.089 1.00 95.44 550 PRO A C 1
ATOM 4255 O O . PRO A 1 550 ? 7.285 -3.775 -25.772 1.00 95.44 550 PRO A O 1
ATOM 4258 N N . SER A 1 551 ? 9.334 -4.688 -25.578 1.00 94.94 551 SER A N 1
ATOM 4259 C CA . SER A 1 551 ? 9.344 -5.265 -26.924 1.00 94.94 551 SER A CA 1
ATOM 4260 C C . SER A 1 551 ? 8.323 -6.409 -27.052 1.00 94.94 551 SER A C 1
ATOM 4262 O O . SER A 1 551 ? 7.965 -7.031 -26.046 1.00 94.94 551 SER A O 1
ATOM 4264 N N . PRO A 1 552 ? 7.875 -6.750 -28.276 1.00 96.31 552 PRO A N 1
ATOM 4265 C CA . PRO A 1 552 ? 6.997 -7.899 -28.488 1.00 96.31 552 PRO A CA 1
ATOM 4266 C C . PRO A 1 552 ? 7.524 -9.210 -27.884 1.00 96.31 552 PRO A C 1
ATOM 4268 O O . PRO A 1 552 ? 6.741 -9.959 -27.313 1.00 96.31 552 PRO A O 1
ATOM 4271 N N . GLU A 1 553 ? 8.837 -9.468 -27.926 1.00 94.38 553 GLU A N 1
ATOM 4272 C CA . GLU A 1 553 ? 9.435 -10.674 -27.323 1.00 94.38 553 GLU A CA 1
ATOM 4273 C C . GLU A 1 553 ? 9.217 -10.719 -25.802 1.00 94.38 553 GLU A C 1
ATOM 4275 O O . GLU A 1 553 ? 8.812 -11.750 -25.262 1.00 94.38 553 GLU A O 1
ATOM 4280 N N . VAL A 1 554 ? 9.434 -9.595 -25.112 1.00 94.69 554 VAL A N 1
ATOM 4281 C CA . VAL A 1 554 ? 9.235 -9.495 -23.658 1.00 94.69 554 VAL A CA 1
ATOM 4282 C C . VAL A 1 554 ? 7.756 -9.645 -23.298 1.00 94.69 554 VAL A C 1
ATOM 4284 O O . VAL A 1 554 ? 7.429 -10.344 -22.338 1.00 94.69 554 VAL A O 1
ATOM 4287 N N . LEU A 1 555 ? 6.854 -9.054 -24.090 1.00 97.00 555 LEU A N 1
ATOM 4288 C CA . LEU A 1 555 ? 5.404 -9.190 -23.907 1.00 97.00 555 LEU A CA 1
ATOM 4289 C C . LEU A 1 555 ? 4.938 -10.643 -24.074 1.00 97.00 555 LEU A C 1
ATOM 4291 O O . LEU A 1 555 ? 4.150 -11.130 -23.266 1.00 97.00 555 LEU A O 1
ATOM 4295 N N . GLU A 1 556 ? 5.435 -11.349 -25.093 1.00 96.06 556 GLU A N 1
ATOM 4296 C CA . GLU A 1 556 ? 5.106 -12.760 -25.326 1.00 96.06 556 GLU A CA 1
ATOM 4297 C C . GLU A 1 556 ? 5.620 -13.658 -24.193 1.00 96.06 556 GLU A C 1
ATOM 4299 O O . GLU A 1 556 ? 4.902 -14.558 -23.753 1.00 96.06 556 GLU A O 1
ATOM 4304 N N . LEU A 1 557 ? 6.826 -13.395 -23.679 1.00 95.56 557 LEU A N 1
ATOM 4305 C CA . LEU A 1 557 ? 7.399 -14.128 -22.548 1.00 95.56 557 LEU A CA 1
ATOM 4306 C C . LEU A 1 557 ? 6.615 -13.901 -21.246 1.00 95.56 557 LEU A C 1
ATOM 4308 O O . LEU A 1 557 ? 6.324 -14.861 -20.525 1.00 95.56 557 LEU A O 1
ATOM 4312 N N . ALA A 1 558 ? 6.246 -12.648 -20.959 1.00 95.06 558 ALA A N 1
ATOM 4313 C CA . ALA A 1 558 ? 5.412 -12.310 -19.810 1.00 95.06 558 ALA A CA 1
ATOM 4314 C C . ALA A 1 558 ? 4.049 -13.010 -19.914 1.00 95.06 558 ALA A C 1
ATOM 4316 O O . ALA A 1 558 ? 3.656 -13.725 -18.993 1.00 95.06 558 ALA A O 1
ATOM 4317 N N . ALA A 1 559 ? 3.365 -12.890 -21.060 1.00 94.81 559 ALA A N 1
ATOM 4318 C CA . ALA A 1 559 ? 2.075 -13.534 -21.309 1.00 94.81 559 ALA A CA 1
ATOM 4319 C C . ALA A 1 559 ? 2.131 -15.047 -21.048 1.00 94.81 559 ALA A C 1
ATOM 4321 O O . ALA A 1 559 ? 1.317 -15.572 -20.292 1.00 94.81 559 ALA A O 1
ATOM 4322 N N . GLN A 1 560 ? 3.134 -15.739 -21.599 1.00 92.88 560 GLN A N 1
ATOM 4323 C CA . GLN A 1 560 ? 3.318 -17.181 -21.400 1.00 92.88 560 GLN A CA 1
ATOM 4324 C C . GLN A 1 560 ? 3.555 -17.558 -19.934 1.00 92.88 560 GLN A C 1
ATOM 4326 O O . GLN A 1 560 ? 2.986 -18.539 -19.460 1.00 92.88 560 GLN A O 1
ATOM 4331 N N . THR A 1 561 ? 4.382 -16.797 -19.214 1.00 94.31 561 THR A N 1
ATOM 4332 C CA . THR A 1 561 ? 4.679 -17.061 -17.795 1.00 94.31 561 THR A CA 1
ATOM 4333 C C . THR A 1 561 ? 3.422 -16.910 -16.935 1.00 94.31 561 THR A C 1
ATOM 4335 O O . THR A 1 561 ? 3.160 -17.735 -16.060 1.00 94.31 561 THR A O 1
ATOM 4338 N N . MET A 1 562 ? 2.608 -15.892 -17.222 1.00 92.62 562 MET A N 1
ATOM 4339 C CA . MET A 1 562 ? 1.408 -15.575 -16.450 1.00 92.62 562 MET A CA 1
ATOM 4340 C C . MET A 1 562 ? 0.267 -16.563 -16.677 1.00 92.62 562 MET A C 1
ATOM 4342 O O . MET A 1 562 ? -0.367 -16.961 -15.708 1.00 92.62 562 MET A O 1
ATOM 4346 N N . ILE A 1 563 ? -0.005 -16.962 -17.927 1.00 90.38 563 ILE A N 1
ATOM 4347 C CA . ILE A 1 563 ? -1.188 -17.783 -18.253 1.00 90.38 563 ILE A CA 1
ATOM 4348 C C . ILE A 1 563 ? -0.954 -19.293 -18.151 1.00 90.38 563 ILE A C 1
ATOM 4350 O O . ILE A 1 563 ? -1.923 -20.054 -18.177 1.00 90.38 563 ILE A O 1
ATOM 4354 N N . ARG A 1 564 ? 0.303 -19.755 -18.072 1.00 95.06 564 ARG A N 1
ATOM 4355 C CA . ARG A 1 564 ? 0.588 -21.181 -17.867 1.00 95.06 564 ARG A CA 1
ATOM 4356 C C . ARG A 1 564 ? 0.065 -21.631 -16.492 1.00 95.06 564 ARG A C 1
ATOM 4358 O O . ARG A 1 564 ? 0.264 -20.904 -15.514 1.00 95.06 564 ARG A O 1
ATOM 4365 N N . PRO A 1 565 ? -0.552 -22.825 -16.390 1.00 96.75 565 PRO A N 1
ATOM 4366 C CA . PRO A 1 565 ? -0.989 -23.374 -15.110 1.00 96.75 565 PRO A CA 1
ATOM 4367 C C . PRO A 1 565 ? 0.178 -23.509 -14.132 1.00 96.75 565 PRO A C 1
ATOM 4369 O O . PRO A 1 565 ? 1.234 -24.038 -14.482 1.00 96.75 565 PRO A O 1
ATOM 4372 N N . PHE A 1 566 ? -0.005 -23.067 -12.894 1.00 97.69 566 PHE A N 1
ATOM 4373 C CA . PHE A 1 566 ? 0.928 -23.345 -11.808 1.00 97.69 566 PHE A CA 1
ATOM 4374 C C . PHE A 1 566 ? 1.036 -24.872 -11.582 1.00 97.69 566 PHE A C 1
ATOM 4376 O O . PHE A 1 566 ? 0.004 -25.547 -11.592 1.00 97.69 566 PHE A O 1
ATOM 4383 N N . PRO A 1 567 ? 2.244 -25.453 -11.404 1.00 97.56 567 PRO A N 1
ATOM 4384 C CA . PRO A 1 567 ? 3.538 -24.784 -11.228 1.00 97.56 567 PRO A CA 1
ATOM 4385 C C . PRO A 1 567 ? 4.403 -24.638 -12.503 1.00 97.56 567 PRO A C 1
ATOM 4387 O O . PRO A 1 567 ? 5.595 -24.360 -12.397 1.00 97.56 567 PRO A O 1
ATOM 4390 N N . ALA A 1 568 ? 3.848 -24.786 -13.714 1.00 97.81 568 ALA A N 1
ATOM 4391 C CA . ALA A 1 568 ? 4.549 -24.456 -14.971 1.00 97.81 568 ALA A CA 1
ATOM 4392 C C . ALA A 1 568 ? 4.560 -22.946 -15.298 1.00 97.81 568 ALA A C 1
ATOM 4394 O O . ALA A 1 568 ? 5.379 -22.486 -16.096 1.00 97.81 568 ALA A O 1
ATOM 4395 N N . GLY A 1 569 ? 3.634 -22.191 -14.703 1.00 97.19 569 GLY A N 1
ATOM 4396 C CA . GLY A 1 569 ? 3.538 -20.731 -14.741 1.00 97.19 569 GLY A CA 1
ATOM 4397 C C . GLY A 1 569 ? 3.013 -20.190 -13.415 1.00 97.19 569 GLY A C 1
ATOM 4398 O O . GLY A 1 569 ? 3.329 -20.746 -12.364 1.00 97.19 569 GLY A O 1
ATOM 4399 N N . LEU A 1 570 ? 2.219 -19.118 -13.451 1.00 97.69 570 LEU A N 1
ATOM 4400 C CA . LEU A 1 570 ? 1.707 -18.447 -12.246 1.00 97.69 570 LEU A CA 1
ATOM 4401 C C . LEU A 1 570 ? 0.201 -18.636 -12.010 1.00 97.69 570 LEU A C 1
ATOM 4403 O O . LEU A 1 570 ? -0.280 -18.339 -10.918 1.00 97.69 570 LEU A O 1
ATOM 4407 N N . LEU A 1 571 ? -0.558 -19.097 -13.008 1.00 96.25 571 LEU A N 1
ATOM 4408 C CA . LEU A 1 571 ? -2.018 -19.114 -12.932 1.00 96.25 571 LEU A CA 1
ATOM 4409 C C . LEU A 1 571 ? -2.533 -20.266 -12.066 1.00 96.25 571 LEU A C 1
ATOM 4411 O O . LEU A 1 571 ? -2.271 -21.436 -12.347 1.00 96.25 571 LEU A O 1
ATOM 4415 N N . THR A 1 572 ? -3.348 -19.932 -11.070 1.00 94.62 572 THR A N 1
ATOM 4416 C CA . THR A 1 572 ? -4.157 -20.880 -10.297 1.00 94.62 572 THR A CA 1
ATOM 4417 C C . THR A 1 572 ? -5.645 -20.541 -10.445 1.00 94.62 572 THR A C 1
ATOM 4419 O O . THR A 1 572 ? -6.016 -19.496 -10.982 1.00 94.62 572 THR A O 1
ATOM 4422 N N . ASN A 1 573 ? -6.521 -21.399 -9.928 1.00 89.44 573 ASN A N 1
ATOM 4423 C CA . ASN A 1 573 ? -7.957 -21.133 -9.800 1.00 89.44 573 ASN A CA 1
ATOM 4424 C C . ASN A 1 573 ? -8.301 -20.119 -8.690 1.00 89.44 573 ASN A C 1
ATOM 4426 O O . ASN A 1 573 ? -9.467 -19.763 -8.548 1.00 89.44 573 ASN A O 1
ATOM 4430 N N . VAL A 1 574 ? -7.313 -19.626 -7.937 1.00 92.12 574 VAL A N 1
ATOM 4431 C CA . VAL A 1 574 ? -7.492 -18.593 -6.904 1.00 92.12 574 VAL A CA 1
ATOM 4432 C C . VAL A 1 574 ? -6.706 -17.319 -7.209 1.00 92.12 574 VAL A C 1
ATOM 4434 O O . VAL A 1 574 ? -6.459 -16.524 -6.313 1.00 92.12 574 VAL A O 1
ATOM 4437 N N . GLY A 1 575 ? -6.280 -17.110 -8.453 1.00 93.12 575 GLY A N 1
ATOM 4438 C CA . GLY A 1 575 ? -5.460 -15.957 -8.834 1.00 93.12 575 GLY A CA 1
ATOM 4439 C C . GLY A 1 575 ? -4.059 -16.342 -9.291 1.00 93.12 575 GLY A C 1
ATOM 4440 O O . GLY A 1 575 ? -3.721 -17.520 -9.428 1.00 93.12 575 GLY A O 1
ATOM 4441 N N . LEU A 1 576 ? -3.240 -15.333 -9.566 1.00 94.88 576 LEU A N 1
ATOM 4442 C CA . LEU A 1 576 ? -1.856 -15.531 -9.984 1.00 94.88 576 LEU A CA 1
ATOM 4443 C C . LEU A 1 576 ? -0.936 -15.486 -8.768 1.00 94.88 576 LEU A C 1
ATOM 4445 O O . LEU A 1 576 ? -0.933 -14.490 -8.041 1.00 94.88 576 LEU A O 1
ATOM 4449 N N . VAL A 1 577 ? -0.150 -16.544 -8.560 1.00 97.06 577 VAL A N 1
ATOM 4450 C CA . VAL A 1 577 ? 0.867 -16.523 -7.504 1.00 97.06 577 VAL A CA 1
ATOM 4451 C C . VAL A 1 577 ? 1.970 -15.531 -7.859 1.00 97.06 577 VAL A C 1
ATOM 4453 O O . VAL A 1 577 ? 2.365 -15.408 -9.020 1.00 97.06 577 VAL A O 1
ATOM 4456 N N . ILE A 1 578 ? 2.481 -14.817 -6.860 1.00 97.12 578 ILE A N 1
ATOM 4457 C CA . ILE A 1 578 ? 3.492 -13.781 -7.085 1.00 97.12 578 ILE A CA 1
ATOM 4458 C C . ILE A 1 578 ? 4.896 -14.353 -7.266 1.00 97.12 578 ILE A C 1
ATOM 4460 O O . ILE A 1 578 ? 5.740 -13.694 -7.869 1.00 97.12 578 ILE A O 1
ATOM 4464 N N . ALA A 1 579 ? 5.162 -15.553 -6.757 1.00 97.75 579 ALA A N 1
ATOM 4465 C CA . ALA A 1 579 ? 6.424 -16.263 -6.912 1.00 97.75 579 ALA A CA 1
ATOM 4466 C C . AL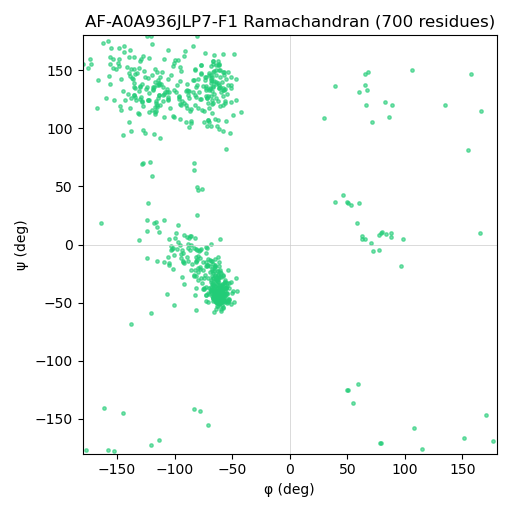A A 1 579 ? 6.155 -17.747 -7.183 1.00 97.75 579 ALA A C 1
ATOM 4468 O O . ALA A 1 579 ? 5.203 -18.317 -6.654 1.00 97.75 579 ALA A O 1
ATOM 4469 N N . ASN A 1 580 ? 6.997 -18.373 -7.999 1.00 98.25 580 ASN A N 1
ATOM 4470 C CA . ASN A 1 580 ? 6.970 -19.800 -8.285 1.00 98.25 580 ASN A CA 1
ATOM 4471 C C . ASN A 1 580 ? 8.417 -20.342 -8.345 1.00 98.25 580 ASN A C 1
ATOM 4473 O O . ASN A 1 580 ? 9.130 -20.092 -9.325 1.00 98.25 580 ASN A O 1
ATOM 4477 N N . PRO A 1 581 ? 8.864 -21.083 -7.311 1.00 98.06 581 PRO A N 1
ATOM 4478 C CA . PRO A 1 581 ? 10.216 -21.630 -7.235 1.00 98.06 581 PRO A CA 1
ATOM 4479 C C . PRO A 1 581 ? 10.353 -23.011 -7.902 1.00 98.06 581 PRO A C 1
ATOM 4481 O O . PRO A 1 581 ? 11.412 -23.620 -7.804 1.00 98.06 581 PRO A O 1
ATOM 4484 N N . ALA A 1 582 ? 9.320 -23.539 -8.574 1.00 98.00 582 ALA A N 1
ATOM 4485 C CA . ALA A 1 582 ? 9.262 -24.938 -9.014 1.00 98.00 582 ALA A CA 1
ATOM 4486 C C . ALA A 1 582 ? 10.361 -25.370 -9.996 1.00 98.00 582 ALA A C 1
ATOM 4488 O O . ALA A 1 582 ? 10.590 -26.565 -10.168 1.00 98.00 582 ALA A O 1
ATOM 4489 N N . LEU A 1 583 ? 11.028 -24.423 -10.660 1.00 97.62 583 LEU A N 1
ATOM 4490 C CA . LEU A 1 583 ? 12.140 -24.699 -11.574 1.00 97.62 583 LEU A CA 1
ATOM 4491 C C . LEU A 1 583 ? 13.523 -24.517 -10.939 1.00 97.62 583 LEU A C 1
ATOM 4493 O O . LEU A 1 583 ? 14.524 -24.809 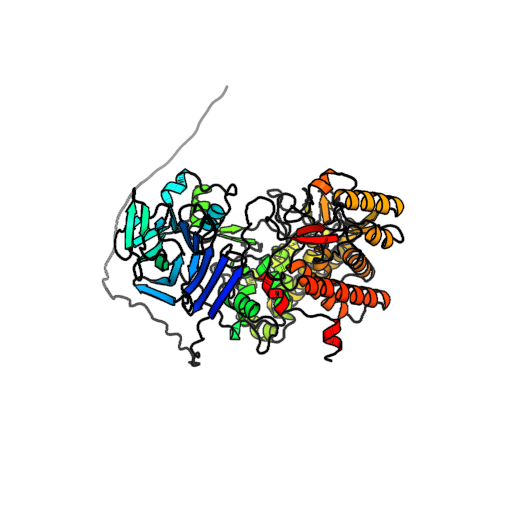-11.603 1.00 97.62 583 LEU A O 1
ATOM 4497 N N . ALA A 1 584 ? 13.596 -24.058 -9.687 1.00 96.69 584 ALA A N 1
ATOM 4498 C CA . ALA A 1 584 ? 14.850 -23.926 -8.963 1.00 96.69 584 ALA A CA 1
ATOM 4499 C C . ALA A 1 584 ? 15.517 -25.298 -8.789 1.00 96.69 584 ALA A C 1
ATOM 4501 O O . ALA A 1 584 ? 14.861 -26.307 -8.538 1.00 96.69 584 ALA A O 1
ATOM 4502 N N . GLU A 1 585 ? 16.837 -25.336 -8.962 1.00 93.69 585 GLU A N 1
ATOM 4503 C CA . GLU A 1 585 ? 17.625 -26.550 -8.727 1.00 93.69 585 GLU A CA 1
ATOM 4504 C C . GLU A 1 585 ? 17.935 -26.748 -7.246 1.00 93.69 585 GLU A C 1
ATOM 4506 O O . GLU A 1 585 ? 17.918 -27.874 -6.758 1.00 93.69 585 GLU A O 1
ATOM 4511 N N . ASP A 1 586 ? 18.203 -25.647 -6.542 1.00 94.25 586 ASP A N 1
ATOM 4512 C CA . ASP A 1 586 ? 18.503 -25.652 -5.118 1.00 94.25 586 ASP A CA 1
ATOM 4513 C C . ASP A 1 586 ? 17.200 -25.754 -4.299 1.00 94.25 586 ASP A C 1
ATOM 4515 O O . ASP A 1 586 ? 16.366 -24.841 -4.356 1.00 94.25 586 ASP A O 1
ATOM 4519 N N . PRO A 1 587 ? 17.005 -26.827 -3.507 1.00 92.44 587 PRO A N 1
ATOM 4520 C CA . PRO A 1 587 ? 15.830 -26.978 -2.655 1.00 92.44 587 PRO A CA 1
ATOM 4521 C C . PRO A 1 587 ? 15.681 -25.875 -1.599 1.00 92.44 587 PRO A C 1
ATOM 4523 O O . PRO A 1 587 ? 14.560 -25.628 -1.149 1.00 92.44 587 PRO A O 1
ATOM 4526 N N . SER A 1 588 ? 16.768 -25.195 -1.208 1.00 94.75 588 SER A N 1
ATOM 4527 C CA . SER A 1 588 ? 16.706 -24.084 -0.249 1.00 94.75 588 SER A CA 1
ATOM 4528 C C . SER A 1 588 ? 15.819 -22.940 -0.756 1.00 94.75 588 SER A C 1
ATOM 4530 O O . SER A 1 588 ? 15.034 -22.393 0.015 1.00 94.75 588 SER A O 1
ATOM 4532 N N . ILE A 1 589 ? 15.814 -22.692 -2.071 1.00 95.56 589 ILE A N 1
ATOM 4533 C CA . ILE A 1 589 ? 14.950 -21.694 -2.714 1.00 95.56 589 ILE A CA 1
ATOM 4534 C C . ILE A 1 589 ? 13.480 -22.107 -2.591 1.00 95.56 589 ILE A C 1
ATOM 4536 O O . ILE A 1 589 ? 12.630 -21.300 -2.226 1.00 95.56 589 ILE A O 1
ATOM 4540 N N . THR A 1 590 ? 13.144 -23.378 -2.840 1.00 94.12 590 THR A N 1
ATOM 4541 C CA . THR A 1 590 ? 11.753 -23.839 -2.663 1.00 94.12 590 THR A CA 1
ATOM 4542 C C . THR A 1 590 ? 11.287 -23.744 -1.208 1.00 94.12 590 THR A C 1
ATOM 4544 O O . THR A 1 590 ? 10.110 -23.485 -0.968 1.00 94.12 590 THR A O 1
ATOM 4547 N N . ALA A 1 591 ? 12.205 -23.887 -0.246 1.00 92.38 591 ALA A N 1
ATOM 4548 C CA . ALA A 1 591 ? 11.921 -23.728 1.177 1.00 92.38 591 ALA A CA 1
ATOM 4549 C C . ALA A 1 591 ? 11.763 -22.257 1.611 1.00 92.38 591 ALA A C 1
ATOM 4551 O O . ALA A 1 591 ? 11.131 -22.013 2.635 1.00 92.38 591 ALA A O 1
ATOM 4552 N N . ALA A 1 592 ? 12.302 -21.299 0.849 1.00 91.62 592 ALA A N 1
ATOM 4553 C CA . ALA A 1 592 ? 12.167 -19.863 1.106 1.00 91.62 592 ALA A CA 1
ATOM 4554 C C . ALA A 1 592 ? 10.885 -19.243 0.508 1.00 91.62 592 ALA A C 1
ATOM 4556 O O . ALA A 1 592 ? 10.436 -18.195 0.969 1.00 91.62 592 ALA A O 1
ATOM 4557 N N . PHE A 1 593 ? 10.288 -19.879 -0.510 1.00 95.25 593 PHE A N 1
ATOM 4558 C CA . PHE A 1 593 ? 9.097 -19.388 -1.222 1.00 95.25 593 PHE A CA 1
ATOM 4559 C C . PHE A 1 593 ? 7.911 -20.360 -1.108 1.00 95.25 593 PHE A C 1
ATOM 4561 O O . PHE A 1 593 ? 7.376 -20.846 -2.112 1.00 95.25 593 PHE A O 1
ATOM 4568 N N . THR A 1 594 ? 7.467 -20.652 0.114 1.00 94.00 594 THR A N 1
ATOM 4569 C CA . THR A 1 594 ? 6.311 -21.532 0.335 1.00 94.00 594 THR A CA 1
ATOM 4570 C C . THR A 1 594 ? 4.990 -20.769 0.223 1.00 94.00 594 THR A C 1
ATOM 4572 O O . THR A 1 594 ? 4.948 -19.540 0.194 1.00 94.00 594 THR A O 1
ATOM 4575 N N . ARG A 1 595 ? 3.863 -21.487 0.213 1.00 92.75 595 ARG A N 1
ATOM 4576 C CA . ARG A 1 595 ? 2.527 -20.863 0.260 1.00 92.75 595 ARG A CA 1
ATOM 4577 C C . ARG A 1 595 ? 2.193 -20.257 1.629 1.00 92.75 595 ARG A C 1
ATOM 4579 O O . ARG A 1 595 ? 1.125 -19.681 1.804 1.00 92.75 595 ARG A O 1
ATOM 4586 N N . PHE A 1 596 ? 3.070 -20.405 2.617 1.00 89.44 596 PHE A N 1
ATOM 4587 C CA . PHE A 1 596 ? 2.910 -19.814 3.946 1.00 89.44 596 PHE A CA 1
ATOM 4588 C C . PHE A 1 596 ? 3.737 -18.541 4.132 1.00 89.44 596 PHE A C 1
ATOM 4590 O O . PHE A 1 596 ? 3.544 -17.845 5.128 1.00 89.44 596 PHE A O 1
ATOM 4597 N N . ASP A 1 597 ? 4.621 -18.230 3.184 1.00 89.31 597 ASP A N 1
ATOM 4598 C CA . ASP A 1 597 ? 5.481 -17.057 3.242 1.00 89.31 597 ASP A CA 1
ATOM 4599 C C . ASP A 1 597 ? 4.804 -15.850 2.594 1.00 89.31 597 ASP A C 1
ATOM 4601 O O . ASP A 1 597 ? 4.216 -15.943 1.517 1.00 89.31 597 ASP A O 1
ATOM 4605 N N . TYR A 1 598 ? 4.941 -14.690 3.237 1.00 89.62 598 TYR A N 1
ATOM 4606 C CA . TYR A 1 598 ? 4.295 -13.427 2.854 1.00 89.62 598 TYR A CA 1
ATOM 4607 C C . TYR A 1 598 ? 4.562 -13.009 1.391 1.00 89.62 598 TYR A C 1
ATOM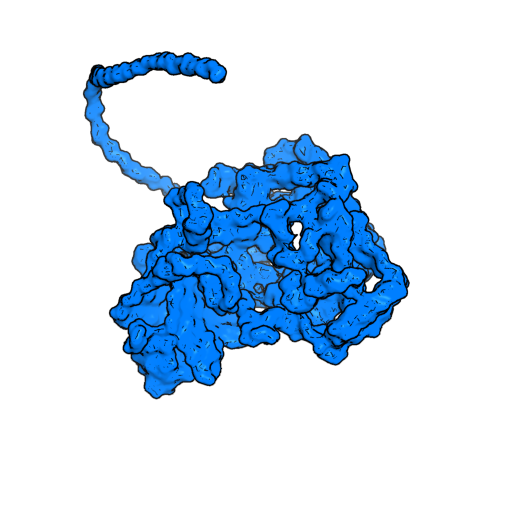 4609 O O . TYR A 1 598 ? 3.680 -12.483 0.713 1.00 89.62 598 TYR A O 1
ATOM 4617 N N . HIS A 1 599 ? 5.753 -13.332 0.874 1.00 94.19 599 HIS A N 1
ATOM 4618 C CA . HIS A 1 599 ? 6.156 -13.103 -0.520 1.00 94.19 599 HIS A CA 1
ATOM 4619 C C . HIS A 1 599 ? 6.440 -14.397 -1.303 1.00 94.19 599 HIS A C 1
ATOM 4621 O O . HIS A 1 599 ? 7.119 -14.362 -2.331 1.00 94.19 599 HIS A O 1
ATOM 4627 N N . GLY A 1 600 ? 5.937 -15.532 -0.810 1.00 95.06 600 GLY A N 1
ATOM 4628 C CA . GLY A 1 600 ? 6.091 -16.850 -1.417 1.00 95.06 600 GLY A CA 1
ATOM 4629 C C . GLY A 1 600 ? 5.078 -17.127 -2.530 1.00 95.06 600 GLY A C 1
ATOM 4630 O O . GLY A 1 600 ? 4.720 -16.247 -3.315 1.00 95.06 600 GLY A O 1
ATOM 4631 N N . THR A 1 601 ? 4.576 -18.359 -2.597 1.00 96.56 601 THR A N 1
ATOM 4632 C CA . THR A 1 601 ? 3.576 -18.794 -3.596 1.00 96.56 601 THR A CA 1
ATOM 4633 C C . THR A 1 601 ? 2.154 -18.372 -3.205 1.00 96.56 601 THR A C 1
ATOM 4635 O O . THR A 1 601 ? 1.221 -19.171 -3.201 1.00 96.56 601 THR A O 1
ATOM 4638 N N . VAL A 1 602 ? 1.986 -17.099 -2.852 1.00 94.94 602 VAL A N 1
ATOM 4639 C CA . VAL A 1 602 ? 0.717 -16.468 -2.453 1.00 94.94 602 VAL A CA 1
ATOM 4640 C C . VAL A 1 602 ? 0.186 -15.558 -3.559 1.00 94.94 602 VAL A C 1
ATOM 4642 O O . VAL A 1 602 ? 0.905 -15.241 -4.506 1.00 94.94 602 VAL A O 1
ATOM 4645 N N . VAL A 1 603 ? -1.064 -15.118 -3.450 1.00 94.38 603 VAL A N 1
ATOM 4646 C CA . VAL A 1 603 ? -1.695 -14.186 -4.393 1.00 94.38 603 VAL A CA 1
ATOM 4647 C C . VAL A 1 603 ? -1.878 -12.837 -3.713 1.00 94.38 603 VAL A C 1
ATOM 4649 O O . VAL A 1 603 ? -2.442 -12.772 -2.626 1.00 94.38 603 VAL A O 1
ATOM 4652 N N . TRP A 1 604 ? -1.438 -11.765 -4.371 1.00 92.56 604 TRP A N 1
ATOM 4653 C CA . TRP A 1 604 ? -1.621 -10.390 -3.905 1.00 92.56 604 TRP A CA 1
ATOM 4654 C C . TRP A 1 604 ? -2.641 -9.650 -4.765 1.00 92.56 604 TRP A C 1
ATOM 4656 O O . TRP A 1 604 ? -2.543 -9.645 -5.997 1.00 92.56 604 TRP A O 1
ATOM 4666 N N . SER A 1 605 ? -3.597 -8.982 -4.119 1.00 89.94 605 SER A N 1
ATOM 4667 C CA . SER A 1 605 ? -4.711 -8.310 -4.799 1.00 89.94 605 SER A CA 1
ATOM 4668 C C . SER A 1 605 ? -4.225 -7.216 -5.757 1.00 89.94 605 SER A C 1
ATOM 4670 O O . SER A 1 605 ? -4.610 -7.172 -6.929 1.00 89.94 605 SER A O 1
ATOM 4672 N N . PHE A 1 606 ? -3.277 -6.387 -5.314 1.00 90.88 606 PHE A N 1
ATOM 4673 C CA . PHE A 1 606 ? -2.752 -5.307 -6.150 1.00 90.88 606 PHE A CA 1
ATOM 4674 C C . PHE A 1 606 ? -1.925 -5.787 -7.337 1.00 90.88 606 PHE A C 1
ATOM 4676 O O . PHE A 1 606 ? -1.941 -5.130 -8.370 1.00 90.88 606 PHE A O 1
ATOM 4683 N N . GLN A 1 607 ? -1.200 -6.907 -7.214 1.00 93.06 607 GLN A N 1
ATOM 4684 C CA . GLN A 1 607 ? -0.414 -7.441 -8.325 1.00 93.06 607 GLN A CA 1
ATOM 4685 C C . GLN A 1 607 ? -1.350 -7.838 -9.461 1.00 93.06 607 GLN A C 1
ATOM 4687 O O . GLN A 1 607 ? -1.048 -7.582 -10.624 1.00 93.06 607 GLN A O 1
ATOM 4692 N N . GLN A 1 608 ? -2.528 -8.378 -9.133 1.00 92.69 608 GLN A N 1
ATOM 4693 C CA . GLN A 1 608 ? -3.566 -8.649 -10.124 1.00 92.69 608 GLN A CA 1
ATOM 4694 C C . GLN A 1 608 ? -4.134 -7.360 -10.728 1.00 92.69 608 GLN A C 1
ATOM 4696 O O . GLN A 1 608 ? -4.281 -7.280 -11.948 1.00 92.69 608 GLN A O 1
ATOM 4701 N N . ALA A 1 609 ? -4.410 -6.341 -9.908 1.00 92.75 609 ALA A N 1
ATOM 4702 C CA . ALA A 1 609 ? -4.897 -5.050 -10.394 1.00 92.75 609 ALA A CA 1
ATOM 4703 C C . ALA A 1 609 ? -3.884 -4.363 -11.332 1.00 92.75 609 ALA A C 1
ATOM 4705 O O . ALA A 1 609 ? -4.233 -3.932 -12.432 1.00 92.75 609 ALA A O 1
ATOM 4706 N N . MET A 1 610 ? -2.613 -4.328 -10.930 1.00 94.94 610 MET A N 1
ATOM 4707 C CA . MET A 1 610 ? -1.500 -3.789 -11.707 1.00 94.94 610 MET A CA 1
ATOM 4708 C C . MET A 1 610 ? -1.285 -4.573 -12.997 1.00 94.94 610 MET A C 1
ATOM 4710 O O . MET A 1 610 ? -1.097 -3.972 -14.053 1.00 94.94 610 MET A O 1
ATOM 4714 N N . LEU A 1 611 ? -1.367 -5.903 -12.943 1.00 94.56 611 LEU A N 1
ATOM 4715 C CA . LEU A 1 611 ? -1.273 -6.734 -14.132 1.00 94.56 611 LEU A CA 1
ATOM 4716 C C . LEU A 1 611 ? -2.417 -6.447 -15.117 1.00 94.56 611 LEU A C 1
ATOM 4718 O O . LEU A 1 611 ? -2.164 -6.249 -16.304 1.00 94.56 611 LEU A O 1
ATOM 4722 N N . ALA A 1 612 ? -3.662 -6.380 -14.642 1.00 94.88 612 ALA A N 1
ATOM 4723 C CA . ALA A 1 612 ? -4.813 -6.058 -15.484 1.00 94.88 612 ALA A CA 1
ATOM 4724 C C . ALA A 1 612 ? -4.678 -4.665 -16.129 1.00 94.88 612 ALA A C 1
ATOM 4726 O O . ALA A 1 612 ? -4.905 -4.507 -17.331 1.00 94.88 612 ALA A O 1
ATOM 4727 N N . ALA A 1 613 ? -4.245 -3.663 -15.358 1.00 95.88 613 ALA A N 1
ATOM 4728 C CA . ALA A 1 613 ? -3.979 -2.320 -15.868 1.00 95.88 613 ALA A CA 1
ATOM 4729 C C . ALA A 1 613 ? -2.838 -2.301 -16.897 1.00 95.88 613 ALA A C 1
ATOM 4731 O O . ALA A 1 613 ? -2.971 -1.686 -17.957 1.00 95.88 613 ALA A O 1
ATOM 4732 N N . GLY A 1 614 ? -1.743 -3.013 -16.622 1.00 96.62 614 GLY A N 1
ATOM 4733 C CA . GLY A 1 614 ? -0.607 -3.149 -17.528 1.00 96.62 614 GLY A CA 1
ATOM 4734 C C . GLY A 1 614 ? -0.993 -3.825 -18.844 1.00 96.62 614 GLY A C 1
ATOM 4735 O O . GLY A 1 614 ? -0.665 -3.318 -19.913 1.00 96.62 614 GLY A O 1
ATOM 4736 N N . LEU A 1 615 ? -1.762 -4.917 -18.800 1.00 96.75 615 LEU A N 1
ATOM 4737 C CA . LEU A 1 615 ? -2.290 -5.574 -20.001 1.00 96.75 615 LEU A CA 1
ATOM 4738 C C . LEU A 1 615 ? -3.161 -4.624 -20.827 1.00 96.75 615 LEU A C 1
ATOM 4740 O O . LEU A 1 615 ? -2.970 -4.527 -22.039 1.00 96.75 615 LEU A O 1
ATOM 4744 N N . SER A 1 616 ? -4.059 -3.877 -20.179 1.00 96.06 616 SER A N 1
ATOM 4745 C CA . SER A 1 616 ? -4.897 -2.876 -20.846 1.00 96.06 616 SER A CA 1
ATOM 4746 C C . SER A 1 616 ? -4.061 -1.778 -21.517 1.00 96.06 616 SER A C 1
ATOM 4748 O O . SER A 1 616 ? -4.254 -1.480 -22.700 1.00 96.06 616 SER A O 1
ATOM 4750 N N . ARG A 1 617 ? -3.051 -1.246 -20.812 1.00 95.62 617 ARG A N 1
ATOM 4751 C CA . ARG A 1 617 ? -2.097 -0.269 -21.360 1.00 95.62 617 ARG A CA 1
ATOM 4752 C C . ARG A 1 617 ? -1.371 -0.816 -22.588 1.00 95.62 617 ARG A C 1
ATOM 4754 O O . ARG A 1 617 ? -1.288 -0.123 -23.601 1.00 95.62 617 ARG A O 1
ATOM 4761 N N . GLN A 1 618 ? -0.851 -2.042 -22.523 1.00 97.62 618 GLN A N 1
ATOM 4762 C CA . GLN A 1 618 ? -0.125 -2.623 -23.652 1.00 97.62 618 GLN A CA 1
ATOM 4763 C C . GLN A 1 618 ? -1.062 -2.946 -24.824 1.00 97.62 618 GLN A C 1
ATOM 4765 O O . GLN A 1 618 ? -0.697 -2.698 -25.966 1.00 97.62 618 GLN A O 1
ATOM 4770 N N . LEU A 1 619 ? -2.293 -3.408 -24.582 1.00 97.00 619 LEU A N 1
ATOM 4771 C CA . LEU A 1 619 ? -3.281 -3.668 -25.638 1.00 97.00 619 LEU A CA 1
ATOM 4772 C C . LEU A 1 619 ? -3.725 -2.403 -26.390 1.00 97.00 619 LEU A C 1
ATOM 4774 O O . LEU A 1 619 ? -4.078 -2.494 -27.571 1.00 97.00 619 LEU A O 1
ATOM 4778 N N . ALA A 1 620 ? -3.659 -1.233 -25.747 1.00 95.38 620 ALA A N 1
ATOM 4779 C CA . ALA A 1 620 ? -3.952 0.059 -26.368 1.00 95.38 620 ALA A CA 1
ATOM 4780 C C . ALA A 1 620 ? -2.906 0.502 -27.411 1.00 95.38 620 ALA A C 1
ATOM 4782 O O . ALA A 1 620 ? -3.158 1.423 -28.190 1.00 95.38 620 ALA A O 1
ATOM 4783 N N . ARG A 1 621 ? -1.738 -0.147 -27.457 1.00 95.94 621 ARG A N 1
ATOM 4784 C CA . ARG A 1 621 ? -0.691 0.128 -28.446 1.00 95.94 621 ARG A CA 1
ATOM 4785 C C . ARG A 1 621 ? -1.127 -0.265 -29.853 1.00 95.94 621 ARG A C 1
ATOM 4787 O O . ARG A 1 621 ? -1.726 -1.320 -30.046 1.00 95.94 621 ARG A O 1
ATOM 4794 N N . SER A 1 622 ? -0.775 0.537 -30.855 1.00 95.06 622 SER A N 1
ATOM 4795 C CA . SER A 1 622 ? -1.066 0.258 -32.270 1.00 95.06 622 SER A CA 1
ATOM 4796 C C . SER A 1 622 ? 0.058 -0.489 -32.999 1.00 95.06 622 SER A C 1
ATOM 4798 O O . SER A 1 622 ? -0.180 -1.025 -34.077 1.00 95.06 622 SER A O 1
ATOM 4800 N N . ASP A 1 623 ? 1.256 -0.564 -32.414 1.00 95.94 623 ASP A N 1
ATOM 4801 C CA . ASP A 1 623 ? 2.468 -1.123 -33.028 1.00 95.94 623 ASP A CA 1
ATOM 4802 C C . ASP A 1 623 ? 2.648 -2.639 -32.815 1.00 95.94 623 ASP A C 1
ATOM 4804 O O . ASP A 1 623 ? 3.596 -3.232 -33.328 1.00 95.94 623 ASP A O 1
ATOM 4808 N N . LEU A 1 624 ? 1.749 -3.287 -32.067 1.00 97.19 624 LEU A N 1
ATOM 4809 C CA . LEU A 1 624 ? 1.900 -4.697 -31.705 1.00 97.19 624 LEU A CA 1
ATOM 4810 C C . LEU A 1 624 ? 1.655 -5.651 -32.889 1.00 97.19 624 LEU A C 1
ATOM 4812 O O . LEU A 1 624 ? 0.605 -5.564 -33.537 1.00 97.19 624 LEU A O 1
ATOM 4816 N N . PRO A 1 625 ? 2.539 -6.646 -33.109 1.00 98.00 625 PRO A N 1
ATOM 4817 C CA . PRO A 1 625 ? 2.269 -7.748 -34.026 1.00 98.00 625 PRO A CA 1
ATOM 4818 C C . PRO A 1 625 ? 0.986 -8.504 -33.655 1.00 98.00 625 PRO A C 1
ATOM 4820 O O . PRO A 1 625 ? 0.659 -8.663 -32.478 1.00 98.00 625 PRO A O 1
ATOM 4823 N N . ALA A 1 626 ? 0.289 -9.047 -34.659 1.00 97.19 626 ALA A N 1
ATOM 4824 C CA . ALA A 1 626 ? -0.982 -9.753 -34.462 1.00 97.19 626 ALA A CA 1
ATOM 4825 C C . ALA A 1 626 ? -0.874 -10.922 -33.464 1.00 97.19 626 ALA A C 1
ATOM 4827 O O . ALA A 1 626 ? -1.758 -11.108 -32.630 1.00 97.19 626 ALA A O 1
ATOM 4828 N N . ARG A 1 627 ? 0.237 -11.673 -33.509 1.00 95.94 627 ARG A N 1
ATOM 4829 C CA . ARG A 1 627 ? 0.519 -12.765 -32.564 1.00 95.94 627 ARG A CA 1
ATOM 4830 C C . ARG A 1 627 ? 0.607 -12.257 -31.126 1.00 95.94 627 ARG A C 1
ATOM 4832 O O . ARG A 1 627 ? -0.061 -12.793 -30.247 1.00 95.94 627 ARG A O 1
ATOM 4839 N N . THR A 1 628 ? 1.416 -11.226 -30.900 1.00 97.69 628 THR A N 1
ATOM 4840 C CA . THR A 1 628 ? 1.616 -10.623 -29.581 1.00 97.69 628 THR A CA 1
ATOM 4841 C C . THR A 1 628 ? 0.297 -10.081 -29.035 1.00 97.69 628 THR A C 1
ATOM 4843 O O . THR A 1 628 ? -0.060 -10.382 -27.900 1.00 97.69 628 THR A O 1
ATOM 4846 N N . ARG A 1 629 ? -0.482 -9.364 -29.860 1.00 97.31 629 ARG A N 1
ATOM 4847 C CA . ARG A 1 629 ? -1.818 -8.881 -29.481 1.00 97.31 629 ARG A CA 1
ATOM 4848 C C . ARG A 1 629 ? -2.735 -10.025 -29.044 1.00 97.31 629 ARG A C 1
ATOM 4850 O O . ARG A 1 629 ? -3.308 -9.945 -27.964 1.00 97.31 629 ARG A O 1
ATOM 4857 N N . ALA A 1 630 ? -2.831 -11.096 -29.833 1.00 96.12 630 ALA A N 1
ATOM 4858 C CA . ALA A 1 630 ? -3.689 -12.236 -29.510 1.00 96.12 630 ALA A CA 1
ATOM 4859 C C . ALA A 1 630 ? -3.308 -12.905 -28.173 1.00 96.12 630 ALA A C 1
ATOM 4861 O O . ALA A 1 630 ? -4.189 -13.271 -27.392 1.00 96.12 630 ALA A O 1
ATOM 4862 N N . LEU A 1 631 ? -2.007 -13.021 -27.880 1.00 95.94 631 LEU A N 1
ATOM 4863 C CA . LEU A 1 631 ? -1.513 -13.542 -26.599 1.00 95.94 631 LEU A CA 1
ATOM 4864 C C . LEU A 1 631 ? -1.858 -12.619 -25.421 1.00 95.94 631 LEU A C 1
ATOM 4866 O O . LEU A 1 631 ? -2.256 -13.102 -24.359 1.00 95.94 631 LEU A O 1
ATOM 4870 N N . LEU A 1 632 ? -1.754 -11.300 -25.597 1.00 97.00 632 LEU A N 1
ATOM 4871 C CA . LEU A 1 632 ? -2.138 -10.337 -24.562 1.00 97.00 632 LEU A CA 1
ATOM 4872 C C . LEU A 1 632 ? -3.651 -10.323 -24.323 1.00 97.00 632 LEU A C 1
ATOM 4874 O O . LEU A 1 632 ? -4.075 -10.280 -23.175 1.00 97.00 632 LEU A O 1
ATOM 4878 N N . GLU A 1 633 ? -4.473 -10.430 -25.368 1.00 96.50 633 GLU A N 1
ATOM 4879 C CA . GLU A 1 633 ? -5.932 -10.545 -25.231 1.00 96.50 633 GLU A CA 1
ATOM 4880 C C . GLU A 1 633 ? -6.333 -11.842 -24.516 1.00 96.50 633 GLU A C 1
ATOM 4882 O O . GLU A 1 633 ? -7.249 -11.852 -23.694 1.00 96.50 633 GLU A O 1
ATOM 4887 N N . GLN A 1 634 ? -5.645 -12.950 -24.806 1.00 95.69 634 GLN A N 1
ATOM 4888 C CA . GLN A 1 634 ? -5.819 -14.199 -24.065 1.00 95.69 634 GLN A CA 1
ATOM 4889 C C . GLN A 1 634 ? -5.428 -14.033 -22.592 1.00 95.69 634 GLN A C 1
ATOM 4891 O O . GLN A 1 634 ? -6.153 -14.509 -21.717 1.00 95.69 634 GLN A O 1
ATOM 4896 N N . SER A 1 635 ? -4.326 -13.330 -22.327 1.00 95.50 635 SER A N 1
ATOM 4897 C CA . SER A 1 635 ? -3.860 -13.038 -20.970 1.00 95.50 635 SER A CA 1
ATOM 4898 C C . SER A 1 635 ? -4.842 -12.154 -20.206 1.00 95.50 635 SER A C 1
ATOM 4900 O O . SER A 1 635 ? -5.182 -12.493 -19.079 1.00 95.50 635 SER A O 1
ATOM 4902 N N . ASP A 1 636 ? -5.378 -11.094 -20.824 1.00 95.56 636 ASP A N 1
ATOM 4903 C CA . ASP A 1 636 ? -6.412 -10.233 -20.228 1.00 95.56 636 ASP A CA 1
ATOM 4904 C C . ASP A 1 636 ? -7.637 -11.064 -19.828 1.00 95.56 636 ASP A C 1
ATOM 4906 O O . ASP A 1 636 ? -8.079 -11.007 -18.681 1.00 95.56 636 ASP A O 1
ATOM 4910 N N . ARG A 1 637 ? -8.133 -11.933 -20.720 1.00 95.19 637 ARG A N 1
ATOM 4911 C CA . ARG A 1 637 ? -9.267 -12.817 -20.403 1.00 95.19 637 ARG A CA 1
ATOM 4912 C C . ARG A 1 637 ? -8.976 -13.759 -19.233 1.00 95.19 637 ARG A C 1
ATOM 4914 O O . ARG A 1 637 ? -9.840 -13.902 -18.368 1.00 95.19 637 ARG A O 1
ATOM 4921 N N . ALA A 1 638 ? -7.798 -14.384 -19.204 1.00 93.50 638 ALA A N 1
ATOM 4922 C CA . ALA A 1 638 ? -7.407 -15.322 -18.151 1.00 93.50 638 ALA A CA 1
ATOM 4923 C C . ALA A 1 638 ? -7.241 -14.625 -16.791 1.00 93.50 638 ALA A C 1
ATOM 4925 O O . ALA A 1 638 ? -7.792 -15.084 -15.791 1.00 93.50 638 ALA A O 1
ATOM 4926 N N . VAL A 1 639 ? -6.559 -13.477 -16.764 1.00 92.69 639 VAL A N 1
ATOM 4927 C CA . VAL A 1 639 ? -6.365 -12.664 -15.555 1.00 92.69 639 VAL A CA 1
ATOM 4928 C C . VAL A 1 639 ? -7.710 -12.179 -15.022 1.00 92.69 639 VAL A C 1
ATOM 4930 O O . VAL A 1 639 ? -8.013 -12.383 -13.851 1.00 92.69 639 VAL A O 1
ATOM 4933 N N . TRP A 1 640 ? -8.579 -11.632 -15.875 1.00 92.81 640 TRP A N 1
ATOM 4934 C CA . TRP A 1 640 ? -9.909 -11.200 -15.441 1.00 92.81 640 TRP A CA 1
ATOM 4935 C C . TRP A 1 640 ? -10.819 -12.351 -15.018 1.00 92.81 640 TRP A C 1
ATOM 4937 O O . TRP A 1 640 ? -11.705 -12.150 -14.189 1.00 92.81 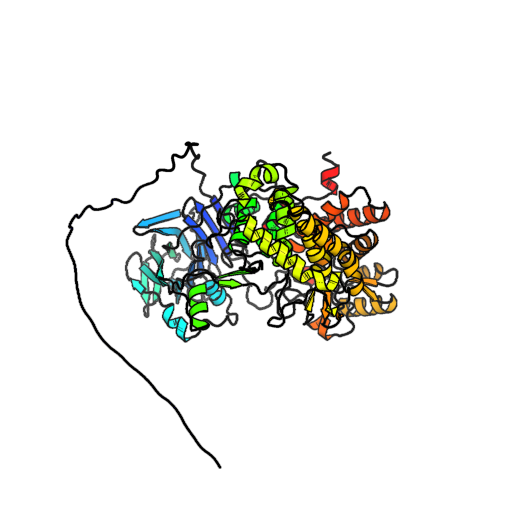640 TRP A O 1
ATOM 4947 N N . GLN A 1 641 ? -10.644 -13.550 -15.576 1.00 92.75 641 GLN A N 1
ATOM 4948 C CA . GLN A 1 641 ? -11.339 -14.735 -15.084 1.00 92.75 641 GLN A CA 1
ATOM 4949 C C . GLN A 1 641 ? -10.891 -15.068 -13.659 1.00 92.75 641 GLN A C 1
ATOM 4951 O O . GLN A 1 641 ? -11.754 -15.243 -12.803 1.00 92.75 641 GLN A O 1
ATOM 4956 N N . ALA A 1 642 ? -9.584 -15.081 -13.391 1.00 90.69 642 ALA A N 1
ATOM 4957 C CA . ALA A 1 642 ? -9.049 -15.338 -12.057 1.00 90.69 642 ALA A CA 1
ATOM 4958 C C . ALA A 1 642 ? -9.493 -14.266 -11.042 1.00 90.69 642 ALA A C 1
ATOM 4960 O O . ALA A 1 642 ? -10.024 -14.603 -9.987 1.00 90.69 642 ALA A O 1
ATOM 4961 N N . ILE A 1 643 ? -9.412 -12.985 -11.419 1.00 89.69 643 ILE A N 1
ATOM 4962 C CA . ILE A 1 643 ? -9.886 -11.841 -10.622 1.00 89.69 643 ILE A CA 1
ATOM 4963 C C . ILE A 1 643 ? -11.371 -11.981 -10.259 1.00 89.69 643 ILE A C 1
ATOM 4965 O O . ILE A 1 643 ? -11.746 -11.718 -9.118 1.00 89.69 643 ILE A O 1
ATOM 4969 N N . ARG A 1 644 ? -12.225 -12.403 -11.206 1.00 89.75 644 ARG A N 1
ATOM 4970 C CA . ARG A 1 644 ? -13.662 -12.629 -10.954 1.00 89.75 644 ARG A CA 1
ATOM 4971 C C . ARG A 1 644 ? -13.916 -13.813 -10.026 1.00 89.75 644 ARG A C 1
ATOM 4973 O O . ARG A 1 644 ? -14.834 -13.757 -9.216 1.00 89.75 644 ARG A O 1
ATOM 4980 N N . MET A 1 645 ? -13.121 -14.879 -10.126 1.00 87.31 645 MET A N 1
ATOM 4981 C CA . MET A 1 645 ? -13.248 -16.040 -9.235 1.00 87.31 645 MET A CA 1
ATOM 4982 C C . MET A 1 645 ? -12.934 -15.689 -7.779 1.00 87.31 645 MET A C 1
ATOM 4984 O O . MET A 1 645 ? -13.478 -16.316 -6.875 1.00 87.31 645 MET A O 1
ATOM 4988 N N . THR A 1 646 ? -12.115 -14.662 -7.552 1.00 85.31 646 THR A N 1
ATOM 4989 C CA . THR A 1 646 ? -11.778 -14.156 -6.219 1.00 85.31 646 THR A CA 1
ATOM 4990 C C . THR A 1 646 ? -12.408 -12.797 -5.921 1.00 85.31 646 THR A C 1
ATOM 4992 O O . THR A 1 646 ? -11.913 -12.089 -5.052 1.00 85.31 646 THR A O 1
ATOM 4995 N N . GLU A 1 647 ? -13.476 -12.393 -6.621 1.00 81.69 647 GLU A N 1
ATOM 4996 C CA . GLU A 1 647 ? -14.082 -11.058 -6.466 1.00 81.69 647 GLU A CA 1
ATOM 4997 C C . GLU A 1 647 ? -14.570 -10.797 -5.039 1.00 81.69 647 GLU A C 1
ATOM 4999 O O . GLU A 1 647 ? -14.335 -9.723 -4.495 1.00 81.69 647 GLU A O 1
ATOM 5004 N N . ALA A 1 648 ? -15.142 -11.819 -4.398 1.00 77.50 648 ALA A N 1
ATOM 5005 C CA . ALA A 1 648 ? -15.547 -11.784 -2.992 1.00 77.50 648 ALA A CA 1
ATOM 5006 C C . ALA A 1 648 ? -14.370 -11.728 -1.997 1.00 77.50 648 ALA A C 1
ATOM 5008 O O . ALA A 1 648 ? -14.600 -11.796 -0.792 1.00 77.50 648 ALA A O 1
ATOM 5009 N N . HIS A 1 649 ? -13.132 -11.701 -2.498 1.00 77.19 649 HIS A N 1
ATOM 5010 C CA . HIS A 1 649 ? -11.902 -11.685 -1.716 1.00 77.19 649 HIS A CA 1
ATOM 5011 C C . HIS A 1 649 ? -10.914 -10.592 -2.165 1.00 77.19 649 HIS A C 1
ATOM 5013 O O . HIS A 1 649 ? -9.806 -10.514 -1.638 1.00 77.19 649 HIS A O 1
ATOM 5019 N N . GLN A 1 650 ? -11.275 -9.735 -3.125 1.00 73.00 650 GLN A N 1
ATOM 5020 C CA . GLN A 1 650 ? -10.392 -8.661 -3.607 1.00 73.00 650 GLN A CA 1
ATOM 5021 C C . GLN A 1 650 ? -10.098 -7.606 -2.534 1.00 73.00 650 GLN A C 1
ATOM 5023 O O . GLN A 1 650 ? -9.123 -6.862 -2.649 1.00 73.00 650 GLN A O 1
ATOM 5028 N N . GLU A 1 651 ? -10.932 -7.538 -1.496 1.00 68.81 651 GLU A N 1
ATOM 5029 C CA . GLU A 1 651 ? -10.753 -6.646 -0.358 1.00 68.81 651 GLU A CA 1
ATOM 5030 C C . GLU A 1 651 ? -9.595 -7.038 0.563 1.00 68.81 651 GLU A C 1
ATOM 5032 O O . GLU A 1 651 ? -9.150 -6.215 1.363 1.00 68.81 651 GLU A O 1
ATOM 5037 N N . TRP A 1 652 ? -9.125 -8.280 0.464 1.00 75.44 652 TRP A N 1
ATOM 5038 C CA . TRP A 1 652 ? -7.998 -8.769 1.239 1.00 75.44 652 TRP A CA 1
ATOM 5039 C C . TRP A 1 652 ? -6.702 -8.379 0.536 1.00 75.44 652 TRP A C 1
ATOM 5041 O O . TRP A 1 652 ? -6.605 -8.425 -0.689 1.00 75.44 652 TRP A O 1
ATOM 5051 N N . GLU A 1 653 ? -5.696 -8.013 1.324 1.00 77.25 653 GLU A N 1
ATOM 5052 C CA . GLU A 1 653 ? -4.362 -7.658 0.830 1.00 77.25 653 GLU A CA 1
ATOM 5053 C C . GLU A 1 653 ? -3.772 -8.772 -0.043 1.00 77.25 653 GLU A C 1
ATOM 5055 O O . GLU A 1 653 ? -3.347 -8.563 -1.186 1.00 77.25 653 GLU A O 1
ATOM 5060 N N . LEU A 1 654 ? -3.815 -9.980 0.513 1.00 86.88 654 LEU A N 1
ATOM 5061 C CA . LEU A 1 654 ? -3.289 -11.196 -0.070 1.00 86.88 654 LEU A CA 1
ATOM 5062 C C . LEU A 1 654 ? -4.007 -12.413 0.516 1.00 86.88 654 LEU A C 1
ATOM 5064 O O . LEU A 1 654 ? -4.587 -12.372 1.606 1.00 86.88 654 LEU A O 1
ATOM 5068 N N . TRP A 1 655 ? -3.910 -13.527 -0.191 1.00 90.12 655 TRP A N 1
ATOM 5069 C CA . TRP A 1 655 ? -4.368 -14.828 0.273 1.00 90.12 655 TRP A CA 1
ATOM 5070 C C . TRP A 1 655 ? -3.433 -15.930 -0.214 1.00 90.12 655 TRP A C 1
ATOM 5072 O O . TRP A 1 655 ? -2.590 -15.745 -1.092 1.00 90.12 655 TRP A O 1
ATOM 5082 N N . THR A 1 656 ? -3.577 -17.098 0.392 1.00 92.25 656 THR A N 1
ATOM 5083 C CA . THR A 1 656 ? -2.871 -18.314 0.010 1.00 92.25 656 THR A CA 1
ATOM 5084 C C . THR A 1 656 ? -3.864 -19.340 -0.538 1.00 92.25 656 THR A C 1
ATOM 5086 O O . THR A 1 656 ? -5.017 -19.034 -0.855 1.00 92.25 656 THR A O 1
ATOM 5089 N N . TRP A 1 657 ? -3.405 -20.571 -0.689 1.00 94.06 657 TRP A N 1
ATOM 5090 C CA . TRP A 1 657 ? -4.194 -21.687 -1.158 1.00 94.06 657 TRP A CA 1
ATOM 5091 C C . TRP A 1 657 ? -3.881 -22.959 -0.383 1.00 94.06 657 TRP A C 1
ATOM 5093 O O . TRP A 1 657 ? -2.840 -23.092 0.267 1.00 94.06 657 TRP A O 1
ATOM 5103 N N . GLU A 1 658 ? -4.784 -23.927 -0.457 1.00 94.12 658 GLU A N 1
ATOM 5104 C CA . GLU A 1 658 ? -4.549 -25.296 -0.025 1.00 94.12 658 GLU A CA 1
ATOM 5105 C C . GLU A 1 658 ? -4.844 -26.305 -1.131 1.00 94.12 658 GLU A C 1
ATOM 5107 O O . GLU A 1 658 ? -5.765 -26.100 -1.913 1.00 94.12 658 GLU A O 1
ATOM 5112 N N . PRO A 1 659 ? -4.076 -27.401 -1.219 1.00 93.81 659 PRO A N 1
ATOM 5113 C CA . PRO A 1 659 ? -4.365 -28.437 -2.192 1.00 93.81 659 PRO A CA 1
ATOM 5114 C C . PRO A 1 659 ? -5.638 -29.199 -1.802 1.00 93.81 659 PRO A C 1
ATOM 5116 O O . PRO A 1 659 ? -5.692 -29.817 -0.732 1.00 93.81 659 PRO A O 1
ATOM 5119 N N . ARG A 1 660 ? -6.634 -29.203 -2.689 1.00 94.50 660 ARG A N 1
ATOM 5120 C CA . ARG A 1 660 ? -7.821 -30.063 -2.615 1.00 94.50 660 ARG A CA 1
ATOM 5121 C C . ARG A 1 660 ? -8.101 -30.654 -3.990 1.00 94.50 660 ARG A C 1
ATOM 5123 O O . ARG A 1 660 ? -8.084 -29.941 -4.985 1.00 94.50 660 ARG A O 1
ATOM 5130 N N . ASP A 1 661 ? -8.263 -31.974 -4.044 1.00 92.25 661 ASP A N 1
ATOM 5131 C CA . ASP A 1 661 ? -8.504 -32.722 -5.287 1.00 92.25 661 ASP A CA 1
ATOM 5132 C C . ASP A 1 661 ? -7.514 -32.388 -6.425 1.00 92.25 661 ASP A C 1
ATOM 5134 O O . ASP A 1 661 ? -7.869 -32.337 -7.600 1.00 92.25 661 ASP A O 1
ATOM 5138 N N . GLY A 1 662 ? -6.246 -32.146 -6.067 1.00 92.62 662 GLY A N 1
ATOM 5139 C CA . GLY A 1 662 ? -5.185 -31.791 -7.013 1.00 92.62 662 GLY A CA 1
ATOM 5140 C C . GLY A 1 662 ? -5.205 -30.334 -7.498 1.00 92.62 662 GLY A C 1
ATOM 5141 O O . GLY A 1 662 ? -4.431 -29.994 -8.389 1.00 92.62 662 GLY A O 1
ATOM 5142 N N . GLN A 1 663 ? -6.044 -29.464 -6.933 1.00 92.19 663 GLN A N 1
ATOM 5143 C CA . GLN A 1 663 ? -6.160 -28.047 -7.300 1.00 92.19 663 GLN A CA 1
ATOM 5144 C C . GLN A 1 663 ? -5.897 -27.125 -6.104 1.00 92.19 663 GLN A C 1
ATOM 5146 O O . GLN A 1 663 ? -5.975 -27.545 -4.951 1.00 92.19 663 GLN A O 1
ATOM 5151 N N . ALA A 1 664 ? -5.574 -25.861 -6.378 1.00 93.50 664 ALA A N 1
ATOM 5152 C CA . ALA A 1 664 ? -5.325 -24.851 -5.357 1.00 93.50 664 ALA A CA 1
ATOM 5153 C C . ALA A 1 664 ? -6.649 -24.208 -4.915 1.00 93.50 664 ALA A C 1
ATOM 5155 O O . ALA A 1 664 ? -7.230 -23.418 -5.639 1.00 93.50 664 ALA A O 1
ATOM 5156 N N . GLU A 1 665 ? -7.164 -24.511 -3.733 1.00 93.06 665 GLU A N 1
ATOM 5157 C CA . GLU A 1 665 ? -8.372 -23.863 -3.212 1.00 93.06 665 GLU A CA 1
ATOM 5158 C C . GLU A 1 665 ? -8.052 -22.675 -2.317 1.00 93.06 665 GLU A C 1
ATOM 5160 O O . GLU A 1 665 ? -7.021 -22.653 -1.653 1.00 93.06 665 GLU A O 1
ATOM 5165 N N . PHE A 1 666 ? -8.942 -21.682 -2.303 1.00 91.25 666 PHE A N 1
ATOM 5166 C CA . PHE A 1 666 ? -8.721 -20.414 -1.616 1.00 91.25 666 PHE A CA 1
ATOM 5167 C C . PHE A 1 666 ? -8.540 -20.630 -0.112 1.00 91.25 666 PHE A C 1
ATOM 5169 O O . PHE A 1 666 ? -9.320 -21.339 0.524 1.00 91.25 666 PHE A O 1
ATOM 5176 N N . LEU A 1 667 ? -7.538 -19.972 0.468 1.00 87.25 667 LEU A N 1
ATOM 5177 C CA . LEU A 1 667 ? -7.308 -19.963 1.905 1.00 87.25 667 LEU A CA 1
ATOM 5178 C C . LEU A 1 667 ? -6.766 -18.598 2.331 1.00 87.25 667 LEU A C 1
ATOM 5180 O O . LEU A 1 667 ? -5.799 -18.102 1.761 1.00 87.25 667 LEU A O 1
ATOM 5184 N N . LEU A 1 668 ? -7.326 -18.000 3.381 1.00 81.62 668 LEU A N 1
ATOM 5185 C CA . LEU A 1 668 ? -6.751 -16.773 3.933 1.00 81.62 668 LEU A CA 1
ATOM 5186 C C . LEU A 1 668 ? -5.404 -17.074 4.601 1.00 81.62 668 LEU A C 1
ATOM 5188 O O . LEU A 1 668 ? -5.270 -18.035 5.369 1.00 81.62 668 LEU A O 1
ATOM 5192 N N . LEU A 1 669 ? -4.396 -16.244 4.319 1.00 75.44 669 LEU A N 1
ATOM 5193 C CA . LEU A 1 669 ? -3.085 -16.400 4.942 1.00 75.44 669 LEU A CA 1
ATOM 5194 C C . LEU A 1 669 ? -3.218 -16.233 6.467 1.00 75.44 669 LEU A C 1
ATOM 5196 O O . LEU A 1 669 ? -3.899 -15.334 6.950 1.00 75.44 669 LEU A O 1
ATOM 5200 N N . GLY A 1 670 ? -2.587 -17.129 7.230 1.00 61.59 670 GLY A N 1
ATOM 5201 C CA . GLY A 1 670 ? -2.585 -17.106 8.699 1.00 61.59 670 GLY A CA 1
ATOM 5202 C C . GLY A 1 670 ? -3.616 -18.015 9.386 1.00 61.59 670 GLY A C 1
ATOM 5203 O O . GLY A 1 670 ? -3.381 -18.417 10.520 1.00 61.59 670 GLY A O 1
ATOM 5204 N N . GLN A 1 671 ? -4.679 -18.471 8.709 1.00 55.84 671 GLN A N 1
ATOM 5205 C CA . GLN A 1 671 ? -5.765 -19.251 9.344 1.00 55.84 671 GLN A CA 1
ATOM 5206 C C . GLN A 1 671 ? -5.379 -20.644 9.895 1.00 55.84 671 GLN A C 1
ATOM 5208 O O . GLN A 1 671 ? -6.145 -21.233 10.654 1.00 55.84 671 GLN A O 1
ATOM 5213 N N . LYS A 1 672 ? -4.200 -21.200 9.570 1.00 48.00 672 LYS A N 1
ATOM 5214 C CA . LYS A 1 672 ? -3.796 -22.558 10.006 1.00 48.00 672 LYS A CA 1
ATOM 5215 C C . LYS A 1 672 ? -2.995 -22.631 11.313 1.00 48.00 672 LYS A C 1
ATOM 5217 O O . LYS A 1 672 ? -2.788 -23.735 11.807 1.00 48.00 672 LYS A O 1
ATOM 5222 N N . LYS A 1 673 ? -2.567 -21.508 11.907 1.00 41.47 673 LYS A N 1
ATOM 5223 C CA . LYS A 1 673 ? -1.776 -21.516 13.160 1.00 41.47 673 LYS A CA 1
ATOM 5224 C C . LYS A 1 673 ? -2.607 -21.415 14.449 1.00 41.47 673 LYS A C 1
ATOM 5226 O O . LYS A 1 673 ? -2.029 -21.249 15.512 1.00 41.47 673 LYS A O 1
ATOM 5231 N N . GLY A 1 674 ? -3.939 -21.493 14.394 1.00 31.25 674 GLY A N 1
ATOM 5232 C CA . GLY A 1 674 ? -4.788 -21.249 15.576 1.00 31.25 674 GLY A CA 1
ATOM 5233 C C . GLY A 1 674 ? -4.831 -19.775 16.012 1.00 31.25 674 GLY A C 1
ATOM 5234 O O . GLY A 1 674 ? -5.528 -19.430 16.960 1.00 31.25 674 GLY A O 1
ATOM 5235 N N . HIS A 1 675 ? -4.137 -18.906 15.278 1.00 37.50 675 HIS A N 1
ATOM 5236 C CA . HIS A 1 675 ? -4.299 -17.464 15.301 1.00 37.50 675 HIS A CA 1
ATOM 5237 C C . HIS A 1 675 ? -5.119 -17.114 14.061 1.00 37.50 675 HIS A C 1
ATOM 5239 O O . HIS A 1 675 ? -4.632 -17.257 12.942 1.00 37.50 675 HIS A O 1
ATOM 5245 N N . GLU A 1 676 ? -6.370 -16.688 14.219 1.00 39.56 676 GLU A N 1
ATOM 5246 C CA . GLU A 1 676 ? -7.022 -15.935 13.148 1.00 39.56 676 GLU A CA 1
ATOM 5247 C C . GLU A 1 676 ? -6.191 -14.662 12.942 1.00 39.56 676 GLU A C 1
ATOM 5249 O O . GLU A 1 676 ? -6.271 -13.728 13.742 1.00 39.56 676 GLU A O 1
ATOM 5254 N N . ALA A 1 677 ? -5.318 -14.657 11.930 1.00 48.78 677 ALA A N 1
ATOM 5255 C CA . ALA A 1 677 ? -4.594 -13.462 11.532 1.00 48.78 677 ALA A CA 1
ATOM 5256 C C . ALA A 1 677 ? -5.630 -12.436 11.069 1.00 48.78 677 ALA A C 1
ATOM 5258 O O . ALA A 1 677 ? -6.290 -12.587 10.043 1.00 48.78 677 ALA A O 1
ATOM 5259 N N . GLU A 1 678 ? -5.829 -11.423 11.894 1.00 62.84 678 GLU A N 1
ATOM 5260 C CA . GLU A 1 678 ? -6.839 -10.409 11.675 1.00 62.84 678 GLU A CA 1
ATOM 5261 C C . GLU A 1 678 ? -6.395 -9.447 10.563 1.00 62.84 678 GLU A C 1
ATOM 5263 O O . GLU A 1 678 ? -5.521 -8.608 10.765 1.00 62.84 678 GLU A O 1
ATOM 5268 N N . SER A 1 679 ? -6.976 -9.558 9.369 1.00 65.94 679 SER A N 1
ATOM 5269 C CA . SER A 1 679 ? -6.683 -8.651 8.252 1.00 65.94 679 SER A CA 1
ATOM 5270 C C . SER A 1 679 ? -7.161 -7.225 8.523 1.00 65.94 679 SER A C 1
ATOM 5272 O O . SER A 1 679 ? -8.166 -7.014 9.204 1.00 65.94 679 SER A O 1
ATOM 5274 N N . ASN A 1 680 ? -6.546 -6.242 7.872 1.00 77.88 680 ASN A N 1
ATOM 5275 C CA . ASN A 1 680 ? -7.097 -4.894 7.845 1.00 77.88 680 ASN A CA 1
ATOM 5276 C C . ASN A 1 680 ? -8.353 -4.830 6.949 1.00 77.88 680 ASN A C 1
ATOM 5278 O O . ASN A 1 680 ? -8.292 -5.188 5.780 1.00 77.88 680 ASN A O 1
ATOM 5282 N N . ALA A 1 681 ? -9.482 -4.343 7.471 1.00 83.19 681 ALA A N 1
ATOM 5283 C CA . ALA A 1 681 ? -10.772 -4.366 6.762 1.00 83.19 681 ALA A CA 1
ATOM 5284 C C . ALA A 1 681 ? -10.896 -3.372 5.591 1.00 83.19 681 ALA A C 1
ATOM 5286 O O . ALA A 1 681 ? -11.830 -3.459 4.789 1.00 83.19 681 ALA A O 1
ATOM 5287 N N . ALA A 1 682 ? -9.985 -2.402 5.531 1.00 88.88 682 ALA A N 1
ATOM 5288 C CA . ALA A 1 682 ? -9.945 -1.352 4.528 1.00 88.88 682 ALA A CA 1
ATOM 5289 C C . ALA A 1 682 ? -8.485 -0.983 4.249 1.00 88.88 682 ALA A C 1
ATOM 5291 O O . ALA A 1 682 ? -7.797 -0.473 5.132 1.00 88.88 682 ALA A O 1
ATOM 5292 N N . GLN A 1 683 ? -8.023 -1.229 3.029 1.00 89.81 683 GLN A N 1
ATOM 5293 C CA . GLN A 1 683 ? -6.697 -0.843 2.545 1.00 89.81 683 GLN A CA 1
ATOM 5294 C C . GLN A 1 683 ? -6.833 -0.046 1.256 1.00 89.81 683 GLN A C 1
ATOM 5296 O O . GLN A 1 683 ? -7.743 -0.301 0.467 1.00 89.81 683 GLN A O 1
ATOM 5301 N N . LEU A 1 684 ? -5.918 0.882 1.005 1.00 92.50 684 LEU A N 1
ATOM 5302 C CA . LEU A 1 684 ? -5.932 1.685 -0.215 1.00 92.50 684 LEU A CA 1
ATOM 5303 C C . LEU A 1 684 ? -5.888 0.789 -1.469 1.00 92.50 684 LEU A C 1
ATOM 5305 O O . LEU A 1 684 ? -6.644 0.995 -2.416 1.00 92.50 684 LEU A O 1
ATOM 5309 N N . TRP A 1 685 ? -5.127 -0.302 -1.400 1.00 87.00 685 TRP A N 1
ATOM 5310 C CA . TRP A 1 685 ? -4.922 -1.281 -2.469 1.00 87.00 685 TRP A CA 1
ATOM 5311 C C . TRP A 1 685 ? -6.189 -2.080 -2.797 1.00 87.00 685 TRP A C 1
ATOM 5313 O O . TRP A 1 685 ? -6.404 -2.476 -3.940 1.00 87.00 685 TRP A O 1
ATOM 5323 N N . SER A 1 686 ? -7.094 -2.247 -1.827 1.00 86.50 686 SER A N 1
ATOM 5324 C CA . SER A 1 686 ? -8.398 -2.876 -2.084 1.00 86.50 686 SER A CA 1
ATOM 5325 C C . SER A 1 686 ? -9.284 -2.039 -3.013 1.00 86.50 686 SER A C 1
ATOM 5327 O O . SER A 1 686 ? -10.210 -2.553 -3.635 1.00 86.50 686 SER A O 1
ATOM 5329 N N . THR A 1 687 ? -9.002 -0.738 -3.136 1.00 91.75 687 THR A N 1
ATOM 5330 C CA . THR A 1 687 ? -9.832 0.197 -3.906 1.00 91.75 687 THR A CA 1
ATOM 5331 C C . THR A 1 687 ? -9.427 0.294 -5.373 1.00 91.75 687 THR A C 1
ATOM 5333 O O . THR A 1 687 ? -10.192 0.834 -6.168 1.00 91.75 687 THR A O 1
ATOM 5336 N N . LEU A 1 688 ? -8.278 -0.276 -5.761 1.00 92.88 688 LEU A N 1
ATOM 5337 C CA . LEU A 1 688 ? -7.697 -0.158 -7.107 1.00 92.88 688 LEU A CA 1
ATOM 5338 C C . LEU A 1 688 ? -8.652 -0.627 -8.211 1.00 92.88 688 LEU A C 1
ATOM 5340 O O . LEU A 1 688 ? -8.676 -0.042 -9.292 1.00 92.88 688 LEU A O 1
ATOM 5344 N N . PHE A 1 689 ? -9.497 -1.622 -7.918 1.00 90.31 689 PHE A N 1
ATOM 5345 C CA . PHE A 1 689 ? -10.525 -2.133 -8.830 1.00 90.31 689 PHE A CA 1
ATOM 5346 C C . PHE A 1 689 ? -11.582 -1.096 -9.242 1.00 90.31 689 PHE A C 1
ATOM 5348 O O . PHE A 1 689 ? -12.274 -1.307 -10.234 1.00 90.31 689 PHE A O 1
ATOM 5355 N N . LEU A 1 690 ? -11.682 0.047 -8.551 1.00 92.00 690 LEU A N 1
ATOM 5356 C CA . LEU A 1 690 ? -12.501 1.178 -8.999 1.00 92.00 690 LEU A CA 1
ATOM 5357 C C . LEU A 1 690 ? -11.954 1.818 -10.284 1.00 92.00 690 LEU A C 1
ATOM 5359 O O . LEU A 1 690 ? -12.741 2.302 -11.092 1.00 92.00 690 LEU A O 1
ATOM 5363 N N . GLY A 1 691 ? -10.629 1.834 -10.466 1.00 91.12 691 GLY A N 1
ATOM 5364 C CA . GLY A 1 691 ? -9.950 2.514 -11.574 1.00 91.12 691 GLY A CA 1
ATOM 5365 C C . GLY A 1 691 ? -9.647 1.637 -12.788 1.00 91.12 691 GLY A C 1
ATOM 5366 O O . GLY A 1 691 ? -9.223 2.155 -13.822 1.00 91.12 691 GLY A O 1
ATOM 5367 N N . ILE A 1 692 ? -9.868 0.321 -12.694 1.00 88.69 692 ILE A N 1
ATOM 5368 C CA . ILE A 1 692 ? -9.458 -0.644 -13.723 1.00 88.69 692 ILE A CA 1
ATOM 5369 C C . ILE A 1 692 ? -10.643 -1.410 -14.312 1.00 88.69 692 ILE A C 1
ATOM 5371 O O . ILE A 1 692 ? -11.623 -1.731 -13.645 1.00 88.69 692 ILE A O 1
ATOM 5375 N N . SER A 1 693 ? -10.546 -1.728 -15.600 1.00 81.25 693 SER A N 1
ATOM 5376 C CA . SER A 1 693 ? -11.547 -2.510 -16.329 1.00 81.25 693 SER A CA 1
ATOM 5377 C C . SER A 1 693 ? -10.882 -3.349 -17.419 1.00 81.25 693 SER A C 1
ATOM 5379 O O . SER A 1 693 ? -9.755 -3.068 -17.828 1.00 81.25 693 SER A O 1
ATOM 5381 N N . SER A 1 694 ? -11.566 -4.401 -17.880 1.00 75.56 694 SER A N 1
ATOM 5382 C CA . SER A 1 694 ? -11.041 -5.242 -18.961 1.00 75.56 694 SER A CA 1
ATOM 5383 C C . SER A 1 694 ? -10.973 -4.477 -20.278 1.00 75.56 694 SER A C 1
ATOM 5385 O O . SER A 1 694 ? -11.944 -3.826 -20.684 1.00 75.56 694 SER A O 1
ATOM 5387 N N . ALA A 1 695 ? -9.846 -4.636 -20.975 1.00 70.88 695 ALA A N 1
ATOM 5388 C CA . ALA A 1 695 ? -9.645 -4.109 -22.320 1.00 70.88 695 ALA A CA 1
ATOM 5389 C C . ALA A 1 695 ? -10.688 -4.666 -23.309 1.00 70.88 695 ALA A C 1
ATOM 5391 O O . ALA A 1 695 ? -11.175 -3.946 -24.176 1.00 70.88 695 ALA A O 1
ATOM 5392 N N . SER A 1 696 ? -11.101 -5.928 -23.127 1.00 58.41 696 SER A N 1
ATOM 5393 C CA . SER A 1 696 ? -12.117 -6.578 -23.969 1.00 58.41 696 SER A CA 1
ATOM 5394 C C . SER A 1 696 ? -13.536 -6.019 -23.799 1.00 58.41 696 SER A C 1
ATOM 5396 O O . SER A 1 696 ? -14.338 -6.108 -24.718 1.00 58.41 696 SER A O 1
ATOM 5398 N N . ARG A 1 697 ? -13.859 -5.401 -22.652 1.00 52.69 697 ARG A N 1
ATOM 5399 C CA . ARG A 1 697 ? -15.150 -4.712 -22.449 1.00 52.69 697 ARG A CA 1
ATOM 5400 C C . ARG A 1 697 ? -15.153 -3.292 -23.007 1.00 52.69 697 ARG A C 1
ATOM 5402 O O . ARG A 1 697 ? -16.208 -2.769 -23.344 1.00 52.69 697 ARG A O 1
ATOM 5409 N N . SER A 1 698 ? -13.988 -2.655 -23.082 1.00 47.91 698 SER A N 1
ATOM 5410 C CA . SER A 1 698 ? -13.866 -1.268 -23.537 1.00 47.91 698 SER A CA 1
ATOM 5411 C C . SER A 1 698 ? -13.864 -1.132 -25.065 1.00 47.91 698 SER A C 1
ATOM 5413 O O . SER A 1 698 ? -14.094 -0.028 -25.558 1.00 47.91 698 SER A O 1
ATOM 5415 N N . SER A 1 699 ? -13.681 -2.229 -25.814 1.00 36.59 699 SER A N 1
ATOM 5416 C CA . SER A 1 699 ? -13.916 -2.284 -27.265 1.00 36.59 699 SER A CA 1
ATOM 5417 C C . SER A 1 699 ? -15.397 -2.372 -27.644 1.00 36.59 699 SER A C 1
ATOM 5419 O O . SER A 1 699 ? -15.763 -1.861 -28.692 1.00 36.59 699 SER A O 1
ATOM 5421 N N . ASP A 1 700 ? -16.250 -2.951 -26.792 1.00 31.23 700 ASP A N 1
ATOM 5422 C CA . ASP A 1 700 ? -17.697 -3.076 -27.054 1.00 31.23 700 ASP A CA 1
ATOM 5423 C C . ASP A 1 700 ? -18.480 -1.780 -26.757 1.00 31.23 700 ASP A C 1
ATOM 5425 O O . ASP A 1 700 ? -19.656 -1.663 -27.096 1.00 31.23 700 ASP A O 1
ATOM 5429 N N . MET A 1 701 ? -17.834 -0.797 -26.118 1.00 30.80 701 MET A N 1
ATOM 5430 C CA . MET A 1 701 ? -18.409 0.514 -25.787 1.00 30.80 701 MET A CA 1
ATOM 5431 C C . MET A 1 701 ? -17.905 1.662 -26.682 1.00 30.80 701 MET A C 1
ATOM 5433 O O . MET A 1 701 ? -18.247 2.815 -26.409 1.00 30.80 701 MET A O 1
ATOM 5437 N N . ARG A 1 702 ? -17.089 1.388 -27.711 1.00 29.31 702 ARG A N 1
ATOM 5438 C CA . ARG A 1 702 ? -16.598 2.403 -28.661 1.00 29.31 702 ARG A CA 1
ATOM 5439 C C . ARG A 1 702 ? -17.189 2.248 -30.049 1.00 29.31 702 ARG A C 1
ATOM 5441 O O . ARG A 1 702 ? -17.258 1.099 -30.532 1.00 29.31 702 ARG A O 1
#

Mean predicted aligned error: 8.1 Å